Protein AF-A0A945IWA3-F1 (afdb_monomer_lite)

pLDDT: mean 86.2, std 15.38, range [31.92, 98.5]

Secondary structure (DSSP, 8-state):
--------------PPPHHHHHHHHHHHHHHHHHHHH---HHHHHHHHHHHHHHHHHHHH-GGGG-SSHHHHHHHHHHHHHHHHSHHHHHHHHHHHHHTT-TTTTTHHHHHHHHHT-SS--HHHHHHHHHHHHHTT-HHHHHHHHHHTGGG--HHHHHHHHHHHHHTT-HHHHHHHHHHTT------TTS---TTTSPPSTTHHHHHHHHHHHHSPPPPSS-TTSBPTTS--SBGGGTTTT-PPPPHHHHHHHHHHHHHHHHHHH-TTHHHHHHHHHHTT---HHHHHHHHTSHHHHHHHHHTTSHHHHHHHHHTTTS-HHHHHHHHHHHSPPPEEEEEEEE-SSEEEEEETTT--EEEEESS--SSPPPTT-EEEE--EEETTEEE-SS-EEE--TTTHHHHHHHHHHT-HHHHHHHHHHHHHHHHHHHHHHHH------

Foldseek 3Di:
DDDDDDDDPPPPPPPQDPVSVVVVVVVVVLVVVCVVLVDDPLLSVLLCLLLVLLVVCLPPNPCSQDDDPVSNLVSLVSNLVQLLQQSSLFVSLVVCVVVVCAAPSSVSVLVSSVVNDDDQRLSSLLSVLLNCVLVLNNVSSVVSLVVCVVVLRLSSLLVVLLLCLQLQNLQSSLVSLVSSVHDLPDDPVDDQDPLPDDDDSNNSVSNLSNVVNVDDADDPDDQQDQPPVPPRHGCVVPCVVPDGHDLVVCVVSLLVSLLVSCCSHPVCQLVVLLCLLCVPPPDVVVSVVSSVALQSVLLCCALVCSLVSSLSSRVVSHDPVSNVQSVQQNVFFWAKWFWAWWDCAWTWTQGDPPRDIAIEGPAGDNDTDDGGWMWTFTFRDDDPHTYGRRDIDTDDPVLRVQQHVLRVVSHSSSNSHSRSVSVVVVVVVVVVVVVDPDDDD

Sequence (441 aa):
MTDDASPEIDTESDAPSTDDLDDVIESDAAERLAMRFGFDDEQTQLFMLLTGAASLFAQDGDPALGDDATERSQALALFTQALNDPPIALAAWDAWSEEGLTGDVLQPFVDEIMGSLEGGQPGVSWLLSRQAALRLDNDESTRLLESVRDSGHAAVLIDLAALQADGSNPIEARDLLEAAGVNTEIDLDAAYDPITSEQGLGVELAEEIAPFAALRPQRIAGRNDTCPCGSGKKYKHCHLGKELHSLNDRAAWLYLKMMRFMQLTNPYLPDAVVAEMTSSLETPDLANMLESSYIPTDIALHEGDVASRFLMAKSAVLPADEVELTERWIEAPRSVFRVKKSTHAELELIELRSRDRVTIVGTVPEQPLEVGTLICGRPLPVGQTHRSYGGFLPVDETMIDGVLEACASRNLATVAISLSQIFDAAEMADALLAEDPLQVP

Radius of gyration: 27.66 Å; chains: 1; bounding box: 88×100×84 Å

Structure (mmCIF, N/CA/C/O backbone):
data_AF-A0A945IWA3-F1
#
_entry.id   AF-A0A945IWA3-F1
#
loop_
_atom_site.group_PDB
_atom_site.id
_atom_site.type_symbol
_atom_site.label_atom_id
_atom_site.label_alt_id
_atom_site.label_comp_id
_atom_site.label_asym_id
_atom_site.label_entity_id
_atom_site.label_seq_id
_atom_site.pdbx_PDB_ins_code
_atom_site.Cartn_x
_atom_site.Cartn_y
_atom_site.Cartn_z
_atom_site.occupancy
_atom_site.B_iso_or_equiv
_atom_site.auth_seq_id
_atom_site.auth_comp_id
_atom_site.auth_asym_id
_atom_site.auth_atom_id
_atom_site.pdbx_PDB_model_num
ATOM 1 N N . MET A 1 1 ? 60.715 63.131 -14.335 1.00 41.12 1 MET A N 1
ATOM 2 C CA . MET A 1 1 ? 61.912 62.289 -14.523 1.00 41.12 1 MET A CA 1
ATOM 3 C C . MET A 1 1 ? 62.284 61.663 -13.181 1.00 41.12 1 MET A C 1
ATOM 5 O O . MET A 1 1 ? 62.743 62.404 -12.323 1.00 41.12 1 MET A O 1
ATOM 9 N N . THR A 1 2 ? 62.145 60.360 -12.924 1.00 36.66 2 THR A N 1
ATOM 10 C CA . THR A 1 2 ? 61.490 59.302 -13.721 1.00 36.66 2 THR A CA 1
ATOM 11 C C . THR A 1 2 ? 60.857 58.243 -12.811 1.00 36.66 2 THR A C 1
ATOM 13 O O . THR A 1 2 ? 61.614 57.585 -12.103 1.00 36.66 2 THR A O 1
ATOM 16 N N . ASP A 1 3 ? 59.555 57.944 -12.832 1.00 34.66 3 ASP A N 1
ATOM 17 C CA . ASP A 1 3 ? 58.315 58.749 -12.989 1.00 34.66 3 ASP A CA 1
ATOM 18 C C . ASP A 1 3 ? 57.173 57.920 -12.296 1.00 34.66 3 ASP A C 1
ATOM 20 O O . ASP A 1 3 ? 57.500 56.990 -11.557 1.00 34.66 3 ASP A O 1
ATOM 24 N N . ASP A 1 4 ? 55.877 58.247 -12.430 1.00 38.28 4 ASP A N 1
ATOM 25 C CA . ASP A 1 4 ? 54.787 57.779 -11.532 1.00 38.28 4 ASP A CA 1
ATOM 26 C C . ASP A 1 4 ? 53.951 56.618 -12.125 1.00 38.28 4 ASP A C 1
ATOM 28 O O . ASP A 1 4 ? 53.287 56.789 -13.148 1.00 38.28 4 ASP A O 1
ATOM 32 N N . ALA A 1 5 ? 53.994 55.431 -11.507 1.00 39.88 5 ALA A N 1
ATOM 33 C CA . ALA A 1 5 ? 53.305 54.227 -11.983 1.00 39.88 5 ALA A CA 1
ATOM 34 C C . ALA A 1 5 ? 52.040 53.956 -11.154 1.00 39.88 5 ALA A C 1
ATOM 36 O O . ALA A 1 5 ? 52.104 53.391 -10.061 1.00 39.88 5 ALA A O 1
ATOM 37 N N . SER A 1 6 ? 50.884 54.339 -11.698 1.00 37.88 6 SER A N 1
ATOM 38 C CA . SER A 1 6 ? 49.586 53.902 -11.176 1.00 37.88 6 SER A CA 1
ATOM 39 C C . SER A 1 6 ? 49.377 52.416 -11.496 1.00 37.88 6 SER A C 1
ATOM 41 O O . SER A 1 6 ? 49.617 52.030 -12.641 1.00 37.88 6 SER A O 1
ATOM 43 N N . PRO A 1 7 ? 48.921 51.578 -10.548 1.00 40.69 7 PRO A N 1
ATOM 44 C CA . PRO A 1 7 ? 48.418 50.258 -10.887 1.00 40.69 7 PRO A CA 1
ATOM 45 C C . PRO A 1 7 ? 47.037 50.423 -11.530 1.00 40.69 7 PRO A C 1
ATOM 47 O O . PRO A 1 7 ? 46.092 50.869 -10.876 1.00 40.69 7 PRO A O 1
ATOM 50 N N . GLU A 1 8 ? 46.921 50.071 -12.808 1.00 38.19 8 GLU A N 1
ATOM 51 C CA . GLU A 1 8 ? 45.617 49.769 -13.395 1.00 38.19 8 GLU A CA 1
ATOM 52 C C . GLU A 1 8 ? 45.075 48.538 -12.661 1.00 38.19 8 GLU A C 1
ATOM 54 O O . GLU A 1 8 ? 45.695 47.476 -12.650 1.00 38.19 8 GLU A O 1
ATOM 59 N N . ILE A 1 9 ? 43.956 48.718 -11.957 1.00 38.75 9 ILE A N 1
ATOM 60 C CA . ILE A 1 9 ? 43.186 47.598 -11.428 1.00 38.75 9 ILE A CA 1
ATOM 61 C C . ILE A 1 9 ? 42.318 47.141 -12.593 1.00 38.75 9 ILE A C 1
ATOM 63 O O . ILE A 1 9 ? 41.275 47.751 -12.849 1.00 38.75 9 ILE A O 1
ATOM 67 N N . ASP A 1 10 ? 42.762 46.098 -13.293 1.00 35.25 10 ASP A N 1
ATOM 68 C CA . ASP A 1 10 ? 41.888 45.347 -14.187 1.00 35.25 10 ASP A CA 1
ATOM 69 C C . ASP A 1 10 ? 40.727 44.812 -13.350 1.00 35.25 10 ASP A C 1
ATOM 71 O O . ASP A 1 10 ? 40.858 43.888 -12.550 1.00 35.25 10 ASP A O 1
ATOM 75 N N . THR A 1 11 ? 39.582 45.466 -13.511 1.00 38.56 11 THR A N 1
ATOM 76 C CA . THR A 1 11 ? 38.287 44.965 -13.062 1.00 38.56 11 THR A CA 1
ATOM 77 C C . THR A 1 11 ? 37.654 44.211 -14.222 1.00 38.56 11 THR A C 1
ATOM 79 O O . THR A 1 11 ? 36.549 44.530 -14.659 1.00 38.56 11 THR A O 1
ATOM 82 N N . GLU A 1 12 ? 38.368 43.200 -14.732 1.00 37.59 12 GLU A N 1
ATOM 83 C CA . GLU A 1 12 ? 37.670 42.099 -15.386 1.00 37.59 12 GLU A CA 1
ATOM 84 C C . GLU A 1 12 ? 36.802 41.449 -14.310 1.00 37.59 12 GLU A C 1
ATOM 86 O O . GLU A 1 12 ? 37.262 40.974 -13.273 1.00 37.59 12 GLU A O 1
ATOM 91 N N . SER A 1 13 ? 35.498 41.595 -14.509 1.00 44.91 13 SER A N 1
ATOM 92 C CA . SER A 1 13 ? 34.487 41.039 -13.636 1.00 44.91 13 SER A CA 1
ATOM 93 C C . SER A 1 13 ? 34.440 39.538 -13.886 1.00 44.91 13 SER A C 1
ATOM 95 O O . SER A 1 13 ? 33.725 39.121 -14.794 1.00 44.91 13 SER A O 1
ATOM 97 N N . ASP A 1 14 ? 35.126 38.755 -13.046 1.00 45.56 14 ASP A N 1
ATOM 98 C CA . ASP A 1 14 ? 34.902 37.309 -12.853 1.00 45.56 14 ASP A CA 1
ATOM 99 C C . ASP A 1 14 ? 33.499 37.058 -12.248 1.00 45.56 14 ASP A C 1
ATOM 101 O O . ASP A 1 14 ? 33.326 36.464 -11.184 1.00 45.56 14 ASP A O 1
ATOM 105 N N . ALA A 1 15 ? 32.470 37.583 -12.911 1.00 47.81 15 ALA A N 1
ATOM 106 C CA . ALA A 1 15 ? 31.114 37.103 -12.772 1.00 47.81 15 ALA A CA 1
ATOM 107 C C . ALA A 1 15 ? 31.022 35.903 -13.724 1.00 47.81 15 ALA A C 1
ATOM 109 O O . ALA A 1 15 ? 31.220 36.114 -14.925 1.00 47.81 15 ALA A O 1
ATOM 110 N N . PRO A 1 16 ? 30.780 34.677 -13.224 1.00 45.09 16 PRO A N 1
ATOM 111 C CA . PRO A 1 16 ? 30.596 33.525 -14.098 1.00 45.09 16 PRO A CA 1
ATOM 112 C C . PRO A 1 16 ? 29.481 33.833 -15.103 1.00 45.09 16 PRO A C 1
ATOM 114 O O . PRO A 1 16 ? 28.511 34.527 -14.767 1.00 45.09 16 PRO A O 1
ATOM 117 N N . SER A 1 17 ? 29.654 33.392 -16.350 1.00 45.44 17 SER A N 1
ATOM 118 C CA . SER A 1 17 ? 28.622 33.583 -17.366 1.00 45.44 17 SER A CA 1
ATOM 119 C C . SER A 1 17 ? 27.364 32.791 -16.997 1.00 45.44 17 SER A C 1
ATOM 121 O O . SER A 1 17 ? 27.382 31.965 -16.087 1.00 45.44 17 SER A O 1
ATOM 123 N N . THR A 1 18 ? 26.246 33.059 -17.673 1.00 47.62 18 THR A N 1
ATOM 124 C CA . THR A 1 18 ? 25.026 32.259 -17.474 1.00 47.62 18 THR A CA 1
ATOM 125 C C . THR A 1 18 ? 25.286 30.784 -17.748 1.00 47.62 18 THR A C 1
ATOM 127 O O . THR A 1 18 ? 24.885 29.956 -16.947 1.00 47.62 18 THR A O 1
ATOM 130 N N . ASP A 1 19 ? 26.061 30.486 -18.790 1.00 44.59 19 ASP A N 1
ATOM 131 C CA . ASP A 1 19 ? 26.427 29.125 -19.172 1.00 44.59 19 ASP A CA 1
ATOM 132 C C . ASP A 1 19 ? 27.320 28.479 -18.086 1.00 44.59 19 ASP A C 1
ATOM 134 O O . ASP A 1 19 ? 27.045 27.364 -17.660 1.00 44.59 19 ASP A O 1
ATOM 138 N N . ASP A 1 20 ? 28.308 29.207 -17.534 1.00 42.47 20 ASP A N 1
ATOM 139 C CA . ASP A 1 20 ? 29.134 28.711 -16.410 1.00 42.47 20 ASP A CA 1
ATOM 140 C C . ASP A 1 20 ? 28.320 28.501 -15.112 1.00 42.47 20 ASP A C 1
ATOM 142 O O . ASP A 1 20 ? 28.721 27.726 -14.243 1.00 42.47 20 ASP A O 1
ATOM 146 N N . LEU A 1 21 ? 27.219 29.238 -14.924 1.00 35.75 21 LEU A N 1
ATOM 147 C CA . LEU A 1 21 ? 26.329 29.097 -13.768 1.00 35.75 21 LEU A CA 1
ATOM 148 C C . LEU A 1 21 ? 25.376 27.914 -13.932 1.00 35.75 21 LEU A C 1
ATOM 150 O O . LEU A 1 21 ? 25.183 27.175 -12.969 1.00 35.75 21 LEU A O 1
ATOM 154 N N . ASP A 1 22 ? 24.816 27.730 -15.125 1.00 42.66 22 ASP A N 1
ATOM 155 C CA . ASP A 1 22 ? 23.930 26.611 -15.438 1.00 42.66 22 ASP A CA 1
ATOM 156 C C . ASP A 1 22 ? 24.721 25.284 -15.405 1.00 42.66 22 ASP A C 1
ATOM 158 O O . ASP A 1 22 ? 24.303 24.364 -14.702 1.00 42.66 22 ASP A O 1
ATOM 162 N N . ASP A 1 23 ? 25.931 25.226 -15.986 1.00 48.12 23 ASP A N 1
ATOM 163 C CA . ASP A 1 23 ? 26.850 24.071 -15.894 1.00 48.12 23 ASP A CA 1
ATOM 164 C C . ASP A 1 23 ? 27.179 23.697 -14.429 1.00 48.12 23 ASP A C 1
ATOM 166 O O . ASP A 1 23 ? 27.232 22.519 -14.063 1.00 48.12 23 ASP A O 1
ATOM 170 N N . VAL A 1 24 ? 27.394 24.691 -13.555 1.00 48.84 24 VAL A N 1
ATOM 171 C CA . VAL A 1 24 ? 27.669 24.460 -12.123 1.00 48.84 24 VAL A CA 1
ATOM 172 C C . VAL A 1 24 ? 26.418 23.996 -11.374 1.00 48.84 24 VAL A C 1
ATOM 174 O O . VAL A 1 24 ? 26.523 23.135 -10.502 1.00 48.84 24 VAL A O 1
ATOM 177 N N . ILE A 1 25 ? 25.234 24.514 -11.708 1.00 56.03 25 ILE A N 1
ATOM 178 C CA . ILE A 1 25 ? 23.967 24.089 -11.095 1.00 56.03 25 ILE A CA 1
ATOM 179 C C . ILE A 1 25 ? 23.613 22.655 -11.511 1.00 56.03 25 ILE A C 1
ATOM 181 O O . ILE A 1 25 ? 23.197 21.872 -10.653 1.00 56.03 25 ILE A O 1
ATOM 185 N N . GLU A 1 26 ? 23.816 22.289 -12.780 1.00 60.41 26 GLU A N 1
ATOM 186 C CA . GLU A 1 26 ? 23.645 20.913 -13.261 1.00 60.41 26 GLU A CA 1
ATOM 187 C C . GLU A 1 26 ? 24.658 19.959 -12.611 1.00 60.41 26 GLU A C 1
ATOM 189 O O . GLU A 1 26 ? 24.266 18.890 -12.140 1.00 60.41 26 GLU A O 1
ATOM 194 N N . SER A 1 27 ? 25.928 20.362 -12.474 1.00 63.75 27 SER A N 1
ATOM 195 C CA . SER A 1 27 ? 26.951 19.581 -11.760 1.00 63.75 27 SER A CA 1
ATOM 196 C C . SER A 1 27 ? 26.594 19.366 -10.280 1.00 63.75 27 SER A C 1
ATOM 198 O O . SER A 1 27 ? 26.617 18.234 -9.795 1.00 63.75 27 SER A O 1
ATOM 200 N N . ASP A 1 28 ? 26.198 20.422 -9.560 1.00 65.75 28 ASP A N 1
ATOM 201 C CA . ASP A 1 28 ? 25.781 20.340 -8.153 1.00 65.75 28 ASP A CA 1
ATOM 202 C C . ASP A 1 28 ? 24.498 19.503 -7.972 1.00 65.75 28 ASP A C 1
ATOM 204 O O . ASP A 1 28 ? 24.260 18.952 -6.892 1.00 65.75 28 ASP A O 1
ATOM 208 N N . ALA A 1 29 ? 23.618 19.450 -8.978 1.00 64.25 29 ALA A N 1
ATOM 209 C CA . ALA A 1 29 ? 22.427 18.603 -8.974 1.00 64.25 29 ALA A CA 1
ATOM 210 C C . ALA A 1 29 ? 22.788 17.130 -9.231 1.00 64.25 29 ALA A C 1
ATOM 212 O O . ALA A 1 29 ? 22.336 16.257 -8.487 1.00 64.25 29 ALA A O 1
ATOM 213 N N . ALA A 1 30 ? 23.654 16.863 -10.213 1.00 66.50 30 ALA A N 1
ATOM 214 C CA . ALA A 1 30 ? 24.164 15.532 -10.523 1.00 66.50 30 ALA A CA 1
ATOM 215 C C . ALA A 1 30 ? 24.898 14.907 -9.323 1.00 66.50 30 ALA A C 1
ATOM 217 O O . ALA A 1 30 ? 24.580 13.783 -8.940 1.00 66.50 30 ALA A O 1
ATOM 218 N N . GLU A 1 31 ? 25.793 15.646 -8.650 1.00 69.56 31 GLU A N 1
ATOM 219 C CA . GLU A 1 31 ? 26.482 15.158 -7.442 1.00 69.56 31 GLU A CA 1
ATOM 220 C C . GLU A 1 31 ? 25.499 14.805 -6.309 1.00 69.56 31 GLU A C 1
ATOM 222 O O . GLU A 1 31 ? 25.667 13.794 -5.619 1.00 69.56 31 GLU A O 1
ATOM 227 N N . ARG A 1 32 ? 24.430 15.595 -6.131 1.00 71.12 32 ARG A N 1
ATOM 228 C CA . ARG A 1 32 ? 23.377 15.315 -5.138 1.00 71.12 32 ARG A CA 1
ATOM 229 C C . ARG A 1 32 ? 22.553 14.075 -5.487 1.00 71.12 32 ARG A C 1
ATOM 231 O O . ARG A 1 32 ? 22.212 13.318 -4.580 1.00 71.12 32 ARG A O 1
ATOM 238 N N . LEU A 1 33 ? 22.252 13.845 -6.765 1.00 71.25 33 LEU A N 1
ATOM 239 C CA . LEU A 1 33 ? 21.535 12.654 -7.234 1.00 71.25 33 LEU A CA 1
ATOM 240 C C . LEU A 1 33 ? 22.395 11.389 -7.109 1.00 71.25 33 LEU A C 1
ATOM 242 O O . LEU A 1 33 ? 21.933 10.397 -6.543 1.00 71.25 33 LEU A O 1
ATOM 246 N N . ALA A 1 34 ? 23.660 11.455 -7.532 1.00 71.69 34 ALA A N 1
ATOM 247 C CA . ALA A 1 34 ? 24.638 10.385 -7.351 1.00 71.69 34 ALA A CA 1
ATOM 248 C C . ALA A 1 34 ? 24.787 10.005 -5.867 1.00 71.69 34 ALA A C 1
ATOM 250 O O . ALA A 1 34 ? 24.782 8.825 -5.519 1.00 71.69 34 ALA A O 1
ATOM 251 N N . MET A 1 35 ? 24.816 10.995 -4.965 1.00 70.44 35 MET A N 1
ATOM 252 C CA . MET A 1 35 ? 24.849 10.751 -3.521 1.00 70.44 35 MET A CA 1
ATOM 253 C C . MET A 1 35 ? 23.520 10.211 -2.952 1.00 70.44 35 MET A C 1
ATOM 255 O O . MET A 1 35 ? 23.570 9.375 -2.050 1.00 70.44 35 MET A O 1
ATOM 259 N N . ARG A 1 36 ? 22.350 10.652 -3.451 1.00 76.50 36 ARG A N 1
ATOM 260 C CA . ARG A 1 36 ? 21.017 10.174 -3.005 1.00 76.50 36 ARG A CA 1
ATOM 261 C C . ARG A 1 36 ? 20.796 8.700 -3.355 1.00 76.50 36 ARG A C 1
ATOM 263 O O . ARG A 1 36 ? 20.286 7.963 -2.520 1.00 76.50 36 ARG A O 1
ATOM 270 N N . PHE A 1 37 ? 21.173 8.285 -4.565 1.00 77.62 37 PHE A N 1
ATOM 271 C CA . PHE A 1 37 ? 20.850 6.957 -5.104 1.00 77.62 37 PHE A CA 1
ATOM 272 C C . PHE A 1 37 ? 22.045 5.994 -5.203 1.00 77.62 37 PHE A C 1
ATOM 274 O O . PHE A 1 37 ? 21.860 4.816 -5.504 1.00 77.62 37 PHE A O 1
ATOM 281 N N . GLY A 1 38 ? 23.270 6.462 -4.943 1.00 84.00 38 GLY A N 1
ATOM 282 C CA . GLY A 1 38 ? 24.490 5.659 -5.086 1.00 84.00 38 GLY A CA 1
ATOM 283 C C . GLY A 1 38 ? 24.886 5.380 -6.540 1.00 84.00 38 GLY A C 1
ATOM 284 O O . GLY A 1 38 ? 25.605 4.414 -6.791 1.00 84.00 38 GLY A O 1
ATOM 285 N N . PHE A 1 39 ? 24.397 6.194 -7.481 1.00 90.88 39 PHE A N 1
ATOM 286 C CA . PHE A 1 39 ? 24.665 6.065 -8.914 1.00 90.88 39 PHE A CA 1
ATOM 287 C C . PHE A 1 39 ? 26.108 6.432 -9.274 1.00 90.88 39 PHE A C 1
ATOM 289 O O . PHE A 1 39 ? 26.726 7.291 -8.641 1.00 90.88 39 PHE A O 1
ATOM 296 N N . ASP A 1 40 ? 26.625 5.804 -10.331 1.00 92.44 40 ASP A N 1
ATOM 297 C CA . ASP A 1 40 ? 27.820 6.284 -11.028 1.00 92.44 40 ASP A CA 1
ATOM 298 C C . ASP A 1 40 ? 27.494 7.398 -12.046 1.00 92.44 40 ASP A C 1
ATOM 300 O O . ASP A 1 40 ? 26.339 7.805 -12.214 1.00 92.44 40 ASP A O 1
ATOM 304 N N . ASP A 1 41 ? 28.526 7.924 -12.711 1.00 90.12 41 ASP A N 1
ATOM 305 C CA . ASP A 1 41 ? 28.400 9.023 -13.674 1.00 90.12 41 ASP A CA 1
ATOM 306 C C . ASP A 1 41 ? 27.483 8.667 -14.867 1.00 90.12 41 ASP A C 1
ATOM 308 O O . ASP A 1 41 ? 26.733 9.522 -15.340 1.00 90.12 41 ASP A O 1
ATOM 312 N N . GLU A 1 42 ? 27.514 7.416 -15.354 1.00 92.81 42 GLU A N 1
ATOM 313 C CA . GLU A 1 42 ? 26.688 6.964 -16.487 1.00 92.81 42 GLU A CA 1
ATOM 314 C C . GLU A 1 42 ? 25.229 6.805 -16.046 1.00 92.81 42 GLU A C 1
ATOM 316 O O . GLU A 1 42 ? 24.319 7.295 -16.719 1.00 92.81 42 GLU A O 1
ATOM 321 N N . GLN A 1 43 ? 25.002 6.195 -14.880 1.00 94.31 43 GLN A N 1
ATOM 322 C CA . GLN A 1 43 ? 23.667 6.051 -14.305 1.00 94.31 43 GLN A CA 1
ATOM 323 C C . GLN A 1 43 ? 23.026 7.407 -13.983 1.00 94.31 43 GLN A C 1
ATOM 325 O O . GLN A 1 43 ? 21.844 7.607 -14.259 1.00 94.31 43 GLN A O 1
ATOM 330 N N . THR A 1 44 ? 23.803 8.365 -13.469 1.00 93.81 44 THR A N 1
ATOM 331 C CA . THR A 1 44 ? 23.327 9.725 -13.166 1.00 93.81 44 THR A CA 1
ATOM 332 C C . THR A 1 44 ? 22.905 10.466 -14.437 1.00 93.81 44 THR A C 1
ATOM 334 O O . THR A 1 44 ? 21.819 11.047 -14.476 1.00 93.81 44 THR A O 1
ATOM 337 N N . GLN A 1 45 ? 23.704 10.385 -15.508 1.00 92.94 45 GLN A N 1
ATOM 338 C CA . GLN A 1 45 ? 23.366 10.976 -16.810 1.00 92.94 45 GLN A CA 1
ATOM 339 C C . GLN A 1 45 ? 22.119 10.333 -17.432 1.00 92.94 45 GLN A C 1
ATOM 341 O O . GLN A 1 45 ? 21.229 11.044 -17.897 1.00 92.94 45 GLN A O 1
ATOM 346 N N . LEU A 1 46 ? 22.023 9.000 -17.416 1.00 95.44 46 LEU A N 1
ATOM 347 C CA . LEU A 1 46 ? 20.862 8.266 -17.931 1.00 95.44 46 LEU A CA 1
ATOM 348 C C . LEU A 1 46 ? 19.584 8.562 -17.134 1.00 95.44 46 LEU A C 1
ATOM 350 O O . LEU A 1 46 ? 18.522 8.717 -17.738 1.00 95.44 46 LEU A O 1
ATOM 354 N N . PHE A 1 47 ? 19.683 8.676 -15.807 1.00 95.06 47 PHE A N 1
ATOM 355 C CA . PHE A 1 47 ? 18.580 9.085 -14.939 1.00 95.06 47 PHE A CA 1
ATOM 356 C C . PHE A 1 47 ? 18.092 10.496 -15.284 1.00 95.06 47 PHE A C 1
ATOM 358 O O . PHE A 1 47 ? 16.916 10.655 -15.599 1.00 95.06 47 PHE A O 1
ATOM 365 N N . MET A 1 48 ? 18.987 11.494 -15.289 1.00 93.38 48 MET A N 1
ATOM 366 C CA . MET A 1 48 ? 18.648 12.890 -15.605 1.00 93.38 48 MET A CA 1
ATOM 367 C C . MET A 1 48 ? 18.038 13.037 -17.002 1.00 93.38 48 MET A C 1
ATOM 369 O O . MET A 1 48 ? 17.061 13.761 -17.182 1.00 93.38 48 MET A O 1
ATOM 373 N N . LEU A 1 49 ? 18.590 12.326 -17.989 1.00 93.69 49 LEU A N 1
ATOM 374 C CA . LEU A 1 49 ? 18.081 12.322 -19.357 1.00 93.69 49 LEU A CA 1
ATOM 375 C C . LEU A 1 49 ? 16.660 11.740 -19.425 1.00 93.69 49 LEU A C 1
ATOM 377 O O . LEU A 1 49 ? 15.794 12.317 -20.078 1.00 93.69 49 LEU A O 1
ATOM 381 N N . LEU A 1 50 ? 16.412 10.611 -18.751 1.00 95.31 50 LEU A N 1
ATOM 382 C CA . LEU A 1 50 ? 15.108 9.948 -18.725 1.00 95.31 50 LEU A CA 1
ATOM 383 C C . LEU A 1 50 ? 14.045 10.783 -17.995 1.00 95.31 50 LEU A C 1
ATOM 385 O O . LEU A 1 50 ? 12.932 10.926 -18.505 1.00 95.31 50 LEU A O 1
ATOM 389 N N . THR A 1 51 ? 14.366 11.329 -16.819 1.00 94.00 51 THR A N 1
ATOM 390 C CA . THR A 1 51 ? 13.410 12.116 -16.030 1.00 94.00 51 THR A CA 1
ATOM 391 C C . THR A 1 51 ? 13.138 13.467 -16.677 1.00 94.00 51 THR A C 1
ATOM 393 O O . THR A 1 51 ? 11.977 13.777 -16.942 1.00 94.00 51 THR A O 1
ATOM 396 N N . GLY A 1 52 ? 14.184 14.207 -17.058 1.00 91.94 52 GLY A N 1
ATOM 397 C CA . GLY A 1 52 ? 14.066 15.503 -17.726 1.00 91.94 52 GLY A CA 1
ATOM 398 C C . GLY A 1 52 ? 13.296 15.435 -19.047 1.00 91.94 52 GLY A C 1
ATOM 399 O O . GLY A 1 52 ? 12.443 16.286 -19.299 1.00 91.94 52 GLY A O 1
ATOM 400 N N . ALA A 1 53 ? 13.511 14.398 -19.866 1.00 92.00 53 ALA A N 1
ATOM 401 C CA . ALA A 1 53 ? 12.752 14.217 -21.104 1.00 92.00 53 ALA A CA 1
ATOM 402 C C . ALA A 1 53 ? 11.254 13.991 -20.854 1.00 92.00 53 ALA A C 1
ATOM 404 O O . ALA A 1 53 ? 10.429 14.540 -21.582 1.00 92.00 53 ALA A O 1
ATOM 405 N N . ALA A 1 54 ? 10.886 13.235 -19.815 1.00 92.38 54 ALA A N 1
ATOM 406 C CA . ALA A 1 54 ? 9.488 13.038 -19.444 1.00 92.38 54 ALA A CA 1
ATOM 407 C C . ALA A 1 54 ? 8.840 14.332 -18.915 1.00 92.38 54 ALA A C 1
ATOM 409 O O . ALA A 1 54 ? 7.732 14.672 -19.336 1.00 92.38 54 ALA A O 1
ATOM 410 N N . SER A 1 55 ? 9.534 15.085 -18.053 1.00 91.38 55 SER A N 1
ATOM 411 C CA . SER A 1 55 ? 9.036 16.357 -17.507 1.00 91.38 55 SER A CA 1
ATOM 412 C C . SER A 1 55 ? 8.907 17.439 -18.592 1.00 91.38 55 SER A C 1
ATOM 414 O O . SER A 1 55 ? 7.952 18.218 -18.561 1.00 91.38 55 SER A O 1
ATOM 416 N N . LEU A 1 56 ? 9.802 17.464 -19.590 1.00 90.44 56 LEU A N 1
ATOM 417 C CA . LEU A 1 56 ? 9.679 18.312 -20.787 1.00 90.44 56 LEU A CA 1
ATOM 418 C C . LEU A 1 56 ? 8.536 17.853 -21.702 1.00 90.44 56 LEU A C 1
ATOM 420 O O . LEU A 1 56 ? 7.744 18.681 -22.149 1.00 90.44 56 LEU A O 1
ATOM 424 N N . PHE A 1 57 ? 8.387 16.546 -21.942 1.00 89.44 57 PHE A N 1
ATOM 425 C CA . PHE A 1 57 ? 7.287 16.007 -22.749 1.00 89.44 57 PHE A CA 1
ATOM 426 C C . PHE A 1 57 ? 5.920 16.337 -22.128 1.00 89.44 57 PHE A C 1
ATOM 428 O O . PHE A 1 57 ? 4.978 16.676 -22.840 1.00 89.44 57 PHE A O 1
ATOM 435 N N . ALA A 1 58 ? 5.803 16.299 -20.799 1.00 88.56 58 ALA A N 1
ATOM 436 C CA . ALA A 1 58 ? 4.582 16.684 -20.093 1.00 88.56 58 ALA A CA 1
ATOM 437 C C . ALA A 1 58 ? 4.229 18.182 -20.243 1.00 88.56 58 ALA A C 1
ATOM 439 O O . ALA A 1 58 ? 3.053 18.540 -20.155 1.00 88.56 58 ALA A O 1
ATOM 440 N N . GLN A 1 59 ? 5.220 19.050 -20.480 1.00 87.19 59 GLN A N 1
ATOM 441 C CA . GLN A 1 59 ? 5.039 20.499 -20.644 1.00 87.19 59 GLN A CA 1
ATOM 442 C C . GLN A 1 59 ? 4.792 20.899 -22.107 1.00 87.19 59 GLN A C 1
ATOM 444 O O . GLN A 1 59 ? 3.806 21.579 -22.401 1.00 87.19 59 GLN A O 1
ATOM 449 N N . ASP A 1 60 ? 5.659 20.451 -23.019 1.00 84.69 60 ASP A N 1
ATOM 450 C CA . ASP A 1 60 ? 5.714 20.902 -24.418 1.00 84.69 60 ASP A CA 1
ATOM 451 C C . ASP A 1 60 ? 5.244 19.841 -25.435 1.00 84.69 60 ASP A C 1
ATOM 453 O O . ASP A 1 60 ? 4.988 20.155 -26.603 1.00 84.69 60 ASP A O 1
ATOM 457 N N . GLY A 1 61 ? 5.082 18.586 -25.004 1.00 80.88 61 GLY A N 1
ATOM 458 C CA . GLY A 1 61 ? 4.693 17.452 -25.843 1.00 80.88 61 GLY A CA 1
ATOM 459 C C . GLY A 1 61 ? 5.850 16.844 -26.642 1.00 80.88 61 GLY A C 1
ATOM 460 O O . GLY A 1 61 ? 6.992 16.767 -26.195 1.00 80.88 61 GLY A O 1
ATOM 461 N N . ASP A 1 62 ? 5.538 16.426 -27.869 1.00 70.69 62 ASP A N 1
ATOM 462 C CA . ASP A 1 62 ? 6.433 15.695 -28.780 1.00 70.69 62 ASP A CA 1
ATOM 463 C C . ASP A 1 62 ? 7.828 16.314 -29.081 1.00 70.69 62 ASP A C 1
ATOM 465 O O . ASP A 1 62 ? 8.756 15.537 -29.326 1.00 70.69 62 ASP A O 1
ATOM 469 N N . PRO A 1 63 ? 8.057 17.651 -29.049 1.00 61.41 63 PRO A N 1
ATOM 470 C CA . PRO A 1 63 ? 9.383 18.228 -29.320 1.00 61.41 63 PRO A CA 1
ATOM 471 C C . PRO A 1 63 ? 10.498 17.755 -28.375 1.00 61.41 63 PRO A C 1
ATOM 473 O O . PRO A 1 63 ? 11.669 17.809 -28.742 1.00 61.41 63 PRO A O 1
ATOM 476 N N . ALA A 1 64 ? 10.156 17.256 -27.181 1.00 66.88 64 ALA A N 1
ATOM 477 C CA . ALA A 1 64 ? 11.115 16.803 -26.169 1.00 66.88 64 ALA A CA 1
ATOM 478 C C . ALA A 1 64 ? 11.945 15.560 -26.572 1.00 66.88 64 ALA A C 1
ATOM 480 O O . ALA A 1 64 ? 12.831 15.144 -25.828 1.00 66.88 64 ALA A O 1
ATOM 481 N N . LEU A 1 65 ? 11.666 14.951 -27.731 1.00 76.69 65 LEU A N 1
ATOM 482 C CA . LEU A 1 65 ? 12.322 13.728 -28.208 1.00 76.69 65 LEU A CA 1
ATOM 483 C C . LEU A 1 65 ? 13.357 13.958 -29.331 1.00 76.69 65 LEU A C 1
ATOM 485 O O . LEU A 1 65 ? 13.928 12.983 -29.814 1.00 76.69 65 LEU A O 1
ATOM 489 N N . GLY A 1 66 ? 13.610 15.205 -29.746 1.00 79.38 66 GLY A N 1
ATOM 490 C CA . GLY A 1 66 ? 14.571 15.564 -30.804 1.00 79.38 66 GLY A CA 1
ATOM 491 C C . GLY A 1 66 ? 13.919 16.042 -32.109 1.00 79.38 66 GLY A C 1
ATOM 492 O O . GLY A 1 66 ? 12.780 15.686 -32.417 1.00 79.38 66 GLY A O 1
ATOM 493 N N . ASP A 1 67 ? 14.653 16.846 -32.886 1.00 80.94 67 ASP A N 1
ATOM 494 C CA . ASP A 1 67 ? 14.137 17.560 -34.065 1.00 80.94 67 ASP A CA 1
ATOM 495 C C . ASP A 1 67 ? 14.038 16.661 -35.313 1.00 80.94 67 ASP A C 1
ATOM 497 O O . ASP A 1 67 ? 13.259 16.942 -36.234 1.00 80.94 67 ASP A O 1
ATOM 501 N N . ASP A 1 68 ? 14.819 15.572 -35.372 1.00 86.62 68 ASP A N 1
ATOM 502 C CA . ASP A 1 68 ? 14.773 14.601 -36.469 1.00 86.62 68 ASP A CA 1
ATOM 503 C C . ASP A 1 68 ? 14.673 13.125 -36.034 1.00 86.62 68 ASP A C 1
ATOM 505 O O . ASP A 1 68 ? 14.855 12.744 -34.878 1.00 86.62 68 ASP A O 1
ATOM 509 N N . ALA A 1 69 ? 14.338 12.255 -36.994 1.00 85.38 69 ALA A N 1
ATOM 510 C CA . ALA A 1 69 ? 14.102 10.830 -36.747 1.00 85.38 69 ALA A CA 1
ATOM 511 C C . ALA A 1 69 ? 15.346 10.054 -36.258 1.00 85.38 69 ALA A C 1
ATOM 513 O O . ALA A 1 69 ? 15.210 8.970 -35.691 1.00 85.38 69 ALA A O 1
ATOM 514 N N . THR A 1 70 ? 16.548 10.581 -36.490 1.00 86.94 70 THR A N 1
ATOM 515 C CA . THR A 1 70 ? 17.821 10.030 -36.011 1.00 86.94 70 THR A CA 1
ATOM 516 C C . THR A 1 70 ? 18.019 10.368 -34.542 1.00 86.94 70 THR A C 1
ATOM 518 O O . THR A 1 70 ? 18.310 9.468 -33.759 1.00 86.94 70 THR A O 1
ATOM 521 N N . GLU A 1 71 ? 17.824 11.636 -34.173 1.00 87.69 71 GLU A N 1
ATOM 522 C CA . GLU A 1 71 ? 17.891 12.110 -32.785 1.00 87.69 71 GLU A CA 1
ATOM 523 C C . GLU A 1 71 ? 16.848 11.387 -31.928 1.00 87.69 71 GLU A C 1
ATOM 525 O O . GLU A 1 71 ? 17.199 10.766 -30.924 1.00 87.69 71 GLU A O 1
ATOM 530 N N . ARG A 1 72 ? 15.602 11.306 -32.415 1.00 87.88 72 ARG A N 1
ATOM 531 C CA . ARG A 1 72 ? 14.527 10.535 -31.775 1.00 87.88 72 ARG A CA 1
ATOM 532 C C . ARG A 1 72 ? 14.897 9.072 -31.562 1.00 87.88 72 ARG A C 1
ATOM 534 O O . ARG A 1 72 ? 14.716 8.535 -30.474 1.00 87.88 72 ARG A O 1
ATOM 541 N N . SER A 1 73 ? 15.460 8.414 -32.577 1.00 87.12 73 SER A N 1
ATOM 542 C CA . SER A 1 73 ? 15.891 7.017 -32.445 1.00 87.12 73 SER A CA 1
ATOM 543 C C . SER A 1 73 ? 17.043 6.830 -31.449 1.00 87.12 73 SER A C 1
ATOM 545 O O . SER A 1 73 ? 17.192 5.725 -30.927 1.00 87.12 73 SER A O 1
ATOM 547 N N . GLN A 1 74 ? 17.864 7.855 -31.201 1.00 88.94 74 GLN A N 1
ATOM 548 C CA . GLN A 1 74 ? 18.940 7.814 -30.206 1.00 88.94 74 GLN A CA 1
ATOM 549 C C . GLN A 1 74 ? 18.396 8.057 -28.794 1.00 88.94 74 GLN A C 1
ATOM 551 O O . GLN A 1 74 ? 18.701 7.276 -27.895 1.00 88.94 74 GLN A O 1
ATOM 556 N N . ALA A 1 75 ? 17.531 9.059 -28.612 1.00 90.25 75 ALA A N 1
ATOM 557 C CA . ALA A 1 75 ? 16.880 9.351 -27.334 1.00 90.25 75 ALA A CA 1
ATOM 558 C C . ALA A 1 75 ? 16.077 8.144 -26.815 1.00 90.25 75 ALA A C 1
ATOM 560 O O . ALA A 1 75 ? 16.307 7.675 -25.702 1.00 90.25 75 ALA A O 1
ATOM 561 N N . LEU A 1 76 ? 15.221 7.550 -27.657 1.00 89.50 76 LEU A N 1
ATOM 562 C CA . LEU A 1 76 ? 14.415 6.380 -27.281 1.00 89.50 76 LEU A CA 1
ATOM 563 C C . LEU A 1 76 ? 15.273 5.142 -26.946 1.00 89.50 76 LEU A C 1
ATOM 565 O O . LEU A 1 76 ? 14.904 4.347 -26.076 1.00 89.50 76 LEU A O 1
ATOM 569 N N . ALA A 1 77 ? 16.447 4.991 -27.573 1.00 90.19 77 ALA A N 1
ATOM 570 C CA . ALA A 1 77 ? 17.403 3.941 -27.219 1.00 90.19 77 ALA A CA 1
ATOM 571 C C . ALA A 1 77 ? 18.041 4.178 -25.838 1.00 90.19 77 ALA A C 1
ATOM 573 O O . ALA A 1 77 ? 18.165 3.229 -25.063 1.00 90.19 77 ALA A O 1
ATOM 574 N N . LEU A 1 78 ? 18.381 5.428 -25.501 1.00 93.06 78 LEU A N 1
ATOM 575 C CA . LEU A 1 78 ? 18.920 5.801 -24.188 1.00 93.06 78 LEU A CA 1
ATOM 576 C C . LEU A 1 78 ? 17.872 5.656 -23.074 1.00 93.06 78 LEU A C 1
ATOM 578 O O . LEU A 1 78 ? 18.185 5.086 -22.033 1.00 93.06 78 LEU A O 1
ATOM 582 N N . PHE A 1 79 ? 16.611 6.041 -23.302 1.00 93.81 79 PHE A N 1
ATOM 583 C CA . PHE A 1 79 ? 15.527 5.777 -22.340 1.00 93.81 79 PHE A CA 1
ATOM 584 C C . PHE A 1 79 ? 15.304 4.277 -22.123 1.00 93.81 79 PHE A C 1
ATOM 586 O O . PHE A 1 79 ? 15.064 3.832 -21.005 1.00 93.81 79 PHE A O 1
ATOM 593 N N . THR A 1 80 ? 15.428 3.473 -23.182 1.00 92.94 80 THR A N 1
ATOM 594 C CA . THR A 1 80 ? 15.336 2.010 -23.083 1.00 92.94 80 THR A CA 1
ATOM 595 C C . THR A 1 80 ? 16.515 1.416 -22.308 1.00 92.94 80 THR A C 1
ATOM 597 O O . THR A 1 80 ? 16.322 0.475 -21.539 1.00 92.94 80 THR A O 1
ATOM 600 N N . GLN A 1 81 ? 17.727 1.961 -22.471 1.00 94.12 81 GLN A N 1
ATOM 601 C CA . GLN A 1 81 ? 18.893 1.599 -21.661 1.00 94.12 81 GLN A CA 1
ATOM 602 C C . GLN A 1 81 ? 18.659 1.951 -20.185 1.00 94.12 81 GLN A C 1
ATOM 604 O O . GLN A 1 81 ? 18.788 1.071 -19.338 1.00 94.12 81 GLN A O 1
ATOM 609 N N . ALA A 1 82 ? 18.232 3.184 -19.898 1.00 95.88 82 ALA A N 1
ATOM 610 C CA . ALA A 1 82 ? 17.923 3.670 -18.555 1.00 95.88 82 ALA A CA 1
ATOM 611 C C . ALA A 1 82 ? 16.838 2.828 -17.858 1.00 95.88 82 ALA A C 1
ATOM 613 O O . ALA A 1 82 ? 17.023 2.397 -16.729 1.00 95.88 82 ALA A O 1
ATOM 614 N N . LEU A 1 83 ? 15.735 2.500 -18.542 1.00 96.06 83 LEU A N 1
ATOM 615 C CA . LEU A 1 83 ? 14.673 1.653 -17.979 1.00 96.06 83 LEU A CA 1
ATOM 616 C C . LEU A 1 83 ? 15.111 0.193 -17.766 1.00 96.06 83 LEU A C 1
ATOM 618 O O . LEU A 1 83 ? 14.576 -0.504 -16.902 1.00 96.06 83 LEU A O 1
ATOM 622 N N . ASN A 1 84 ? 16.070 -0.306 -18.549 1.00 95.44 84 ASN A N 1
ATOM 623 C CA . ASN A 1 84 ? 16.626 -1.649 -18.373 1.00 95.44 84 ASN A CA 1
ATOM 624 C C . ASN A 1 84 ? 17.683 -1.735 -17.252 1.00 95.44 84 ASN A C 1
ATOM 626 O O . ASN A 1 84 ? 18.037 -2.852 -16.875 1.00 95.44 84 ASN A O 1
ATOM 630 N N . ASP A 1 85 ? 18.128 -0.609 -16.689 1.00 96.00 85 ASP A N 1
ATOM 631 C CA . ASP A 1 85 ? 18.858 -0.528 -15.419 1.00 96.00 85 ASP A CA 1
ATOM 632 C C . ASP A 1 85 ? 17.833 -0.409 -14.265 1.00 96.00 85 ASP A C 1
ATOM 634 O O . ASP A 1 85 ? 17.117 0.591 -14.183 1.00 96.00 85 ASP A O 1
ATOM 638 N N . PRO A 1 86 ? 17.663 -1.430 -13.398 1.00 94.25 86 PRO A N 1
ATOM 639 C CA . PRO A 1 86 ? 16.589 -1.405 -12.404 1.00 94.25 86 PRO A CA 1
ATOM 640 C C . PRO A 1 86 ? 16.705 -0.290 -11.345 1.00 94.25 86 PRO A C 1
ATOM 642 O O . PRO A 1 86 ? 15.665 0.294 -11.036 1.00 94.25 86 PRO A O 1
ATOM 645 N N . PRO A 1 87 ? 17.898 0.034 -10.794 1.00 92.88 87 PRO A N 1
ATOM 646 C CA . PRO A 1 87 ? 18.089 1.222 -9.959 1.00 92.88 87 PRO A CA 1
ATOM 647 C C . PRO A 1 87 ? 17.616 2.527 -10.612 1.00 92.88 87 PRO A C 1
ATOM 649 O O . PRO A 1 87 ? 16.845 3.255 -9.986 1.00 92.88 87 PRO A O 1
ATOM 652 N N . ILE A 1 88 ? 18.000 2.802 -11.867 1.00 95.38 88 ILE A N 1
ATOM 653 C CA . ILE A 1 88 ? 17.535 4.005 -12.583 1.00 95.38 88 ILE A CA 1
ATOM 654 C C . ILE A 1 88 ? 16.022 3.959 -12.796 1.00 95.38 88 ILE A C 1
ATOM 656 O O . ILE A 1 88 ? 15.340 4.951 -12.550 1.00 95.38 88 ILE A O 1
ATOM 660 N N . ALA A 1 89 ? 15.485 2.818 -13.233 1.00 95.38 89 ALA A N 1
ATOM 661 C CA . ALA A 1 89 ? 14.064 2.665 -13.530 1.00 95.38 89 ALA A CA 1
ATOM 662 C C . ALA A 1 89 ? 13.176 2.943 -12.304 1.00 95.38 89 ALA A C 1
ATOM 664 O O . ALA A 1 89 ? 12.184 3.665 -12.416 1.00 95.38 89 ALA A O 1
ATOM 665 N N . LEU A 1 90 ? 13.552 2.408 -11.136 1.00 92.50 90 LEU A N 1
ATOM 666 C CA . LEU A 1 90 ? 12.848 2.635 -9.872 1.00 92.50 90 LEU A CA 1
ATOM 667 C C . LEU A 1 90 ? 12.961 4.095 -9.420 1.00 92.50 90 LEU A C 1
ATOM 669 O O . LEU A 1 90 ? 11.933 4.730 -9.205 1.00 92.50 90 LEU A O 1
ATOM 673 N N . ALA A 1 91 ? 14.173 4.659 -9.387 1.00 92.19 91 ALA A N 1
ATOM 674 C CA . ALA A 1 91 ? 14.369 6.058 -9.008 1.00 92.19 91 ALA A CA 1
ATOM 675 C C . ALA A 1 91 ? 13.623 7.031 -9.939 1.00 92.19 91 ALA A C 1
ATOM 677 O O . ALA A 1 91 ? 13.095 8.042 -9.481 1.00 92.19 91 ALA A O 1
ATOM 678 N N . ALA A 1 92 ? 13.558 6.738 -11.244 1.00 94.44 92 ALA A N 1
ATOM 679 C CA . ALA A 1 92 ? 12.818 7.546 -12.211 1.00 94.44 92 ALA A CA 1
ATOM 680 C C . ALA A 1 92 ? 11.306 7.497 -11.953 1.00 94.44 92 ALA A C 1
ATOM 682 O O . ALA A 1 92 ? 10.649 8.532 -12.019 1.00 94.44 92 ALA A O 1
ATOM 683 N N . TRP A 1 93 ? 10.755 6.329 -11.599 1.00 93.38 93 TRP A N 1
ATOM 684 C CA . TRP A 1 93 ? 9.355 6.224 -11.179 1.00 93.38 93 TRP A CA 1
ATOM 685 C C . TRP A 1 93 ? 9.066 7.043 -9.921 1.00 93.38 93 TRP A C 1
ATOM 687 O O . TRP A 1 93 ? 8.064 7.757 -9.883 1.00 93.38 93 TRP A O 1
ATOM 697 N N . ASP A 1 94 ? 9.940 6.961 -8.921 1.00 88.88 94 ASP A N 1
ATOM 698 C CA . ASP A 1 94 ? 9.764 7.681 -7.661 1.00 88.88 94 ASP A CA 1
ATOM 699 C C . ASP A 1 94 ? 9.848 9.202 -7.895 1.00 88.88 94 ASP A C 1
ATOM 701 O O . ASP A 1 94 ? 8.966 9.933 -7.451 1.00 88.88 94 ASP A O 1
ATOM 705 N N . ALA A 1 95 ? 10.799 9.674 -8.712 1.00 90.31 95 ALA A N 1
ATOM 706 C CA . ALA A 1 95 ? 10.898 11.077 -9.131 1.00 90.31 95 ALA A CA 1
ATOM 707 C C . ALA A 1 95 ? 9.667 11.558 -9.929 1.00 90.31 95 ALA A C 1
ATOM 709 O O . ALA A 1 95 ? 9.117 12.622 -9.651 1.00 90.31 95 ALA A O 1
ATOM 710 N N . TRP A 1 96 ? 9.167 10.763 -10.883 1.00 92.25 96 TRP A N 1
ATOM 711 C CA . TRP A 1 96 ? 7.927 11.085 -11.602 1.00 92.25 96 TRP A CA 1
ATOM 712 C C . TRP A 1 96 ? 6.698 11.086 -10.696 1.00 92.25 96 TRP A C 1
ATOM 714 O O . TRP A 1 96 ? 5.731 11.794 -10.982 1.00 92.25 96 TRP A O 1
ATOM 724 N N . SER A 1 97 ? 6.703 10.288 -9.626 1.00 88.19 97 SER A N 1
ATOM 725 C CA . SER A 1 97 ? 5.667 10.353 -8.602 1.00 88.19 97 SER A CA 1
ATOM 726 C C . SER A 1 97 ? 5.791 11.650 -7.803 1.00 88.19 97 SER A C 1
ATOM 728 O O . SER A 1 97 ? 4.794 12.361 -7.705 1.00 88.19 97 SER A O 1
ATOM 730 N N . GLU A 1 98 ? 6.995 11.989 -7.314 1.00 85.00 98 GLU A N 1
ATOM 731 C CA . GLU A 1 98 ? 7.311 13.238 -6.591 1.00 85.00 98 GLU A CA 1
ATOM 732 C C . GLU A 1 98 ? 6.874 14.490 -7.382 1.00 85.00 98 GLU A C 1
ATOM 734 O O . GLU A 1 98 ? 6.321 15.422 -6.799 1.00 85.00 98 GLU A O 1
ATOM 739 N N . GLU A 1 99 ? 7.030 14.491 -8.710 1.00 87.56 99 GLU A N 1
ATOM 740 C CA . GLU A 1 99 ? 6.587 15.579 -9.602 1.00 87.56 99 GLU A CA 1
ATOM 741 C C . GLU A 1 99 ? 5.102 15.502 -10.028 1.00 87.56 99 GLU A C 1
ATOM 743 O O . GLU A 1 99 ? 4.604 16.394 -10.717 1.00 87.56 99 GLU A O 1
ATOM 748 N N . GLY A 1 100 ? 4.364 14.456 -9.638 1.00 88.06 100 GLY A N 1
ATOM 749 C CA . GLY A 1 100 ? 2.957 14.262 -10.013 1.00 88.06 100 GLY A CA 1
ATOM 750 C C . GLY A 1 100 ? 2.730 13.936 -11.497 1.00 88.06 100 GLY A C 1
ATOM 751 O O . GLY A 1 100 ? 1.638 14.163 -12.020 1.00 88.06 100 GLY A O 1
ATOM 752 N N . LEU A 1 101 ? 3.752 13.416 -12.182 1.00 90.94 101 LEU A N 1
ATOM 753 C CA . LEU A 1 101 ? 3.744 13.134 -13.620 1.00 90.94 101 LEU A CA 1
ATOM 754 C C . LEU A 1 101 ? 3.185 11.752 -13.978 1.00 90.94 101 LEU A C 1
ATOM 756 O O . LEU A 1 101 ? 2.838 11.523 -15.133 1.00 90.94 101 LEU A O 1
ATOM 760 N N . THR A 1 102 ? 3.104 10.807 -13.040 1.00 91.62 102 THR A N 1
ATOM 761 C CA . THR A 1 102 ? 2.659 9.435 -13.343 1.00 91.62 102 THR A CA 1
ATOM 762 C C . THR A 1 102 ? 1.194 9.357 -13.820 1.00 91.62 102 THR A C 1
ATOM 764 O O . THR A 1 102 ? 0.420 10.314 -13.757 1.00 91.62 102 THR A O 1
ATOM 767 N N . GLY A 1 103 ? 0.789 8.201 -14.355 1.00 90.62 103 GLY A N 1
ATOM 768 C CA . GLY A 1 103 ? -0.565 8.009 -14.879 1.00 90.62 103 GLY A CA 1
ATOM 769 C C . GLY A 1 103 ? -0.754 8.672 -16.244 1.00 90.62 103 GLY A C 1
ATOM 770 O O . GLY A 1 103 ? 0.132 8.608 -17.100 1.00 90.62 103 GLY A O 1
ATOM 771 N N . ASP A 1 104 ? -1.910 9.315 -16.435 1.00 91.00 104 ASP A N 1
ATOM 772 C CA . ASP A 1 104 ? -2.343 9.911 -17.708 1.00 91.00 104 ASP A CA 1
ATOM 773 C C . ASP A 1 104 ? -1.385 10.990 -18.255 1.00 91.00 104 ASP A C 1
ATOM 775 O O . ASP A 1 104 ? -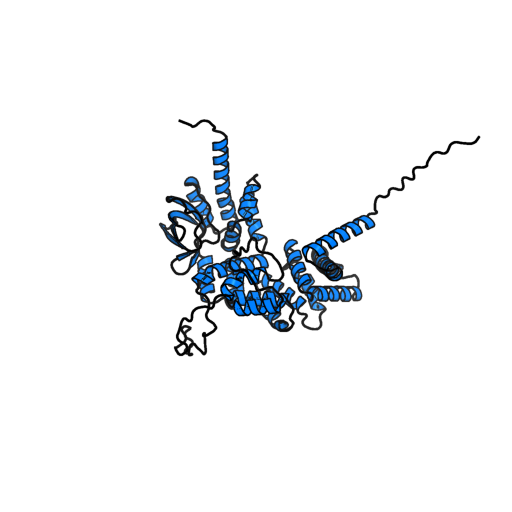1.360 11.208 -19.466 1.00 91.00 104 ASP A O 1
ATOM 779 N N . VAL A 1 105 ? -0.595 11.650 -17.397 1.00 92.12 105 VAL A N 1
ATOM 780 C CA . VAL A 1 105 ? 0.374 12.687 -17.802 1.00 92.12 105 VAL A CA 1
ATOM 781 C C . VAL A 1 105 ? 1.613 12.066 -18.463 1.00 92.12 105 VAL A C 1
ATOM 783 O O . VAL A 1 105 ? 2.020 12.505 -19.536 1.00 92.12 105 VAL A O 1
ATOM 786 N N . LEU A 1 106 ? 2.170 11.000 -17.880 1.00 92.31 106 LEU A N 1
ATOM 787 C CA . LEU A 1 106 ? 3.331 10.269 -18.404 1.00 92.31 106 LEU A CA 1
ATOM 788 C C . LEU A 1 106 ? 2.963 9.260 -19.512 1.00 92.31 106 LEU A C 1
ATOM 790 O O . LEU A 1 106 ? 3.817 8.924 -20.331 1.00 92.31 106 LEU A O 1
ATOM 794 N N . GLN A 1 107 ? 1.717 8.772 -19.582 1.00 91.69 107 GLN A N 1
ATOM 795 C CA . GLN A 1 107 ? 1.302 7.732 -20.544 1.00 91.69 107 GLN A CA 1
ATOM 796 C C . GLN A 1 107 ? 1.667 8.046 -22.018 1.00 91.69 107 GLN A C 1
ATOM 798 O O . GLN A 1 107 ? 2.194 7.143 -22.670 1.00 91.69 107 GLN A O 1
ATOM 803 N N . PRO A 1 108 ? 1.495 9.275 -22.553 1.00 91.44 108 PRO A N 1
ATOM 804 C CA . PRO A 1 108 ? 1.914 9.610 -23.918 1.00 91.44 108 PRO A CA 1
ATOM 805 C C . PRO A 1 108 ? 3.419 9.431 -24.186 1.00 91.44 108 PRO A C 1
ATOM 807 O O . PRO A 1 108 ? 3.797 8.944 -25.247 1.00 91.44 108 PRO A O 1
ATOM 810 N N . PHE A 1 109 ? 4.281 9.762 -23.219 1.00 91.69 109 PHE A N 1
ATOM 811 C CA . PHE A 1 109 ? 5.732 9.550 -23.320 1.00 91.69 109 PHE A CA 1
ATOM 812 C C . PHE A 1 109 ? 6.079 8.049 -23.328 1.00 91.69 109 PHE A C 1
ATOM 814 O O . PHE A 1 109 ? 6.926 7.599 -24.101 1.00 91.69 109 PHE A O 1
ATOM 821 N N . VAL A 1 110 ? 5.367 7.242 -22.531 1.00 91.38 110 VAL A N 1
ATOM 822 C CA . VAL A 1 110 ? 5.521 5.774 -22.527 1.00 91.38 110 VAL A CA 1
ATOM 823 C C . VAL A 1 110 ? 5.064 5.150 -23.852 1.00 91.38 110 VAL A C 1
ATOM 825 O O . VAL A 1 110 ? 5.694 4.203 -24.330 1.00 91.38 110 VAL A O 1
ATOM 828 N N . ASP A 1 111 ? 4.009 5.684 -24.471 1.00 89.56 111 ASP A N 1
ATOM 829 C CA . ASP A 1 111 ? 3.512 5.217 -25.770 1.00 89.56 111 ASP A CA 1
ATOM 830 C C . ASP A 1 111 ? 4.535 5.458 -26.899 1.00 89.56 111 ASP A C 1
ATOM 832 O O . ASP A 1 111 ? 4.705 4.596 -27.766 1.00 89.56 111 ASP A O 1
ATOM 836 N N . GLU A 1 112 ? 5.282 6.567 -26.856 1.00 88.50 112 GLU A N 1
ATOM 837 C CA . GLU A 1 112 ? 6.380 6.846 -27.796 1.00 88.50 112 GLU A CA 1
ATOM 838 C C . GLU A 1 112 ? 7.580 5.907 -27.602 1.00 88.50 112 GLU A C 1
ATOM 840 O O . GLU A 1 112 ? 8.119 5.379 -28.581 1.00 88.50 112 GLU A O 1
ATOM 845 N N . ILE A 1 113 ? 7.954 5.610 -26.350 1.00 88.31 113 ILE A N 1
ATOM 846 C CA . ILE A 1 113 ? 8.966 4.584 -26.052 1.00 88.31 113 ILE A CA 1
ATOM 847 C C . ILE A 1 113 ? 8.516 3.231 -26.623 1.00 88.31 113 ILE A C 1
ATOM 849 O O . ILE A 1 113 ? 9.265 2.614 -27.383 1.00 88.31 113 ILE A O 1
ATOM 853 N N . MET A 1 114 ? 7.279 2.798 -26.349 1.00 83.50 114 MET A N 1
ATOM 854 C CA . MET A 1 114 ? 6.720 1.554 -26.899 1.00 83.50 114 MET A CA 1
ATOM 855 C C . MET A 1 114 ? 6.751 1.492 -28.428 1.00 83.50 114 MET A C 1
ATOM 857 O O . MET A 1 114 ? 7.125 0.461 -28.989 1.00 83.50 114 MET A O 1
ATOM 861 N N . GLY A 1 115 ? 6.344 2.571 -29.104 1.00 75.00 115 GLY A N 1
ATOM 862 C CA . GLY A 1 115 ? 6.204 2.615 -30.562 1.00 75.00 115 GLY A CA 1
ATOM 863 C C . GLY A 1 115 ? 7.508 2.366 -31.329 1.00 75.00 115 GLY A C 1
ATOM 864 O O . GLY A 1 115 ? 7.464 2.016 -32.510 1.00 75.00 115 GLY A O 1
ATOM 865 N N . SER A 1 116 ? 8.656 2.507 -30.661 1.00 67.62 116 SER A N 1
ATOM 866 C CA . SER A 1 116 ? 9.993 2.359 -31.246 1.00 67.62 116 SER A CA 1
ATOM 867 C C . SER A 1 116 ? 10.634 0.970 -31.104 1.00 67.62 116 SER A C 1
ATOM 869 O O . SER A 1 116 ? 11.681 0.722 -31.704 1.00 67.62 116 SER A O 1
ATOM 871 N N . LEU A 1 117 ? 10.039 0.054 -30.329 1.00 66.12 117 LEU A N 1
ATOM 872 C CA . LEU A 1 117 ? 10.730 -1.151 -29.853 1.00 66.12 117 LEU A CA 1
ATOM 873 C C . LEU A 1 117 ? 10.448 -2.424 -30.662 1.00 66.12 117 LEU A C 1
ATOM 875 O O . LEU A 1 117 ? 9.309 -2.870 -30.805 1.00 66.12 117 LEU A O 1
ATOM 879 N N . GLU A 1 118 ? 11.521 -3.104 -31.080 1.00 57.69 118 GLU A N 1
ATOM 880 C CA . GLU A 1 118 ? 11.470 -4.505 -31.508 1.00 57.69 118 GLU A CA 1
ATOM 881 C C . GLU A 1 118 ? 11.784 -5.446 -30.328 1.00 57.69 118 GLU A C 1
ATOM 883 O O . GLU A 1 118 ? 12.929 -5.582 -29.896 1.00 57.69 118 GLU A O 1
ATOM 888 N N . GLY A 1 119 ? 10.757 -6.146 -29.834 1.00 61.44 119 GLY A N 1
ATOM 889 C CA . GLY A 1 119 ? 10.875 -7.141 -28.760 1.00 61.44 119 GLY A CA 1
ATOM 890 C C . GLY A 1 119 ? 10.604 -6.589 -27.354 1.00 61.44 119 GLY A C 1
ATOM 891 O O . GLY A 1 119 ? 10.764 -5.403 -27.085 1.00 61.44 119 GLY A O 1
ATOM 892 N N . GLY A 1 120 ? 10.159 -7.468 -26.450 1.00 72.50 120 GLY A N 1
ATOM 893 C CA . GLY A 1 120 ? 9.780 -7.098 -25.083 1.00 72.50 120 GLY A CA 1
ATOM 894 C C . GLY A 1 120 ? 10.989 -6.747 -24.219 1.00 72.50 120 GLY A C 1
ATOM 895 O O . GLY A 1 120 ? 11.664 -7.641 -23.713 1.00 72.50 120 GLY A O 1
ATOM 896 N N . GLN A 1 121 ? 11.245 -5.451 -24.043 1.00 90.06 121 GLN A N 1
ATOM 897 C CA . GLN A 1 121 ? 12.239 -4.937 -23.099 1.00 90.06 121 GLN A CA 1
ATOM 898 C C . GLN A 1 121 ? 11.679 -5.035 -21.670 1.00 90.06 121 GLN A C 1
ATOM 900 O O . GLN A 1 121 ? 10.555 -4.568 -21.445 1.00 90.06 121 GLN A O 1
ATOM 905 N N . PRO A 1 122 ? 12.398 -5.632 -20.701 1.00 95.06 122 PRO A N 1
ATOM 906 C CA . PRO A 1 122 ? 11.851 -5.873 -19.368 1.00 95.06 122 PRO A CA 1
ATOM 907 C C . PRO A 1 122 ? 11.569 -4.579 -18.600 1.00 95.06 122 PRO A C 1
ATOM 909 O O . PRO A 1 122 ? 10.490 -4.460 -18.028 1.00 95.06 122 PRO A O 1
ATOM 912 N N . GLY A 1 123 ? 12.456 -3.581 -18.675 1.00 95.44 123 GLY A N 1
ATOM 913 C CA . GLY A 1 123 ? 12.257 -2.281 -18.029 1.00 95.44 123 GLY A CA 1
ATOM 914 C C . GLY A 1 123 ? 11.034 -1.518 -18.539 1.00 95.44 123 GLY A C 1
ATOM 915 O O . GLY A 1 123 ? 10.244 -0.980 -17.768 1.00 95.44 123 GLY A O 1
ATOM 916 N N . VAL A 1 124 ? 10.814 -1.537 -19.855 1.00 94.44 124 VAL A N 1
ATOM 917 C CA . VAL A 1 124 ? 9.643 -0.897 -20.477 1.00 94.44 124 VAL A CA 1
ATOM 918 C C . VAL A 1 124 ? 8.362 -1.673 -20.155 1.00 94.44 124 VAL A C 1
ATOM 920 O O . VAL A 1 124 ? 7.334 -1.074 -19.853 1.00 94.44 124 VAL A O 1
ATOM 923 N N . SER A 1 125 ? 8.424 -3.009 -20.142 1.00 95.44 125 SER A N 1
ATOM 924 C CA . SER A 1 125 ? 7.296 -3.868 -19.742 1.00 95.44 125 SER A CA 1
ATOM 925 C C . SER A 1 125 ? 6.900 -3.649 -18.278 1.00 95.44 125 SER A C 1
ATOM 927 O O . SER A 1 125 ? 5.713 -3.637 -17.955 1.00 95.44 125 SER A O 1
ATOM 929 N N . TRP A 1 126 ? 7.884 -3.419 -17.406 1.00 96.81 126 TRP A N 1
ATOM 930 C CA . TRP A 1 126 ? 7.683 -3.022 -16.016 1.00 96.81 126 TRP A CA 1
ATOM 931 C C . TRP A 1 126 ? 7.014 -1.643 -15.901 1.00 96.81 126 TRP A C 1
ATOM 933 O O . TRP A 1 126 ? 5.970 -1.537 -15.256 1.00 96.81 126 TRP A O 1
ATOM 943 N N . LEU A 1 127 ? 7.518 -0.614 -16.592 1.00 96.19 127 LEU A N 1
ATOM 944 C CA . LEU A 1 127 ? 6.918 0.729 -16.575 1.00 96.19 127 LEU A CA 1
ATOM 945 C C . LEU A 1 127 ? 5.450 0.712 -17.039 1.00 96.19 127 LEU A C 1
ATOM 947 O O . LEU A 1 127 ? 4.571 1.296 -16.401 1.00 96.19 127 LEU A O 1
ATOM 951 N N . LEU A 1 128 ? 5.164 -0.034 -18.109 1.00 94.62 128 LEU A N 1
ATOM 952 C CA . LEU A 1 128 ? 3.804 -0.283 -18.589 1.00 94.62 128 LEU A CA 1
ATOM 953 C C . LEU A 1 128 ? 2.935 -0.997 -17.550 1.00 94.62 128 LEU A C 1
ATOM 955 O O . LEU A 1 128 ? 1.751 -0.685 -17.431 1.00 94.62 128 LEU A O 1
ATOM 959 N N . SER A 1 129 ? 3.498 -1.933 -16.782 1.00 95.44 129 SER A N 1
ATOM 960 C CA . SER A 1 129 ? 2.753 -2.638 -15.738 1.00 95.44 129 SER A CA 1
ATOM 961 C C . SER A 1 129 ? 2.342 -1.718 -14.586 1.00 95.44 129 SER A C 1
ATOM 963 O O . SER A 1 129 ? 1.220 -1.847 -14.090 1.00 95.44 129 SER A O 1
ATOM 965 N N . ARG A 1 130 ? 3.182 -0.741 -14.211 1.00 94.88 130 ARG A N 1
ATOM 966 C CA . ARG A 1 130 ? 2.825 0.279 -13.213 1.00 94.88 130 ARG A CA 1
ATOM 967 C C . ARG A 1 130 ? 1.797 1.274 -13.759 1.00 94.88 130 ARG A C 1
ATOM 969 O O . ARG A 1 130 ? 0.814 1.557 -13.080 1.00 94.88 130 ARG A O 1
ATOM 976 N N . GLN A 1 131 ? 1.927 1.704 -15.016 1.00 93.88 131 GLN A N 1
ATOM 977 C CA . GLN A 1 131 ? 0.903 2.512 -15.699 1.00 93.88 131 GLN A CA 1
ATOM 978 C C . GLN A 1 131 ? -0.462 1.798 -15.792 1.00 93.88 131 GLN A C 1
ATOM 980 O O . GLN A 1 131 ? -1.510 2.398 -15.540 1.00 93.88 131 GLN A O 1
ATOM 985 N N . ALA A 1 132 ? -0.474 0.494 -16.083 1.00 93.44 132 ALA A N 1
ATOM 986 C CA . ALA A 1 132 ? -1.688 -0.320 -16.043 1.00 93.44 132 ALA A CA 1
ATOM 987 C C . ALA A 1 132 ? -2.275 -0.408 -14.620 1.00 93.44 132 ALA A C 1
ATOM 989 O O . ALA A 1 132 ? -3.485 -0.251 -14.449 1.00 93.44 132 ALA A O 1
ATOM 990 N N . ALA A 1 133 ? -1.430 -0.568 -13.592 1.00 92.38 133 ALA A N 1
ATOM 991 C CA . ALA A 1 133 ? -1.858 -0.591 -12.192 1.00 92.38 133 ALA A CA 1
ATOM 992 C C . ALA A 1 133 ? -2.479 0.742 -11.728 1.00 92.38 133 ALA A C 1
ATOM 994 O O . ALA A 1 133 ? -3.500 0.714 -11.039 1.00 92.38 133 ALA A O 1
ATOM 995 N N . LEU A 1 134 ? -1.944 1.896 -12.154 1.00 91.69 134 LEU A N 1
ATOM 996 C CA . LEU A 1 134 ? -2.546 3.217 -11.903 1.00 91.69 134 LEU A CA 1
ATOM 997 C C . LEU A 1 134 ? -3.947 3.341 -12.516 1.00 91.69 134 LEU A C 1
ATOM 999 O O . LEU A 1 134 ? -4.873 3.827 -11.866 1.00 91.69 134 LEU A O 1
ATOM 1003 N N . ARG A 1 135 ? -4.126 2.818 -13.735 1.00 91.12 135 ARG A N 1
ATOM 1004 C CA . ARG A 1 135 ? -5.428 2.711 -14.420 1.00 91.12 135 ARG A CA 1
ATOM 1005 C C . ARG A 1 135 ? -6.310 1.564 -13.893 1.00 91.12 135 ARG A C 1
ATOM 1007 O O . ARG A 1 135 ? -7.376 1.309 -14.449 1.00 91.12 135 ARG A O 1
ATOM 1014 N N . LEU A 1 136 ? -5.893 0.909 -12.804 1.00 90.06 136 LEU A N 1
ATOM 1015 C CA . LEU A 1 136 ? -6.545 -0.214 -12.119 1.00 90.06 136 LEU A CA 1
ATOM 1016 C C . LEU A 1 136 ? -6.689 -1.498 -12.965 1.00 90.06 136 LEU A C 1
ATOM 1018 O O . LEU A 1 136 ? -7.345 -2.450 -12.536 1.00 90.06 136 LEU A O 1
ATOM 1022 N N . ASP A 1 137 ? -6.003 -1.580 -14.107 1.00 91.81 137 ASP A N 1
ATOM 1023 C CA . ASP A 1 137 ? -5.944 -2.752 -14.987 1.00 91.81 137 ASP A CA 1
ATOM 1024 C C . ASP A 1 137 ? -4.878 -3.747 -14.493 1.00 91.81 137 ASP A C 1
ATOM 1026 O O . ASP A 1 137 ? -3.749 -3.837 -14.985 1.00 91.81 137 ASP A O 1
ATOM 1030 N N . ASN A 1 138 ? -5.232 -4.466 -13.427 1.00 89.12 138 ASN A N 1
ATOM 1031 C CA . ASN A 1 138 ? -4.325 -5.389 -12.741 1.00 89.12 138 ASN A CA 1
ATOM 1032 C C . ASN A 1 138 ? -4.114 -6.695 -13.527 1.00 89.12 138 ASN A C 1
ATOM 1034 O O . ASN A 1 138 ? -3.066 -7.326 -13.372 1.00 89.12 138 ASN A O 1
ATOM 1038 N N . ASP A 1 139 ? -5.059 -7.073 -14.395 1.00 91.38 139 ASP A N 1
ATOM 1039 C CA . ASP A 1 139 ? -4.910 -8.205 -15.316 1.00 91.38 139 ASP A CA 1
ATOM 1040 C C . ASP A 1 139 ? -3.812 -7.902 -16.349 1.00 91.38 139 ASP A C 1
ATOM 1042 O O . ASP A 1 139 ? -2.909 -8.720 -16.543 1.00 91.38 139 ASP A O 1
ATOM 1046 N N . GLU A 1 140 ? -3.834 -6.712 -16.963 1.00 93.62 140 GLU A N 1
ATOM 1047 C CA . GLU A 1 140 ? -2.789 -6.272 -17.893 1.00 93.62 140 GLU A CA 1
ATOM 1048 C C . GLU A 1 140 ? -1.441 -6.076 -17.186 1.00 93.62 140 GLU A C 1
ATOM 1050 O O . GLU A 1 140 ? -0.423 -6.571 -17.670 1.00 93.62 140 GLU A O 1
ATOM 1055 N N . SER A 1 141 ? -1.430 -5.440 -16.008 1.00 94.19 141 SER A N 1
ATOM 1056 C CA . SER A 1 141 ? -0.225 -5.273 -15.181 1.00 94.19 141 SER A CA 1
ATOM 1057 C C . SER A 1 141 ? 0.454 -6.619 -14.877 1.00 94.19 141 SER A C 1
ATOM 1059 O O . SER A 1 141 ? 1.633 -6.817 -15.181 1.00 94.19 141 SER A O 1
ATOM 1061 N N . THR A 1 142 ? -0.320 -7.599 -14.393 1.00 95.06 142 THR A N 1
ATOM 1062 C CA . THR A 1 142 ? 0.164 -8.961 -14.116 1.00 95.06 142 THR A CA 1
ATOM 1063 C C . THR A 1 142 ? 0.664 -9.647 -15.388 1.00 95.06 142 THR A C 1
ATOM 1065 O O . THR A 1 142 ? 1.724 -10.272 -15.383 1.00 95.06 142 THR A O 1
ATOM 1068 N N . ARG A 1 143 ? -0.072 -9.524 -16.503 1.00 95.19 143 ARG A N 1
ATOM 1069 C CA . ARG A 1 143 ? 0.295 -10.128 -17.794 1.00 95.19 143 ARG A CA 1
ATOM 1070 C C . ARG A 1 143 ? 1.612 -9.569 -18.336 1.00 95.19 143 ARG A C 1
ATOM 1072 O O . ARG A 1 143 ? 2.389 -10.330 -18.915 1.00 95.19 143 ARG A O 1
ATOM 1079 N N . LEU A 1 144 ? 1.851 -8.267 -18.183 1.00 95.38 144 LEU A N 1
ATOM 1080 C CA . LEU A 1 144 ? 3.090 -7.608 -18.593 1.00 95.38 144 LEU A CA 1
ATOM 1081 C C . LEU A 1 144 ? 4.274 -8.128 -17.772 1.00 95.38 144 LEU A C 1
ATOM 1083 O O . LEU A 1 144 ? 5.218 -8.649 -18.366 1.00 95.38 144 LEU A O 1
ATOM 1087 N N . LEU A 1 145 ? 4.184 -8.097 -16.439 1.00 96.19 145 LEU A N 1
ATOM 1088 C CA . LEU A 1 145 ? 5.232 -8.595 -15.539 1.00 96.19 145 LEU A CA 1
ATOM 1089 C C . LEU A 1 145 ? 5.557 -10.077 -15.782 1.00 96.19 145 LEU A C 1
ATOM 1091 O O . LEU A 1 145 ? 6.715 -10.434 -15.993 1.00 96.19 145 LEU A O 1
ATOM 1095 N N . GLU A 1 146 ? 4.542 -10.945 -15.839 1.00 95.62 146 GLU A N 1
ATOM 1096 C CA . GLU A 1 146 ? 4.735 -12.381 -16.086 1.00 95.62 146 GLU A CA 1
ATOM 1097 C C . GLU A 1 146 ? 5.327 -12.669 -17.478 1.00 95.62 146 GLU A C 1
ATOM 1099 O O . GLU A 1 146 ? 6.057 -13.646 -17.646 1.00 95.62 146 GLU A O 1
ATOM 1104 N N . SER A 1 147 ? 5.089 -11.810 -18.480 1.00 95.12 147 SER A N 1
ATOM 1105 C CA . SER A 1 147 ? 5.686 -11.978 -19.816 1.00 95.12 147 SER A CA 1
ATOM 1106 C C . SER A 1 147 ? 7.205 -11.769 -19.852 1.00 95.12 147 SER A C 1
ATOM 1108 O O . SER A 1 147 ? 7.860 -12.265 -20.770 1.00 95.12 147 SER A O 1
ATOM 1110 N N . VAL A 1 148 ? 7.763 -11.090 -18.842 1.00 95.50 148 VAL A N 1
ATOM 1111 C CA . VAL A 1 148 ? 9.201 -10.825 -18.687 1.00 95.50 148 VAL A CA 1
ATOM 1112 C C . VAL A 1 148 ? 9.781 -11.352 -17.363 1.00 95.50 148 VAL A C 1
ATOM 1114 O O . VAL A 1 148 ? 10.921 -11.019 -17.037 1.00 95.50 148 VAL A O 1
ATOM 1117 N N . ARG A 1 149 ? 9.067 -12.224 -16.629 1.00 95.25 149 ARG A N 1
ATOM 1118 C CA . ARG A 1 149 ? 9.524 -12.842 -15.360 1.00 95.25 149 ARG A CA 1
ATOM 1119 C C . ARG A 1 149 ? 10.946 -13.409 -15.458 1.00 95.25 149 ARG A C 1
ATOM 1121 O O . ARG A 1 149 ? 11.785 -13.133 -14.608 1.00 95.25 149 ARG A O 1
ATOM 1128 N N . ASP A 1 150 ? 11.226 -14.166 -16.517 1.00 95.31 150 ASP A N 1
ATOM 1129 C CA . ASP A 1 150 ? 12.509 -14.859 -16.714 1.00 95.31 150 ASP A CA 1
ATOM 1130 C C . ASP A 1 150 ? 13.662 -13.928 -17.162 1.00 95.31 150 ASP A C 1
ATOM 1132 O O . ASP A 1 150 ? 14.767 -14.401 -17.430 1.00 95.31 150 ASP A O 1
ATOM 1136 N N . SER A 1 151 ? 13.437 -12.610 -17.262 1.00 94.94 151 SER A N 1
ATOM 1137 C CA . SER A 1 151 ? 14.469 -11.634 -17.652 1.00 94.94 151 SER A CA 1
ATOM 1138 C C . SER A 1 151 ? 15.534 -11.384 -16.580 1.00 94.94 151 SER A C 1
ATOM 1140 O O . SER A 1 151 ? 16.635 -10.951 -16.914 1.00 94.94 151 SER A O 1
ATOM 1142 N N . GLY A 1 152 ? 15.212 -11.626 -15.303 1.00 94.00 152 GLY A N 1
ATOM 1143 C CA . GLY A 1 152 ? 16.073 -11.272 -14.170 1.00 94.00 152 GLY A CA 1
ATOM 1144 C C . GLY A 1 152 ? 16.117 -9.773 -13.837 1.00 94.00 152 GLY A C 1
ATOM 1145 O O . GLY A 1 152 ? 16.925 -9.371 -13.006 1.00 94.00 152 GLY 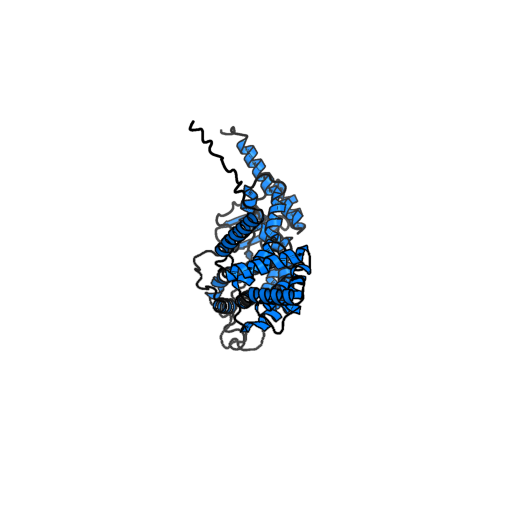A O 1
ATOM 1146 N N . HIS A 1 153 ? 15.285 -8.936 -14.468 1.00 96.62 153 HIS A N 1
ATOM 1147 C CA . HIS A 1 153 ? 15.228 -7.498 -14.175 1.00 96.62 153 HIS A CA 1
ATOM 1148 C C . HIS A 1 153 ? 14.635 -7.261 -12.779 1.00 96.62 153 HIS A C 1
ATOM 1150 O O . HIS A 1 153 ? 13.514 -7.686 -12.497 1.00 96.62 153 HIS A O 1
ATOM 1156 N N . ALA A 1 154 ? 15.390 -6.608 -11.890 1.00 96.81 154 ALA A N 1
ATOM 1157 C CA . ALA A 1 154 ? 15.033 -6.541 -10.473 1.00 96.81 154 ALA A CA 1
ATOM 1158 C C . ALA A 1 154 ? 13.680 -5.853 -10.222 1.00 96.81 154 ALA A C 1
ATOM 1160 O O . ALA A 1 154 ? 12.901 -6.355 -9.419 1.00 96.81 154 ALA A O 1
ATOM 1161 N N . ALA A 1 155 ? 13.339 -4.782 -10.950 1.00 96.81 155 ALA A N 1
ATOM 1162 C CA . ALA A 1 155 ? 12.063 -4.083 -10.764 1.00 96.81 155 ALA A CA 1
ATOM 1163 C C . ALA A 1 155 ? 10.853 -4.950 -11.178 1.00 96.81 155 ALA A C 1
ATOM 1165 O O . ALA A 1 155 ? 9.828 -4.949 -10.496 1.00 96.81 155 ALA A O 1
ATOM 1166 N N . VAL A 1 156 ? 10.997 -5.777 -12.226 1.00 97.81 156 VAL A N 1
ATOM 1167 C CA . VAL A 1 156 ? 9.999 -6.804 -12.590 1.00 97.81 156 VAL A CA 1
ATOM 1168 C C . VAL A 1 156 ? 9.820 -7.809 -11.450 1.00 97.81 156 VAL A C 1
ATOM 1170 O O . VAL A 1 156 ? 8.694 -8.145 -11.089 1.00 97.81 156 VAL A O 1
ATOM 1173 N N . LEU A 1 157 ? 10.923 -8.305 -10.884 1.00 98.31 157 LEU A N 1
ATOM 1174 C CA . LEU A 1 157 ? 10.899 -9.311 -9.821 1.00 98.31 157 LEU A CA 1
ATOM 1175 C C . LEU A 1 157 ? 10.339 -8.761 -8.497 1.00 98.31 157 LEU A C 1
ATOM 1177 O O . LEU A 1 157 ? 9.609 -9.481 -7.818 1.00 98.31 157 LEU A O 1
ATOM 1181 N N . ILE A 1 158 ? 10.609 -7.494 -8.165 1.00 97.75 1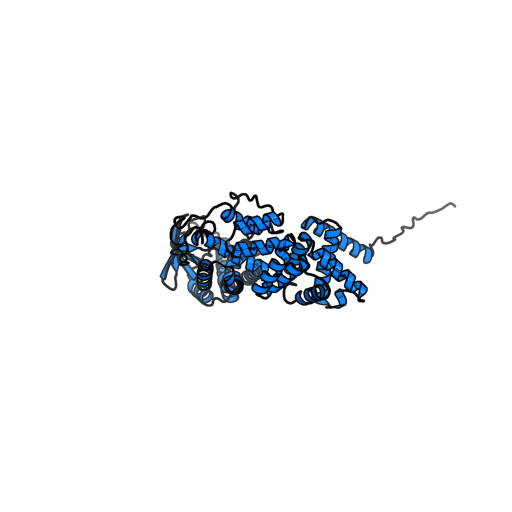58 ILE A N 1
ATOM 1182 C CA . ILE A 1 158 ? 10.049 -6.788 -7.000 1.00 97.75 158 ILE A CA 1
ATOM 1183 C C . ILE A 1 158 ? 8.528 -6.627 -7.142 1.00 97.75 158 ILE A C 1
ATOM 1185 O O . ILE A 1 158 ? 7.787 -7.012 -6.237 1.00 97.75 158 ILE A O 1
ATOM 1189 N N . ASP A 1 159 ? 8.028 -6.153 -8.286 1.00 97.12 159 ASP A N 1
ATOM 1190 C CA . ASP A 1 159 ? 6.580 -5.989 -8.479 1.00 97.12 159 ASP A CA 1
ATOM 1191 C C . ASP A 1 159 ? 5.860 -7.357 -8.593 1.00 97.12 159 ASP A C 1
ATOM 1193 O O . ASP A 1 159 ? 4.740 -7.521 -8.098 1.00 97.12 159 ASP A O 1
ATOM 1197 N N . LEU A 1 160 ? 6.519 -8.398 -9.128 1.00 98.12 160 LEU A N 1
ATOM 1198 C CA . LEU A 1 160 ? 6.043 -9.788 -9.021 1.00 98.12 160 LEU A CA 1
ATOM 1199 C C . LEU A 1 160 ? 6.015 -10.282 -7.564 1.00 98.12 160 LEU A C 1
ATOM 1201 O O . LEU A 1 160 ? 5.073 -10.981 -7.181 1.00 98.12 160 LEU A O 1
ATOM 1205 N N . ALA A 1 161 ? 7.002 -9.924 -6.738 1.00 98.38 161 ALA A N 1
ATOM 1206 C CA . ALA A 1 161 ? 7.003 -10.247 -5.313 1.00 98.38 161 ALA A CA 1
ATOM 1207 C C . ALA A 1 161 ? 5.848 -9.547 -4.582 1.00 98.38 161 ALA A C 1
ATOM 1209 O O . ALA A 1 161 ? 5.195 -10.175 -3.747 1.00 98.38 161 ALA A O 1
ATOM 1210 N N . ALA A 1 162 ? 5.521 -8.303 -4.949 1.00 97.06 162 ALA A N 1
ATOM 1211 C CA . ALA A 1 162 ? 4.367 -7.581 -4.417 1.00 97.06 162 ALA A CA 1
ATOM 1212 C C . ALA A 1 162 ? 3.044 -8.295 -4.758 1.00 97.06 162 ALA A C 1
ATOM 1214 O O . ALA A 1 162 ? 2.190 -8.450 -3.885 1.00 97.06 162 ALA A O 1
ATOM 1215 N N . LEU A 1 163 ? 2.898 -8.837 -5.975 1.00 96.38 163 LEU A N 1
ATOM 1216 C CA . LEU A 1 163 ? 1.749 -9.681 -6.343 1.00 96.38 163 LEU A CA 1
ATOM 1217 C C . LEU A 1 163 ? 1.695 -10.996 -5.539 1.00 96.38 163 LEU A C 1
ATOM 1219 O O . LEU A 1 163 ? 0.611 -11.474 -5.197 1.00 96.38 163 LEU A O 1
ATOM 1223 N N . GLN A 1 164 ? 2.841 -11.586 -5.186 1.00 97.44 164 GLN A N 1
ATOM 1224 C CA . GLN A 1 164 ? 2.878 -12.760 -4.302 1.00 97.44 164 GLN A CA 1
ATOM 1225 C C . GLN A 1 164 ? 2.556 -12.409 -2.844 1.00 97.44 164 GLN A C 1
ATOM 1227 O O . GLN A 1 164 ? 1.875 -13.187 -2.172 1.00 97.44 164 GLN A O 1
ATOM 1232 N N . ALA A 1 165 ? 2.974 -11.237 -2.362 1.00 97.38 165 ALA A N 1
ATOM 1233 C CA . ALA A 1 165 ? 2.576 -10.706 -1.063 1.00 97.38 165 ALA A CA 1
ATOM 1234 C C . ALA A 1 165 ? 1.061 -10.440 -1.017 1.00 97.38 165 ALA A C 1
ATOM 1236 O O . ALA A 1 165 ? 0.392 -10.897 -0.088 1.00 97.38 165 ALA A O 1
ATOM 1237 N N . ASP A 1 166 ? 0.490 -9.822 -2.059 1.00 97.06 166 ASP A N 1
ATOM 1238 C CA . ASP A 1 166 ? -0.960 -9.660 -2.235 1.00 97.06 166 ASP A CA 1
ATOM 1239 C C . ASP A 1 166 ? -1.684 -11.018 -2.165 1.00 97.06 166 ASP A C 1
ATOM 1241 O O . ASP A 1 166 ? -2.669 -11.153 -1.440 1.00 97.06 166 ASP A O 1
ATOM 1245 N N . GLY A 1 167 ? -1.144 -12.061 -2.803 1.00 95.88 167 GLY A N 1
ATOM 1246 C CA . GLY A 1 167 ? -1.654 -13.438 -2.726 1.00 95.88 167 GLY A CA 1
ATOM 1247 C C . GLY A 1 167 ? -1.407 -14.179 -1.400 1.00 95.88 167 GLY A C 1
ATOM 1248 O O . GLY A 1 167 ? -1.759 -15.354 -1.285 1.00 95.88 167 GLY A O 1
ATOM 1249 N N . SER A 1 168 ? -0.797 -13.531 -0.401 1.00 95.75 168 SER A N 1
ATOM 1250 C CA . SER A 1 168 ? -0.353 -14.123 0.874 1.00 95.75 168 SER A CA 1
ATOM 1251 C C . SER A 1 168 ? 0.611 -15.311 0.722 1.00 95.75 168 SER A C 1
ATOM 1253 O O . SER A 1 168 ? 0.580 -16.251 1.521 1.00 95.75 168 SER A O 1
ATOM 1255 N N . ASN A 1 169 ? 1.506 -15.244 -0.268 1.00 95.12 169 ASN A N 1
ATOM 1256 C CA . ASN A 1 169 ? 2.574 -16.209 -0.540 1.00 95.12 169 ASN A CA 1
ATOM 1257 C C . ASN A 1 169 ? 3.954 -15.637 -0.127 1.00 95.12 169 ASN A C 1
ATOM 1259 O O . ASN A 1 169 ? 4.798 -15.395 -0.992 1.00 95.12 169 ASN A O 1
ATOM 1263 N N . PRO A 1 170 ? 4.240 -15.436 1.178 1.00 95.50 170 PRO A N 1
ATOM 1264 C CA . PRO A 1 170 ? 5.437 -14.711 1.629 1.00 95.50 170 PRO A CA 1
ATOM 1265 C C . PRO A 1 170 ? 6.752 -15.422 1.276 1.00 95.50 170 PRO A C 1
ATOM 1267 O O . PRO A 1 170 ? 7.789 -14.783 1.180 1.00 95.50 170 PRO A O 1
ATOM 1270 N N . ILE A 1 171 ? 6.725 -16.744 1.069 1.00 94.94 171 ILE A N 1
ATOM 1271 C CA . ILE A 1 171 ? 7.910 -17.510 0.657 1.00 94.94 171 ILE A CA 1
ATOM 1272 C C . ILE A 1 171 ? 8.270 -17.221 -0.804 1.00 94.94 171 ILE A C 1
ATOM 1274 O O . ILE A 1 171 ? 9.420 -16.919 -1.076 1.00 94.94 171 ILE A O 1
ATOM 1278 N N . GLU A 1 172 ? 7.300 -17.254 -1.724 1.00 95.88 172 GLU A N 1
ATOM 1279 C CA . GLU A 1 172 ? 7.548 -16.936 -3.141 1.00 95.88 172 GLU A CA 1
ATOM 1280 C C . GLU A 1 172 ? 7.914 -15.452 -3.305 1.00 95.88 172 GLU A C 1
ATOM 1282 O O . GLU A 1 172 ? 8.810 -15.129 -4.075 1.00 95.88 172 GLU A O 1
ATOM 1287 N N . ALA A 1 173 ? 7.280 -14.555 -2.538 1.00 97.50 173 ALA A N 1
ATOM 1288 C CA . ALA A 1 173 ? 7.657 -13.142 -2.500 1.00 97.50 173 ALA A CA 1
ATOM 1289 C C . ALA A 1 173 ? 9.123 -12.955 -2.058 1.00 97.50 173 ALA A C 1
ATOM 1291 O O . ALA A 1 173 ? 9.876 -12.257 -2.730 1.00 97.50 173 ALA A O 1
ATOM 1292 N N . ARG A 1 174 ? 9.560 -13.636 -0.988 1.00 97.50 174 ARG A N 1
ATOM 1293 C CA . ARG A 1 174 ? 10.959 -13.600 -0.531 1.00 97.50 174 ARG A CA 1
ATOM 1294 C C . ARG A 1 174 ? 11.919 -14.185 -1.571 1.00 97.50 174 ARG A C 1
ATOM 1296 O O . ARG A 1 174 ? 12.943 -13.576 -1.849 1.00 97.50 174 ARG A O 1
ATOM 1303 N N . ASP A 1 175 ? 11.580 -15.329 -2.163 1.00 97.38 175 ASP A N 1
ATOM 1304 C CA . ASP A 1 175 ? 12.417 -15.996 -3.169 1.00 97.38 175 ASP A CA 1
ATOM 1305 C C . ASP A 1 175 ? 12.578 -15.123 -4.442 1.00 97.38 175 ASP A C 1
ATOM 1307 O O . ASP A 1 175 ? 13.639 -15.125 -5.066 1.00 97.38 175 ASP A O 1
ATOM 1311 N N . LEU A 1 176 ? 11.558 -14.328 -4.804 1.00 98.31 176 LEU A N 1
ATOM 1312 C CA . LEU A 1 176 ? 11.623 -13.325 -5.879 1.00 98.31 176 LEU A CA 1
ATOM 1313 C C . LEU A 1 176 ? 12.476 -12.101 -5.506 1.00 98.31 176 LEU A C 1
ATOM 1315 O O . LEU A 1 176 ? 13.246 -11.634 -6.342 1.00 98.31 176 LEU A O 1
ATOM 1319 N N . LEU A 1 177 ? 12.387 -11.611 -4.266 1.00 97.88 177 LEU A N 1
ATOM 1320 C CA . LEU A 1 177 ? 13.228 -10.516 -3.762 1.00 97.88 177 LEU A CA 1
ATOM 1321 C C . LEU A 1 177 ? 14.711 -10.919 -3.689 1.00 97.88 177 LEU A C 1
ATOM 1323 O O . LEU A 1 177 ? 15.574 -10.170 -4.140 1.00 97.88 177 LEU A O 1
ATOM 1327 N N . GLU A 1 178 ? 15.014 -12.138 -3.236 1.00 97.06 178 GLU A N 1
ATOM 1328 C CA . GLU A 1 178 ? 16.370 -12.709 -3.288 1.00 97.06 178 GLU A CA 1
ATOM 1329 C C . GLU A 1 178 ? 16.892 -12.790 -4.732 1.00 97.06 178 GLU A C 1
ATOM 1331 O O . GLU A 1 178 ? 18.045 -12.447 -5.001 1.00 97.06 178 GLU A O 1
ATOM 1336 N N . ALA A 1 179 ? 16.043 -13.194 -5.686 1.00 97.19 179 ALA A N 1
ATOM 1337 C CA . ALA A 1 179 ? 16.393 -13.228 -7.107 1.00 97.19 179 ALA A CA 1
ATOM 1338 C C . ALA A 1 179 ? 16.587 -11.826 -7.720 1.00 97.19 179 ALA A C 1
ATOM 1340 O O . ALA A 1 179 ? 17.364 -11.683 -8.664 1.00 97.19 179 ALA A O 1
ATOM 1341 N N . ALA A 1 180 ? 15.924 -10.804 -7.172 1.00 96.25 180 ALA A N 1
ATOM 1342 C CA . ALA A 1 180 ? 16.108 -9.395 -7.520 1.00 96.25 180 ALA A CA 1
ATOM 1343 C C . ALA A 1 180 ? 17.369 -8.764 -6.889 1.00 96.25 180 ALA A C 1
ATOM 1345 O O . ALA A 1 180 ? 17.712 -7.632 -7.221 1.00 96.25 180 ALA A O 1
ATOM 1346 N N . GLY A 1 181 ? 18.071 -9.483 -6.003 1.00 94.56 181 GLY A N 1
ATOM 1347 C CA . GLY A 1 181 ? 19.261 -8.995 -5.297 1.00 94.56 181 GLY A CA 1
ATOM 1348 C C . GLY A 1 181 ? 18.969 -8.214 -4.011 1.00 94.56 181 GLY A C 1
ATOM 1349 O O . GLY A 1 181 ? 19.881 -7.603 -3.456 1.00 94.56 181 GLY A O 1
ATOM 1350 N N . VAL A 1 182 ? 17.726 -8.238 -3.527 1.00 94.31 182 VAL A N 1
ATOM 1351 C CA . VAL A 1 182 ? 17.299 -7.563 -2.293 1.00 94.31 182 VAL A CA 1
ATOM 1352 C C . VAL A 1 182 ? 17.768 -8.358 -1.077 1.00 94.31 182 VAL A C 1
ATOM 1354 O O . VAL A 1 182 ? 17.692 -9.589 -1.060 1.00 94.31 182 VAL A O 1
ATOM 1357 N N . ASN A 1 183 ? 18.232 -7.666 -0.036 1.00 91.56 183 ASN A N 1
ATOM 1358 C CA . ASN A 1 183 ? 18.559 -8.319 1.226 1.00 91.56 183 ASN A CA 1
ATOM 1359 C C . ASN A 1 183 ? 17.275 -8.760 1.949 1.00 91.56 183 ASN A C 1
ATOM 1361 O O . ASN A 1 183 ? 16.455 -7.927 2.322 1.00 91.56 183 ASN A O 1
ATOM 1365 N N . THR A 1 184 ? 17.131 -10.063 2.190 1.00 92.88 184 THR A N 1
ATOM 1366 C CA . THR A 1 184 ? 16.005 -10.651 2.934 1.00 92.88 184 THR A CA 1
ATOM 1367 C C . THR A 1 184 ? 16.399 -11.144 4.336 1.00 92.88 184 THR A C 1
ATOM 1369 O O . THR A 1 184 ? 15.564 -11.710 5.047 1.00 92.88 184 THR A O 1
ATOM 1372 N N . GLU A 1 185 ? 17.644 -10.907 4.775 1.00 91.44 185 GLU A N 1
ATOM 1373 C CA . GLU A 1 185 ? 18.097 -11.130 6.158 1.00 91.44 185 GLU A CA 1
ATOM 1374 C C . GLU A 1 185 ? 17.626 -9.982 7.075 1.00 91.44 185 GLU A C 1
ATOM 1376 O O . GLU A 1 185 ? 18.413 -9.141 7.506 1.00 91.44 185 GLU A O 1
ATOM 1381 N N . ILE A 1 186 ? 16.318 -9.944 7.349 1.00 91.62 186 ILE A N 1
ATOM 1382 C CA . ILE A 1 186 ? 15.662 -8.931 8.193 1.00 91.62 186 ILE A CA 1
ATOM 1383 C C . ILE A 1 186 ? 15.753 -9.300 9.683 1.00 91.62 186 ILE A C 1
ATOM 1385 O O . ILE A 1 186 ? 15.504 -10.449 10.065 1.00 91.62 186 ILE A O 1
ATOM 1389 N N . ASP A 1 187 ? 16.058 -8.316 10.536 1.00 89.25 187 ASP A N 1
ATOM 1390 C CA . ASP A 1 187 ? 15.989 -8.462 11.993 1.00 89.25 187 ASP A CA 1
ATOM 1391 C C . ASP A 1 187 ? 14.530 -8.401 12.475 1.00 89.25 187 ASP A C 1
ATOM 1393 O O . ASP A 1 187 ? 13.897 -7.350 12.473 1.00 89.25 187 ASP A O 1
ATOM 1397 N N . LEU A 1 188 ? 13.993 -9.545 12.901 1.00 88.00 188 LEU A N 1
ATOM 1398 C CA . LEU A 1 188 ? 12.613 -9.667 13.382 1.00 88.00 188 LEU A CA 1
ATOM 1399 C C . LEU A 1 188 ? 12.397 -9.106 14.799 1.00 88.00 188 LEU A C 1
ATOM 1401 O O . LEU A 1 188 ? 11.247 -9.038 15.235 1.00 88.00 188 LEU A O 1
ATOM 1405 N N . ASP A 1 189 ? 13.464 -8.752 15.525 1.00 87.25 189 ASP A N 1
ATOM 1406 C CA . ASP A 1 189 ? 13.358 -8.054 16.812 1.00 87.25 189 ASP A CA 1
ATOM 1407 C C . ASP A 1 189 ? 13.208 -6.526 16.618 1.00 87.25 189 ASP A C 1
ATOM 1409 O O . ASP A 1 189 ? 12.802 -5.826 17.552 1.00 87.25 189 ASP A O 1
ATOM 1413 N N . ALA A 1 190 ? 13.477 -6.003 15.413 1.00 83.25 190 ALA A N 1
ATOM 1414 C CA . ALA A 1 190 ? 13.159 -4.631 15.029 1.00 83.25 190 ALA A CA 1
ATOM 1415 C C . ALA A 1 190 ? 11.670 -4.497 14.655 1.00 83.25 190 ALA A C 1
ATOM 1417 O O . ALA A 1 190 ? 11.087 -5.356 13.992 1.00 83.25 190 ALA A O 1
ATOM 1418 N N . ALA A 1 191 ? 11.035 -3.404 15.083 1.00 76.62 191 ALA A N 1
ATOM 1419 C CA . ALA A 1 191 ? 9.657 -3.112 14.706 1.00 76.62 191 ALA A CA 1
ATOM 1420 C C . ALA A 1 191 ? 9.620 -2.494 13.301 1.00 76.62 191 ALA A C 1
ATOM 1422 O O . ALA A 1 191 ? 10.117 -1.388 13.108 1.00 76.62 191 ALA A O 1
ATOM 1423 N N . TYR A 1 192 ? 9.008 -3.196 12.345 1.00 83.56 192 TYR A N 1
ATOM 1424 C CA . TYR A 1 192 ? 8.686 -2.630 11.035 1.00 83.56 192 TYR A CA 1
ATOM 1425 C C . TYR A 1 192 ? 7.587 -1.570 11.169 1.00 83.56 192 TYR A C 1
ATOM 1427 O O . TYR A 1 192 ? 6.500 -1.868 11.676 1.00 83.56 192 TYR A O 1
ATOM 1435 N N . ASP A 1 193 ? 7.863 -0.361 10.681 1.00 84.62 193 ASP A N 1
ATOM 1436 C CA . ASP A 1 193 ? 6.898 0.730 10.563 1.00 84.62 193 ASP A CA 1
ATOM 1437 C C . ASP A 1 193 ? 6.899 1.251 9.109 1.00 84.62 193 ASP A C 1
ATOM 1439 O O . ASP A 1 193 ? 7.882 1.866 8.692 1.00 84.62 193 ASP A O 1
ATOM 1443 N N . PRO A 1 194 ? 5.836 1.030 8.310 1.00 82.50 194 PRO A N 1
ATOM 1444 C CA . PRO A 1 194 ? 5.749 1.510 6.926 1.00 82.50 194 PRO A CA 1
ATOM 1445 C C . PRO A 1 194 ? 5.774 3.041 6.765 1.00 82.50 194 PRO A C 1
ATOM 1447 O O . PRO A 1 194 ? 5.897 3.506 5.635 1.00 82.50 194 PRO A O 1
ATOM 1450 N N . ILE A 1 195 ? 5.627 3.829 7.839 1.00 76.19 195 ILE A N 1
ATOM 1451 C CA . ILE A 1 195 ? 5.767 5.295 7.785 1.00 76.19 195 ILE A CA 1
ATOM 1452 C C . ILE A 1 195 ? 7.251 5.703 7.844 1.00 76.19 195 ILE A C 1
ATOM 1454 O O . ILE A 1 195 ? 7.624 6.724 7.271 1.00 76.19 195 ILE A O 1
ATOM 1458 N N . THR A 1 196 ? 8.110 4.911 8.501 1.00 73.75 196 THR A N 1
ATOM 1459 C CA . THR A 1 196 ? 9.525 5.263 8.748 1.00 73.75 196 THR A CA 1
ATOM 1460 C C . THR A 1 196 ? 10.544 4.247 8.211 1.00 73.75 196 THR A C 1
ATOM 1462 O O . THR A 1 196 ? 11.725 4.356 8.539 1.00 73.75 196 THR A O 1
ATOM 1465 N N . SER A 1 197 ? 10.105 3.240 7.452 1.00 74.69 197 SER A N 1
ATOM 1466 C CA . SER A 1 197 ? 10.956 2.217 6.819 1.00 74.69 197 SER A CA 1
ATOM 1467 C C . SER A 1 197 ? 11.873 2.820 5.739 1.00 74.69 197 SER A C 1
ATOM 1469 O O . SER A 1 197 ? 11.578 3.870 5.160 1.00 74.69 197 SER A O 1
ATOM 1471 N N . GLU A 1 198 ? 13.007 2.165 5.474 1.00 64.75 198 GLU A N 1
ATOM 1472 C CA . GLU A 1 198 ? 13.946 2.578 4.428 1.00 64.75 198 GLU A CA 1
ATOM 1473 C C . GLU A 1 198 ? 13.365 2.289 3.032 1.00 64.75 198 GLU A C 1
ATOM 1475 O O . GLU A 1 198 ? 13.143 1.140 2.644 1.00 64.75 198 GLU A O 1
ATOM 1480 N N . GLN A 1 199 ? 13.136 3.351 2.255 1.00 67.69 199 GLN A N 1
ATOM 1481 C CA . GLN A 1 199 ? 12.608 3.254 0.894 1.00 67.69 199 GLN A CA 1
ATOM 1482 C C . GLN A 1 199 ? 13.665 2.761 -0.106 1.00 67.69 199 GLN A C 1
ATOM 1484 O O . GLN A 1 199 ? 14.835 3.142 -0.042 1.00 67.69 199 GLN A O 1
ATOM 1489 N N . GLY A 1 200 ? 13.218 1.988 -1.099 1.00 70.81 200 GLY A N 1
ATOM 1490 C CA . GLY A 1 200 ? 14.004 1.634 -2.285 1.00 70.81 200 GLY A CA 1
ATOM 1491 C C . GLY A 1 200 ? 14.178 0.131 -2.516 1.00 70.81 200 GLY A C 1
ATOM 1492 O O . GLY A 1 200 ? 14.133 -0.681 -1.594 1.00 70.81 200 GLY A O 1
ATOM 1493 N N . LEU A 1 201 ? 14.357 -0.243 -3.792 1.00 75.00 201 LEU A N 1
ATOM 1494 C CA . LEU A 1 201 ? 14.688 -1.598 -4.282 1.00 75.00 201 LEU A CA 1
ATOM 1495 C C . LEU A 1 201 ? 13.892 -2.767 -3.650 1.00 75.00 201 LEU A C 1
ATOM 1497 O O . LEU A 1 201 ? 14.368 -3.894 -3.638 1.00 75.00 201 LEU A O 1
ATOM 1501 N N . GLY A 1 202 ? 12.672 -2.542 -3.151 1.00 87.44 202 GLY A N 1
ATOM 1502 C CA . GLY A 1 202 ? 11.855 -3.581 -2.511 1.00 87.44 202 GLY A CA 1
ATOM 1503 C C . GLY A 1 202 ? 12.301 -3.998 -1.100 1.00 87.44 202 GLY A C 1
ATOM 1504 O O . GLY A 1 202 ? 11.835 -5.031 -0.616 1.00 87.44 202 GLY A O 1
ATOM 1505 N N . VAL A 1 203 ? 13.163 -3.222 -0.429 1.00 89.31 203 VAL A N 1
ATOM 1506 C CA . VAL A 1 203 ? 13.578 -3.463 0.969 1.00 89.31 203 VAL A CA 1
ATOM 1507 C C . VAL A 1 203 ? 12.373 -3.401 1.913 1.00 89.31 203 VAL A C 1
ATOM 1509 O O . VAL A 1 203 ? 12.132 -4.359 2.644 1.00 89.31 203 VAL A O 1
ATOM 1512 N N . GLU A 1 204 ? 11.543 -2.361 1.799 1.00 90.38 204 GLU A N 1
ATOM 1513 C CA . GLU A 1 204 ? 10.266 -2.218 2.522 1.00 90.38 204 GLU A CA 1
ATOM 1514 C C . GLU A 1 204 ? 9.374 -3.474 2.421 1.00 90.38 204 GLU A C 1
ATOM 1516 O O . GLU A 1 204 ? 8.745 -3.893 3.394 1.00 90.38 204 GLU A O 1
ATOM 1521 N N . LEU A 1 205 ? 9.355 -4.127 1.250 1.00 94.62 205 LEU A N 1
ATOM 1522 C CA . LEU A 1 205 ? 8.558 -5.323 0.999 1.00 94.62 205 LEU A CA 1
ATOM 1523 C C . LEU A 1 205 ? 9.204 -6.561 1.630 1.00 94.62 205 LEU A C 1
ATOM 1525 O O . LEU A 1 205 ? 8.486 -7.444 2.098 1.00 94.62 205 LEU A O 1
ATOM 1529 N N . ALA A 1 206 ? 10.539 -6.631 1.665 1.00 95.38 206 ALA A N 1
ATOM 1530 C CA . ALA A 1 206 ? 11.258 -7.672 2.392 1.00 95.38 206 ALA A CA 1
ATOM 1531 C C . ALA A 1 206 ? 10.952 -7.598 3.897 1.00 95.38 206 ALA A C 1
ATOM 1533 O O . ALA A 1 206 ? 10.647 -8.632 4.496 1.00 95.38 206 ALA A O 1
ATOM 1534 N N . GLU A 1 207 ? 10.957 -6.396 4.483 1.00 93.75 207 GLU A N 1
ATOM 1535 C CA . GLU A 1 207 ? 10.577 -6.168 5.883 1.00 93.75 207 GLU A CA 1
ATOM 1536 C C . GLU A 1 207 ? 9.112 -6.552 6.150 1.00 93.75 207 GLU A C 1
ATOM 1538 O O . GLU A 1 207 ? 8.838 -7.334 7.064 1.00 93.75 207 GLU A O 1
ATOM 1543 N N . GLU A 1 208 ? 8.178 -6.097 5.305 1.00 94.06 208 GLU A N 1
ATOM 1544 C CA . GLU A 1 208 ? 6.744 -6.389 5.428 1.00 94.06 208 GLU A CA 1
ATOM 1545 C C . GLU A 1 208 ? 6.448 -7.902 5.463 1.00 94.06 208 GLU A C 1
ATOM 1547 O O . GLU A 1 208 ? 5.648 -8.381 6.276 1.00 94.06 208 GLU A O 1
ATOM 1552 N N . ILE A 1 209 ? 7.088 -8.683 4.582 1.00 95.69 209 ILE A N 1
ATOM 1553 C CA . ILE A 1 209 ? 6.838 -10.128 4.489 1.00 95.69 209 ILE A CA 1
ATOM 1554 C C . ILE A 1 209 ? 7.656 -10.956 5.483 1.00 95.69 209 ILE A C 1
ATOM 1556 O O . ILE A 1 209 ? 7.293 -12.113 5.724 1.00 95.69 209 ILE A O 1
ATOM 1560 N N . ALA A 1 210 ? 8.746 -10.429 6.053 1.00 94.56 210 ALA A N 1
ATOM 1561 C CA . ALA A 1 210 ? 9.698 -11.208 6.849 1.00 94.56 210 ALA A CA 1
ATOM 1562 C C . ALA A 1 210 ? 9.057 -11.981 8.025 1.00 94.56 210 ALA A C 1
ATOM 1564 O O . ALA A 1 210 ? 9.321 -13.189 8.133 1.00 94.56 210 ALA A O 1
ATOM 1565 N N . PRO A 1 211 ? 8.143 -11.404 8.839 1.00 92.88 211 PRO A N 1
ATOM 1566 C CA . PRO A 1 211 ? 7.451 -12.146 9.900 1.00 92.88 211 PRO A CA 1
ATOM 1567 C C . PRO A 1 211 ? 6.664 -13.356 9.370 1.00 92.88 211 PRO A C 1
ATOM 1569 O O . PRO A 1 211 ? 6.616 -14.420 9.997 1.00 92.88 211 PRO A O 1
ATOM 1572 N N . PHE A 1 212 ? 6.077 -13.221 8.178 1.00 92.94 212 PHE A N 1
ATOM 1573 C CA . PHE A 1 212 ? 5.272 -14.254 7.529 1.00 92.94 212 PHE A CA 1
ATOM 1574 C C . PHE A 1 212 ? 6.120 -15.270 6.748 1.00 92.94 212 PHE A C 1
ATOM 1576 O O . PHE A 1 212 ? 5.697 -16.418 6.597 1.00 92.94 212 PHE A O 1
ATOM 1583 N N . ALA A 1 213 ? 7.308 -14.887 6.278 1.00 93.25 213 ALA A N 1
ATOM 1584 C CA . ALA A 1 213 ? 8.255 -15.771 5.601 1.00 93.25 213 ALA A CA 1
ATOM 1585 C C . ALA A 1 213 ? 9.064 -16.633 6.591 1.00 93.25 213 ALA A C 1
ATOM 1587 O O . ALA A 1 213 ? 9.375 -17.791 6.298 1.00 93.25 213 ALA A O 1
ATOM 1588 N N . ALA A 1 214 ? 9.371 -16.102 7.779 1.00 90.88 214 ALA A N 1
ATOM 1589 C CA . ALA A 1 214 ? 10.089 -16.817 8.835 1.00 90.88 214 ALA A CA 1
ATOM 1590 C C . ALA A 1 214 ? 9.236 -17.910 9.509 1.00 90.88 214 ALA A C 1
ATOM 1592 O O . ALA A 1 214 ? 9.740 -18.972 9.895 1.00 90.88 214 ALA A O 1
ATOM 1593 N N . LEU A 1 215 ? 7.927 -17.678 9.641 1.00 86.69 215 LEU A N 1
ATOM 1594 C CA . LEU A 1 215 ? 7.001 -18.585 10.313 1.00 86.69 215 LEU A CA 1
ATOM 1595 C C . LEU A 1 215 ? 6.276 -19.498 9.317 1.00 86.69 215 LEU A C 1
ATOM 1597 O O . LEU A 1 215 ? 5.628 -19.047 8.380 1.00 86.69 215 LEU A O 1
ATOM 1601 N N . ARG A 1 216 ? 6.308 -20.816 9.555 1.00 82.75 216 ARG A N 1
ATOM 1602 C CA . ARG A 1 216 ? 5.502 -21.772 8.774 1.00 82.75 216 ARG A CA 1
ATOM 1603 C C . ARG A 1 216 ? 4.081 -21.881 9.338 1.00 82.75 216 ARG A C 1
ATOM 1605 O O . ARG A 1 216 ? 3.950 -22.272 10.503 1.00 82.75 216 ARG A O 1
ATOM 1612 N N . PRO A 1 217 ? 3.030 -21.646 8.531 1.00 86.44 217 PRO A N 1
ATOM 1613 C CA . PRO A 1 217 ? 1.654 -21.805 8.982 1.00 86.44 217 PRO A CA 1
ATOM 1614 C C . PRO A 1 217 ? 1.332 -23.230 9.449 1.00 86.44 217 PRO A C 1
ATOM 1616 O O . PRO A 1 217 ? 1.902 -24.224 8.983 1.00 86.44 217 PRO A O 1
ATOM 1619 N N . GLN A 1 218 ? 0.394 -23.343 10.389 1.00 84.62 218 GLN A N 1
ATOM 1620 C CA . GLN A 1 218 ? -0.000 -24.634 10.949 1.00 84.62 218 GLN A CA 1
ATOM 1621 C C . GLN A 1 218 ? -0.917 -25.412 10.003 1.00 84.62 218 GLN A C 1
ATOM 1623 O O . GLN A 1 218 ? -1.844 -24.877 9.400 1.00 84.62 218 GLN A O 1
ATOM 1628 N N . ARG A 1 219 ? -0.698 -26.729 9.925 1.00 87.00 219 ARG A N 1
ATOM 1629 C CA . ARG A 1 219 ? -1.526 -27.626 9.107 1.00 87.00 219 ARG A CA 1
ATOM 1630 C C . ARG A 1 219 ? -2.909 -27.787 9.726 1.00 87.00 219 ARG A C 1
ATOM 1632 O O . ARG A 1 219 ? -3.033 -28.364 10.804 1.00 87.00 219 ARG A O 1
ATOM 1639 N N . ILE A 1 220 ? -3.940 -27.374 8.997 1.00 87.75 220 ILE A N 1
ATOM 1640 C CA . ILE A 1 220 ? -5.340 -27.433 9.447 1.00 87.75 220 ILE A CA 1
ATOM 1641 C C . ILE A 1 220 ? -5.986 -28.825 9.311 1.00 87.75 220 ILE A C 1
ATOM 1643 O O . ILE A 1 220 ? -7.081 -29.048 9.821 1.00 87.75 220 ILE A O 1
ATOM 1647 N N . ALA A 1 221 ? -5.331 -29.773 8.630 1.00 88.19 221 ALA A N 1
ATOM 1648 C CA . ALA A 1 221 ? -5.812 -31.145 8.459 1.00 88.19 221 ALA A CA 1
ATOM 1649 C C . ALA A 1 221 ? -4.663 -32.169 8.396 1.00 88.19 221 ALA A C 1
ATOM 1651 O O . ALA A 1 221 ? -3.507 -31.844 8.102 1.00 88.19 221 ALA A O 1
ATOM 1652 N N . GLY A 1 222 ? -4.974 -33.444 8.645 1.00 91.81 222 GLY A N 1
ATOM 1653 C CA . GLY A 1 222 ? -4.016 -34.534 8.511 1.00 91.81 222 GLY A CA 1
ATOM 1654 C C . GLY A 1 222 ? -3.650 -34.807 7.051 1.00 91.81 222 GLY A C 1
ATOM 1655 O O . GLY A 1 222 ? -4.458 -34.705 6.131 1.00 91.81 222 GLY A O 1
ATOM 1656 N N . ARG A 1 223 ? -2.398 -35.229 6.818 1.00 92.06 223 ARG A N 1
ATOM 1657 C CA . ARG A 1 223 ? -1.798 -35.414 5.477 1.00 92.06 223 ARG A CA 1
ATOM 1658 C C . ARG A 1 223 ? -2.664 -36.214 4.486 1.00 92.06 223 ARG A C 1
ATOM 1660 O O . ARG A 1 223 ? -2.588 -35.976 3.281 1.00 92.06 223 ARG A O 1
ATOM 1667 N N . 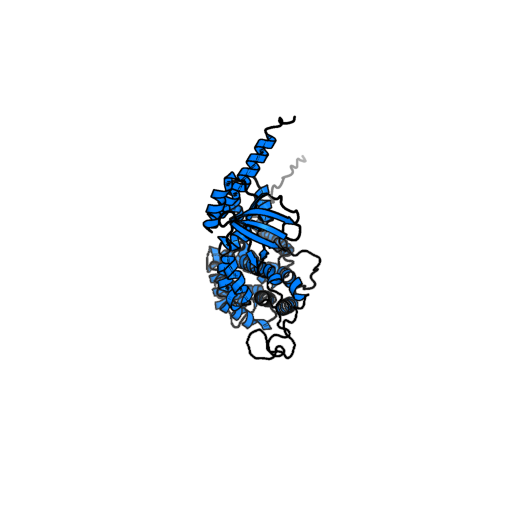ASN A 1 224 ? -3.414 -37.209 4.956 1.00 95.31 224 ASN A N 1
ATOM 1668 C CA . ASN A 1 224 ? -4.225 -38.090 4.107 1.00 95.31 224 ASN A CA 1
ATOM 1669 C C . ASN A 1 224 ? -5.734 -37.807 4.173 1.00 95.31 224 ASN A C 1
ATOM 1671 O O . ASN A 1 224 ? -6.472 -38.484 3.453 1.00 95.31 224 ASN A O 1
ATOM 1675 N N . ASP A 1 225 ? -6.162 -36.845 4.988 1.00 95.25 225 ASP A N 1
ATOM 1676 C CA . ASP A 1 225 ? -7.569 -36.505 5.200 1.00 95.25 225 ASP A CA 1
ATOM 1677 C C . ASP A 1 225 ? -8.123 -35.752 3.985 1.00 95.25 225 ASP A C 1
ATOM 1679 O O . ASP A 1 225 ? -7.361 -35.254 3.147 1.00 95.25 225 ASP A O 1
ATOM 1683 N N . THR A 1 226 ? -9.447 -35.672 3.861 1.00 93.00 226 THR A N 1
ATOM 1684 C CA . THR A 1 226 ? -10.090 -34.832 2.841 1.00 93.00 226 THR A CA 1
ATOM 1685 C C . THR A 1 226 ? -9.753 -33.366 3.101 1.00 93.00 226 THR A C 1
ATOM 1687 O O . THR A 1 226 ? -9.797 -32.905 4.238 1.00 93.00 226 THR A O 1
ATOM 1690 N N . CYS A 1 227 ? -9.396 -32.629 2.052 1.00 90.62 227 CYS A N 1
ATOM 1691 C CA . CYS A 1 227 ? -8.983 -31.239 2.179 1.00 90.62 227 CYS A CA 1
ATOM 1692 C C . CYS A 1 227 ? -10.158 -30.330 2.611 1.00 90.62 227 CYS A C 1
ATOM 1694 O O . CYS A 1 227 ? -11.202 -30.384 1.956 1.00 90.62 227 CYS A O 1
ATOM 1696 N N . PRO A 1 228 ? -9.999 -29.461 3.636 1.00 88.31 228 PRO A N 1
ATOM 1697 C CA . PRO A 1 228 ? -11.076 -28.589 4.127 1.00 88.31 228 PRO A CA 1
ATOM 1698 C C . PRO A 1 228 ? -11.670 -27.629 3.088 1.00 88.31 228 PRO A C 1
ATOM 1700 O O . PRO A 1 228 ? -12.838 -27.278 3.191 1.00 88.31 228 PRO A O 1
ATOM 1703 N N . CYS A 1 229 ? -10.920 -27.272 2.040 1.00 84.88 229 CYS A N 1
ATOM 1704 C CA . CYS A 1 229 ? -11.372 -26.406 0.940 1.00 84.88 229 CYS A CA 1
ATOM 1705 C C . CYS A 1 229 ? -12.488 -26.992 0.039 1.00 84.88 229 CYS A C 1
ATOM 1707 O O . CYS A 1 229 ? -12.759 -26.454 -1.030 1.00 84.88 229 CYS A O 1
ATOM 1709 N N . GLY A 1 230 ? -13.069 -28.147 0.377 1.00 84.94 230 GLY A N 1
ATOM 1710 C CA . GLY A 1 230 ? -14.165 -28.759 -0.384 1.00 84.94 230 GLY A CA 1
ATOM 1711 C C . GLY A 1 230 ? -13.772 -29.448 -1.700 1.00 84.94 230 GLY A C 1
ATOM 1712 O O . GLY A 1 230 ? -14.619 -30.078 -2.325 1.00 84.94 230 GLY A O 1
ATOM 1713 N N . SER A 1 231 ? -12.496 -29.430 -2.109 1.00 88.12 231 SER A N 1
ATOM 1714 C CA . SER A 1 231 ? -12.039 -29.985 -3.402 1.00 88.12 231 SER A CA 1
ATOM 1715 C C . SER A 1 231 ? -12.175 -31.509 -3.564 1.00 88.12 231 SER A C 1
ATOM 1717 O O . SER A 1 231 ? -11.850 -32.049 -4.623 1.00 88.12 231 SER A O 1
ATOM 1719 N N . GLY A 1 232 ? -12.550 -32.236 -2.505 1.00 89.56 232 GLY A N 1
ATOM 1720 C CA . GLY A 1 232 ? -12.619 -33.703 -2.469 1.00 89.56 232 GLY A CA 1
ATOM 1721 C C . GLY A 1 232 ? -11.262 -34.423 -2.552 1.00 89.56 232 GLY A C 1
ATOM 1722 O O . GLY A 1 232 ? -11.196 -35.640 -2.370 1.00 89.56 232 GLY A O 1
ATOM 1723 N N . LYS A 1 233 ? -10.160 -33.702 -2.794 1.00 94.00 233 LYS A N 1
ATOM 1724 C CA . LYS A 1 233 ? -8.798 -34.254 -2.825 1.00 94.00 233 LYS A CA 1
ATOM 1725 C C . LYS A 1 233 ? -8.287 -34.501 -1.403 1.00 94.00 233 LYS A C 1
ATOM 1727 O O . LYS A 1 233 ? -8.701 -33.843 -0.450 1.00 94.00 233 LYS A O 1
ATOM 1732 N N . LYS A 1 234 ? -7.319 -35.412 -1.260 1.00 92.44 234 LYS A N 1
ATOM 1733 C CA . LYS A 1 234 ? -6.554 -35.541 -0.007 1.00 92.44 234 LYS A CA 1
ATOM 1734 C C . LYS A 1 234 ? -5.721 -34.284 0.223 1.00 92.44 234 LYS A C 1
ATOM 1736 O O . LYS A 1 234 ? -5.161 -33.755 -0.734 1.00 92.44 234 LYS A O 1
ATOM 1741 N N . TYR A 1 235 ? -5.561 -33.877 1.476 1.00 92.38 235 TYR A N 1
ATOM 1742 C CA . TYR A 1 235 ? -4.849 -32.662 1.871 1.00 92.38 235 TYR A CA 1
ATOM 1743 C C . TYR A 1 235 ? -3.447 -32.541 1.240 1.00 92.38 235 TYR A C 1
ATOM 1745 O O . TYR A 1 235 ? -3.122 -31.516 0.642 1.00 92.38 235 TYR A O 1
ATOM 1753 N N . LYS A 1 236 ? -2.666 -33.637 1.221 1.00 92.19 236 LYS A N 1
ATOM 1754 C CA . LYS A 1 236 ? -1.347 -33.725 0.547 1.00 92.19 236 LYS A CA 1
ATOM 1755 C C . LYS A 1 236 ? -1.320 -33.518 -0.973 1.00 92.19 236 LYS A C 1
ATOM 1757 O O . LYS A 1 236 ? -0.241 -33.487 -1.549 1.00 92.19 236 LYS A O 1
ATOM 1762 N N . HIS A 1 237 ? -2.478 -33.495 -1.622 1.00 92.81 237 HIS A N 1
ATOM 1763 C CA . HIS A 1 237 ? -2.641 -33.271 -3.060 1.00 92.81 237 HIS A CA 1
ATOM 1764 C C . HIS A 1 237 ? -3.434 -31.981 -3.332 1.00 92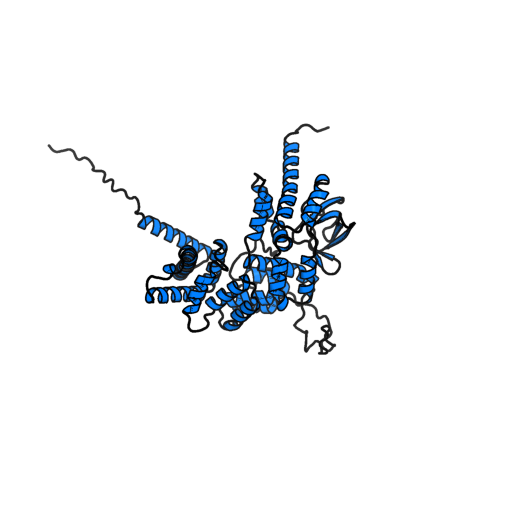.81 237 HIS A C 1
ATOM 1766 O O . HIS A 1 237 ? -3.997 -31.827 -4.417 1.00 92.81 237 HIS A O 1
ATOM 1772 N N . CYS A 1 238 ? -3.542 -31.099 -2.332 1.00 89.19 238 CYS A N 1
ATOM 1773 C CA . CYS A 1 238 ? -4.302 -29.861 -2.426 1.00 89.19 238 CYS A CA 1
ATOM 1774 C C . CYS A 1 238 ? -3.617 -28.697 -1.689 1.00 89.19 238 CYS A C 1
ATOM 1776 O O . CYS A 1 238 ? -3.077 -27.831 -2.364 1.00 89.19 238 CYS A O 1
ATOM 1778 N N . HIS A 1 239 ? -3.608 -28.693 -0.348 1.00 86.44 239 HIS A N 1
ATOM 1779 C CA . HIS A 1 239 ? -3.170 -27.543 0.466 1.00 86.44 239 HIS A CA 1
ATOM 1780 C C . HIS A 1 239 ? -1.978 -27.813 1.398 1.00 86.44 239 HIS A C 1
ATOM 1782 O O . HIS A 1 239 ? -1.493 -26.889 2.035 1.00 86.44 239 HIS A O 1
ATOM 1788 N N . LEU A 1 240 ? -1.468 -29.046 1.479 1.00 86.44 240 LEU A N 1
ATOM 1789 C CA . LEU A 1 240 ? -0.247 -29.313 2.248 1.00 86.44 240 LEU A CA 1
ATOM 1790 C C . LEU A 1 240 ? 0.967 -28.621 1.609 1.00 86.44 240 LEU A C 1
ATOM 1792 O O . LEU A 1 240 ? 1.323 -28.955 0.479 1.00 86.44 240 LEU A O 1
ATOM 1796 N N . GLY A 1 241 ? 1.631 -27.744 2.357 1.00 82.31 241 GLY A N 1
ATOM 1797 C CA . GLY A 1 241 ? 2.685 -26.861 1.851 1.00 82.31 241 GLY A CA 1
ATOM 1798 C C . GLY A 1 241 ? 2.148 -25.608 1.147 1.00 82.31 241 GLY A C 1
ATOM 1799 O O . GLY A 1 241 ? 2.921 -24.920 0.493 1.00 82.31 241 GLY A O 1
ATOM 1800 N N . LYS A 1 242 ? 0.839 -25.349 1.246 1.00 83.31 242 LYS A N 1
ATOM 1801 C CA . LYS A 1 242 ? 0.131 -24.153 0.755 1.00 83.31 242 LYS A CA 1
ATOM 1802 C C . LYS A 1 242 ? -0.857 -23.645 1.811 1.00 83.31 242 LYS A C 1
ATOM 1804 O O . LYS A 1 242 ? -1.955 -23.190 1.498 1.00 83.31 242 LYS A O 1
ATOM 1809 N N . GLU A 1 243 ? -0.514 -23.845 3.077 1.00 89.19 243 GLU A N 1
ATOM 1810 C CA . GLU A 1 243 ? -1.232 -23.259 4.195 1.00 89.19 243 GLU A CA 1
ATOM 1811 C C . GLU A 1 243 ? -0.999 -21.747 4.241 1.00 89.19 243 GLU A C 1
ATOM 1813 O O . GLU A 1 243 ? 0.123 -21.294 4.040 1.00 89.19 243 GLU A O 1
ATOM 1818 N N . LEU A 1 244 ? -2.049 -20.986 4.551 1.00 89.81 244 LEU A N 1
ATOM 1819 C CA . LEU A 1 244 ? -1.949 -19.560 4.854 1.00 89.81 244 LEU A CA 1
ATOM 1820 C C . LEU A 1 244 ? -1.831 -19.357 6.368 1.00 89.81 244 LEU A C 1
ATOM 1822 O O . LEU A 1 244 ? -2.347 -20.160 7.153 1.00 89.81 244 LEU A O 1
ATOM 1826 N N . HIS A 1 245 ? -1.195 -18.257 6.773 1.00 91.25 245 HIS A N 1
ATOM 1827 C CA . HIS A 1 245 ? -1.274 -17.743 8.145 1.00 91.25 245 HIS A CA 1
ATOM 1828 C C . HIS A 1 245 ? -2.731 -17.474 8.544 1.00 91.25 245 HIS A C 1
ATOM 1830 O O . HIS A 1 245 ? -3.596 -17.293 7.677 1.00 91.25 245 HIS A O 1
ATOM 1836 N N . SER A 1 246 ? -3.040 -17.475 9.846 1.00 90.69 246 SER A N 1
ATOM 1837 C CA . SER A 1 246 ? -4.433 -17.299 10.262 1.00 90.69 246 SER A CA 1
ATOM 1838 C C . SER A 1 246 ? -4.929 -15.905 9.874 1.00 90.69 246 SER A C 1
ATOM 1840 O O . SER A 1 246 ? -4.150 -14.956 9.812 1.00 90.69 246 SER A O 1
ATOM 1842 N N . LEU A 1 247 ? -6.234 -15.753 9.636 1.00 91.94 247 LEU A N 1
ATOM 1843 C CA . LEU A 1 247 ? -6.803 -14.449 9.277 1.00 91.94 247 LEU A CA 1
ATOM 1844 C C . LEU A 1 247 ? -6.584 -13.385 10.375 1.00 91.94 247 LEU A C 1
ATOM 1846 O O . LEU A 1 247 ? -6.575 -12.199 10.076 1.00 91.94 247 LEU A O 1
ATOM 1850 N N . ASN A 1 248 ? -6.357 -13.787 11.635 1.00 90.25 248 ASN A N 1
ATOM 1851 C CA . ASN A 1 248 ? -5.975 -12.849 12.699 1.00 90.25 248 ASN A CA 1
ATOM 1852 C C . ASN A 1 248 ? -4.552 -12.308 12.525 1.00 90.25 248 ASN A C 1
ATOM 1854 O O . ASN A 1 248 ? -4.332 -11.134 12.810 1.00 90.25 248 ASN A O 1
ATOM 1858 N N . ASP A 1 249 ? -3.618 -13.148 12.073 1.00 89.88 249 ASP A N 1
ATOM 1859 C CA . ASP A 1 249 ? -2.219 -12.768 11.848 1.00 89.88 249 ASP A CA 1
ATOM 1860 C C . ASP A 1 249 ? -2.112 -11.948 10.552 1.00 89.88 249 ASP A C 1
ATOM 1862 O O . ASP A 1 249 ? -1.473 -10.899 10.512 1.00 89.88 249 ASP A O 1
ATOM 1866 N N . ARG A 1 250 ? -2.825 -12.382 9.501 1.00 94.75 250 ARG A N 1
ATOM 1867 C CA . ARG A 1 250 ? -2.880 -11.696 8.202 1.00 94.75 250 ARG A CA 1
ATOM 1868 C C . ARG A 1 250 ? -3.687 -10.401 8.204 1.00 94.75 250 ARG A C 1
ATOM 1870 O O . ARG A 1 250 ? -3.530 -9.627 7.274 1.00 94.75 250 ARG A O 1
ATOM 1877 N N . ALA A 1 251 ? -4.514 -10.122 9.214 1.00 95.94 251 ALA A N 1
ATOM 1878 C CA . ALA A 1 251 ? -5.270 -8.869 9.263 1.00 95.94 251 ALA A CA 1
ATOM 1879 C C . ALA A 1 251 ? -4.344 -7.639 9.250 1.00 95.94 251 ALA A C 1
ATOM 1881 O O . ALA A 1 251 ? -4.559 -6.728 8.459 1.00 95.94 251 ALA A O 1
ATOM 1882 N N . ALA A 1 252 ? -3.276 -7.631 10.057 1.00 93.81 252 ALA A N 1
ATOM 1883 C CA . ALA A 1 252 ? -2.304 -6.532 10.022 1.00 93.81 252 ALA A CA 1
ATOM 1884 C C . ALA A 1 252 ? -1.634 -6.427 8.643 1.00 93.81 252 ALA A C 1
ATOM 1886 O O . ALA A 1 252 ? -1.540 -5.341 8.083 1.00 93.81 252 ALA A O 1
ATOM 1887 N N . TRP A 1 253 ? -1.282 -7.569 8.048 1.00 95.75 253 TRP A N 1
ATOM 1888 C CA . TRP A 1 253 ? -0.707 -7.618 6.706 1.00 95.75 253 TRP A CA 1
ATOM 1889 C C . TRP A 1 253 ? -1.656 -7.077 5.627 1.00 95.75 253 TRP A C 1
ATOM 1891 O O . TRP A 1 253 ? -1.230 -6.332 4.758 1.00 95.75 253 TRP A O 1
ATOM 1901 N N . LEU A 1 254 ? -2.956 -7.377 5.701 1.00 97.94 254 LEU A N 1
ATOM 1902 C CA . LEU A 1 254 ? -3.966 -6.847 4.780 1.00 97.94 254 LEU A CA 1
ATOM 1903 C C . LEU A 1 254 ? -4.067 -5.316 4.845 1.00 97.94 254 LEU A C 1
ATOM 1905 O O . LEU A 1 254 ? -4.291 -4.679 3.818 1.00 97.94 254 LEU A O 1
ATOM 1909 N N . TYR A 1 255 ? -3.866 -4.723 6.025 1.00 96.69 255 TYR A N 1
ATOM 1910 C CA . TYR A 1 255 ? -3.776 -3.270 6.165 1.00 96.69 255 TYR A CA 1
ATOM 1911 C C . TYR A 1 255 ? -2.526 -2.714 5.461 1.00 96.69 255 TYR A C 1
ATOM 1913 O O . TYR A 1 255 ? -2.637 -1.770 4.682 1.00 96.69 255 TYR A O 1
ATOM 1921 N N . LEU A 1 256 ? -1.368 -3.368 5.623 1.00 95.44 256 LEU A N 1
ATOM 1922 C CA . LEU A 1 256 ? -0.122 -3.013 4.925 1.00 95.44 256 LEU A CA 1
ATOM 1923 C C . LEU A 1 256 ? -0.251 -3.137 3.393 1.00 95.44 256 LEU A C 1
ATOM 1925 O O . LEU A 1 256 ? 0.141 -2.223 2.675 1.00 95.44 256 LEU A O 1
ATOM 1929 N N . LYS A 1 257 ? -0.919 -4.181 2.874 1.00 97.44 257 LYS A N 1
ATOM 1930 C CA . LYS A 1 257 ? -1.225 -4.315 1.432 1.00 97.44 257 LYS A CA 1
ATOM 1931 C C . LYS A 1 257 ? -2.014 -3.119 0.883 1.00 97.44 257 LYS A C 1
ATOM 1933 O O . LYS A 1 257 ? -1.756 -2.676 -0.236 1.00 97.44 257 LYS A O 1
ATOM 1938 N N . MET A 1 258 ? -2.970 -2.593 1.655 1.00 97.62 258 MET A N 1
ATOM 1939 C CA . MET A 1 258 ? -3.722 -1.391 1.276 1.00 97.62 258 MET A CA 1
ATOM 1940 C C . MET A 1 258 ? -2.853 -0.129 1.331 1.00 97.62 258 MET A C 1
ATOM 1942 O O . MET A 1 258 ? -2.983 0.713 0.445 1.00 97.62 258 MET A O 1
ATOM 1946 N N . MET A 1 259 ? -1.944 -0.014 2.306 1.00 95.25 259 MET A N 1
ATOM 1947 C CA . MET A 1 259 ? -0.968 1.083 2.366 1.00 95.25 259 MET A CA 1
ATOM 1948 C C . MET A 1 259 ? -0.009 1.061 1.168 1.00 95.25 259 MET A C 1
ATOM 1950 O O . MET A 1 259 ? 0.097 2.074 0.483 1.00 95.25 259 MET A O 1
ATOM 1954 N N . ARG A 1 260 ? 0.580 -0.093 0.821 1.00 94.12 260 ARG A N 1
ATOM 1955 C CA . ARG A 1 260 ? 1.417 -0.247 -0.385 1.00 94.12 260 ARG A CA 1
ATOM 1956 C C . ARG A 1 260 ? 0.662 0.109 -1.667 1.00 94.12 260 ARG A C 1
ATOM 1958 O O . ARG A 1 260 ? 1.191 0.774 -2.553 1.00 94.12 260 ARG A O 1
ATOM 1965 N N . PHE A 1 261 ? -0.600 -0.305 -1.779 1.00 94.75 261 PHE A N 1
ATOM 1966 C CA . PHE A 1 261 ? -1.443 0.082 -2.913 1.00 94.75 261 PHE A CA 1
ATOM 1967 C C . PHE A 1 261 ? -1.726 1.594 -2.950 1.00 94.75 261 PHE A C 1
ATOM 1969 O O . PHE A 1 261 ? -1.772 2.177 -4.033 1.00 94.75 261 PHE A O 1
ATOM 1976 N N . MET A 1 262 ? -1.891 2.241 -1.793 1.00 93.31 262 MET A N 1
ATOM 1977 C CA . MET A 1 262 ? -2.020 3.696 -1.695 1.00 93.31 262 MET A CA 1
ATOM 1978 C C . MET A 1 262 ? -0.732 4.398 -2.139 1.00 93.31 262 MET A C 1
ATOM 1980 O O . MET A 1 262 ? -0.805 5.261 -3.006 1.00 93.31 262 MET A O 1
ATOM 1984 N N . GLN A 1 263 ? 0.430 3.975 -1.632 1.00 88.12 263 GLN A N 1
ATOM 1985 C CA . GLN A 1 263 ? 1.745 4.502 -2.018 1.00 88.12 263 GLN A CA 1
ATOM 1986 C C . GLN A 1 263 ? 1.980 4.397 -3.533 1.00 88.12 263 GLN A C 1
ATOM 1988 O O . GLN A 1 263 ? 2.426 5.355 -4.151 1.00 88.12 263 GLN A O 1
ATOM 1993 N N . LEU A 1 264 ? 1.592 3.279 -4.160 1.00 87.62 264 LEU A N 1
ATOM 1994 C CA . LEU A 1 264 ? 1.709 3.114 -5.612 1.00 87.62 264 LEU A CA 1
ATOM 1995 C C . LEU A 1 264 ? 0.712 3.968 -6.417 1.00 87.62 264 LEU A C 1
ATOM 1997 O O . LEU A 1 264 ? 1.026 4.335 -7.544 1.00 87.62 264 LEU A O 1
ATOM 2001 N N . THR A 1 265 ? -0.501 4.228 -5.905 1.00 88.31 265 THR A N 1
ATOM 2002 C CA . THR A 1 265 ? -1.607 4.785 -6.721 1.00 88.31 265 THR A CA 1
ATOM 2003 C C . THR A 1 265 ? -2.053 6.207 -6.389 1.00 88.31 265 THR A C 1
ATOM 2005 O O . THR A 1 265 ? -2.747 6.810 -7.211 1.00 88.31 265 THR A O 1
ATOM 2008 N N . ASN A 1 266 ? -1.708 6.725 -5.209 1.00 87.56 266 ASN A N 1
ATOM 2009 C CA . ASN A 1 266 ? -1.859 8.122 -4.794 1.00 87.56 266 ASN A CA 1
ATOM 2010 C C . ASN A 1 266 ? -1.087 8.377 -3.471 1.00 87.56 266 ASN A C 1
ATOM 2012 O O . ASN A 1 266 ? -1.719 8.452 -2.410 1.00 87.56 266 ASN A O 1
ATOM 2016 N N . PRO A 1 267 ? 0.257 8.485 -3.501 1.00 86.75 267 PRO A N 1
ATOM 2017 C CA . PRO A 1 267 ? 1.062 8.604 -2.282 1.00 86.75 267 PRO A CA 1
ATOM 2018 C C . PRO A 1 267 ? 0.797 9.888 -1.482 1.00 86.75 267 PRO A C 1
ATOM 2020 O O . PRO A 1 267 ? 0.919 9.851 -0.266 1.00 86.75 267 PRO A O 1
ATOM 2023 N N . TYR A 1 268 ? 0.348 10.977 -2.120 1.00 88.31 268 TYR A N 1
ATOM 2024 C CA . TYR A 1 268 ? 0.081 12.278 -1.474 1.00 88.31 268 TYR A CA 1
ATOM 2025 C C . TYR A 1 268 ? -1.289 12.381 -0.790 1.00 88.31 268 TYR A C 1
ATOM 2027 O O . TYR A 1 268 ? -1.649 13.438 -0.271 1.00 88.31 268 TYR A O 1
ATOM 2035 N N . LEU A 1 269 ? -2.107 11.320 -0.807 1.00 91.12 269 LEU A N 1
ATOM 2036 C CA . LEU A 1 269 ? -3.440 11.375 -0.200 1.00 91.12 269 LEU A CA 1
ATOM 2037 C C . LEU A 1 269 ? -3.416 11.580 1.330 1.00 91.12 269 LEU A C 1
ATOM 2039 O O . LEU A 1 269 ? -4.250 12.351 1.805 1.00 91.12 269 LEU A O 1
ATOM 2043 N N . PRO A 1 270 ? -2.502 10.964 2.111 1.00 92.56 270 PRO A N 1
ATOM 2044 C CA . PRO A 1 270 ? -2.323 11.284 3.526 1.00 92.56 270 PRO A CA 1
ATOM 2045 C C . PRO A 1 270 ? -1.942 12.752 3.741 1.00 92.56 270 PRO A C 1
ATOM 2047 O O . PRO A 1 270 ? -2.586 13.415 4.547 1.00 92.56 270 PRO A O 1
ATOM 2050 N N . ASP A 1 271 ? -0.994 13.291 2.971 1.00 90.56 271 ASP A N 1
ATOM 2051 C CA . ASP A 1 271 ? -0.547 14.689 3.083 1.00 90.56 271 ASP A CA 1
ATOM 2052 C C . ASP A 1 271 ? -1.684 15.670 2.770 1.00 90.56 271 ASP A C 1
ATOM 2054 O O . ASP A 1 271 ? -1.883 16.660 3.471 1.00 90.56 271 ASP A O 1
ATOM 2058 N N . ALA A 1 272 ? -2.508 15.361 1.763 1.00 91.38 272 ALA A N 1
ATOM 2059 C CA . ALA A 1 272 ? -3.713 16.126 1.456 1.00 91.38 272 ALA A CA 1
ATOM 2060 C C . ALA A 1 272 ? -4.746 16.071 2.600 1.00 91.38 272 ALA A C 1
ATOM 2062 O O . ALA A 1 272 ? -5.420 17.067 2.865 1.00 91.38 272 ALA A O 1
ATOM 2063 N N . VAL A 1 273 ? -4.856 14.942 3.313 1.00 93.31 273 VAL A N 1
ATOM 2064 C CA . VAL A 1 273 ? -5.672 14.845 4.535 1.00 93.31 273 VAL A CA 1
ATOM 2065 C C . VAL A 1 273 ? -5.062 15.668 5.675 1.00 93.31 273 VAL A C 1
ATOM 2067 O O . VAL A 1 273 ? -5.813 16.368 6.351 1.00 93.31 273 VAL A O 1
ATOM 2070 N N . VAL A 1 274 ? -3.737 15.653 5.877 1.00 91.69 274 VAL A N 1
ATOM 2071 C CA . VAL A 1 274 ? -3.056 16.514 6.868 1.00 91.69 274 VAL A CA 1
ATOM 2072 C C . VAL A 1 274 ? -3.306 17.988 6.556 1.00 91.69 274 VAL A C 1
ATOM 2074 O O . VAL A 1 274 ? -3.696 18.741 7.448 1.00 91.69 274 VAL A O 1
ATOM 2077 N N . ALA A 1 275 ? -3.151 18.403 5.299 1.00 89.69 275 ALA A N 1
ATOM 2078 C CA . ALA A 1 275 ? -3.373 19.779 4.867 1.00 89.69 275 ALA A CA 1
ATOM 2079 C C . ALA A 1 275 ? -4.835 20.223 5.063 1.00 89.69 275 ALA A C 1
ATOM 2081 O O . ALA A 1 275 ? -5.080 21.340 5.511 1.00 89.69 275 ALA A O 1
ATOM 2082 N N . GLU A 1 276 ? -5.813 19.347 4.811 1.00 90.12 276 GLU A N 1
ATOM 2083 C CA . GLU A 1 276 ? -7.226 19.624 5.105 1.00 90.12 276 GLU A CA 1
ATOM 2084 C C . GLU A 1 276 ? -7.467 19.734 6.625 1.00 90.12 276 GLU A C 1
ATOM 2086 O O . GLU A 1 276 ? -8.099 20.689 7.084 1.00 90.12 276 GLU A O 1
ATOM 2091 N N . MET A 1 277 ? -6.905 18.811 7.420 1.00 87.88 277 MET A N 1
ATOM 2092 C CA . MET A 1 277 ? -6.996 18.798 8.890 1.00 87.88 277 MET A CA 1
ATOM 2093 C C . MET A 1 277 ? -6.274 19.972 9.566 1.00 87.88 277 MET A C 1
ATOM 2095 O O . MET A 1 277 ? -6.647 20.348 10.672 1.00 87.88 277 MET A O 1
ATOM 2099 N N . THR A 1 278 ? -5.257 20.558 8.938 1.00 85.56 278 THR A N 1
ATOM 2100 C CA . THR A 1 278 ? -4.482 21.686 9.492 1.00 85.56 278 THR A CA 1
ATOM 2101 C C . THR A 1 278 ? -4.786 23.024 8.815 1.00 85.56 278 THR A C 1
ATOM 2103 O O . THR A 1 278 ? -4.294 24.057 9.253 1.00 85.56 278 THR A O 1
ATOM 2106 N N . SER A 1 279 ? -5.679 23.042 7.818 1.00 82.44 279 SER A N 1
ATOM 2107 C CA . SER A 1 279 ? -6.066 24.218 7.015 1.00 82.44 279 SER A CA 1
ATOM 2108 C C . SER A 1 279 ? -6.506 25.461 7.804 1.00 82.44 279 SER A C 1
ATOM 2110 O O . SER A 1 279 ? -6.462 26.572 7.273 1.00 82.44 279 SER A O 1
ATOM 2112 N N . SER A 1 280 ? -6.963 25.280 9.047 1.00 71.94 280 SER A N 1
ATOM 2113 C CA . SER A 1 280 ? -7.452 26.344 9.940 1.00 71.94 280 SER A CA 1
ATOM 2114 C C . SER A 1 280 ? -6.513 26.649 11.116 1.00 71.94 280 SER A C 1
ATOM 2116 O O . SER A 1 280 ? -6.841 27.508 11.933 1.00 71.94 280 SER A O 1
ATOM 2118 N N . LEU A 1 281 ? -5.366 25.968 11.207 1.00 70.31 281 LEU A N 1
ATOM 2119 C CA . LEU A 1 281 ? -4.421 26.054 12.320 1.00 70.31 281 LEU A CA 1
ATOM 2120 C C . LEU A 1 281 ? -3.173 26.861 11.947 1.00 70.31 281 LEU A C 1
ATOM 2122 O O . LEU A 1 281 ? -2.683 26.806 10.822 1.00 70.31 281 LEU A O 1
ATOM 2126 N N . GLU A 1 282 ? -2.630 27.592 12.922 1.00 67.00 282 GLU A N 1
ATOM 2127 C CA . GLU A 1 282 ? -1.387 28.367 12.770 1.00 67.00 282 GLU A CA 1
ATOM 2128 C C . GLU A 1 282 ? -0.156 27.645 13.367 1.00 67.00 282 GLU A C 1
ATOM 2130 O O . GLU A 1 282 ? 0.949 28.191 13.348 1.00 67.00 282 GLU A O 1
ATOM 2135 N N . THR A 1 283 ? -0.322 26.424 13.895 1.00 65.31 283 THR A N 1
ATOM 2136 C CA . THR A 1 283 ? 0.685 25.658 14.651 1.00 65.31 283 THR A CA 1
ATOM 2137 C C . THR A 1 283 ? 1.298 24.502 13.832 1.00 65.31 283 THR A C 1
ATOM 2139 O O . THR A 1 283 ? 0.652 23.475 13.615 1.00 65.31 283 THR A O 1
ATOM 2142 N N . PRO A 1 284 ? 2.580 24.592 13.408 1.00 70.75 284 PRO A N 1
ATOM 2143 C CA . PRO A 1 284 ? 3.239 23.519 12.647 1.00 70.75 284 PRO A CA 1
ATOM 2144 C C . PRO A 1 284 ? 3.381 22.194 13.411 1.00 70.75 284 PRO A C 1
ATOM 2146 O O . PRO A 1 284 ? 3.485 21.134 12.800 1.00 70.75 284 PRO A O 1
ATOM 2149 N N . ASP A 1 285 ? 3.380 22.239 14.746 1.00 76.44 285 ASP A N 1
ATOM 2150 C CA . ASP A 1 285 ? 3.595 21.064 15.597 1.00 76.44 285 ASP A CA 1
ATOM 2151 C C . ASP A 1 285 ? 2.500 19.997 15.434 1.00 76.44 285 ASP A C 1
ATOM 2153 O O . ASP A 1 285 ? 2.798 18.805 15.547 1.00 76.44 285 ASP A O 1
ATOM 2157 N N . LEU A 1 286 ? 1.256 20.386 15.113 1.00 76.31 286 LEU A N 1
ATOM 2158 C CA . LEU A 1 286 ? 0.201 19.407 14.850 1.00 76.31 286 LEU A CA 1
ATOM 2159 C C . LEU A 1 286 ? 0.365 18.724 13.487 1.00 76.31 286 LEU A C 1
ATOM 2161 O O . LEU A 1 286 ? 0.125 17.522 13.399 1.00 76.31 286 LEU A O 1
ATOM 2165 N N . ALA A 1 287 ? 0.789 19.450 12.446 1.00 81.38 287 ALA A N 1
ATOM 2166 C CA . ALA A 1 287 ? 1.053 18.855 11.133 1.00 81.38 287 ALA A CA 1
ATOM 2167 C C . ALA A 1 287 ? 2.098 17.736 11.263 1.00 81.38 287 ALA A C 1
ATOM 2169 O O . ALA A 1 287 ? 1.792 16.581 10.969 1.00 81.38 287 ALA A O 1
ATOM 2170 N N . ASN A 1 288 ? 3.237 18.043 11.895 1.00 82.94 288 ASN A N 1
ATOM 2171 C CA . ASN A 1 288 ? 4.293 17.073 12.205 1.00 82.94 288 ASN A CA 1
ATOM 2172 C C . ASN A 1 288 ? 3.768 15.853 13.000 1.00 82.94 288 ASN A C 1
ATOM 2174 O O . ASN A 1 288 ? 4.182 14.715 12.763 1.00 82.94 288 ASN A O 1
ATOM 2178 N N . MET A 1 289 ? 2.856 16.069 13.961 1.00 83.81 289 MET A N 1
ATOM 2179 C CA . MET A 1 289 ? 2.240 14.990 14.748 1.00 83.81 289 MET A CA 1
ATOM 2180 C C . MET A 1 289 ? 1.321 14.102 13.898 1.00 83.81 289 MET A C 1
ATOM 2182 O O . MET A 1 289 ? 1.332 12.884 14.068 1.00 83.81 289 MET A O 1
ATOM 2186 N N . LEU A 1 290 ? 0.521 14.694 13.007 1.00 86.38 290 LEU A N 1
ATOM 2187 C CA . LEU A 1 290 ? -0.401 13.970 12.132 1.00 86.38 290 LEU A CA 1
ATOM 2188 C C . LEU A 1 290 ? 0.346 13.187 11.047 1.00 86.38 290 LEU A C 1
ATOM 2190 O O . LEU A 1 290 ? 0.007 12.024 10.833 1.00 86.38 290 LEU A O 1
ATOM 2194 N N . GLU A 1 291 ? 1.371 13.785 10.437 1.00 85.56 291 GLU A N 1
ATOM 2195 C CA . GLU A 1 291 ? 2.304 13.148 9.490 1.00 85.56 291 GLU A CA 1
ATOM 2196 C C . GLU A 1 291 ? 2.997 11.929 10.117 1.00 85.56 291 GLU A C 1
ATOM 2198 O O . GLU A 1 291 ? 3.092 10.871 9.501 1.00 85.56 291 GLU A O 1
ATOM 2203 N N . SER A 1 292 ? 3.380 12.032 11.394 1.00 81.94 292 SER A N 1
ATOM 2204 C CA . SER A 1 292 ? 3.963 10.928 12.175 1.00 81.94 292 SER A CA 1
ATOM 2205 C C . SER A 1 292 ? 2.924 9.914 12.693 1.00 81.94 292 SER A C 1
ATOM 2207 O O . SER A 1 292 ? 3.220 9.138 13.604 1.00 81.94 292 SER A O 1
ATOM 2209 N N . SER A 1 293 ? 1.684 9.929 12.187 1.00 87.38 293 SER A N 1
ATOM 2210 C CA . SER A 1 293 ? 0.580 9.108 12.697 1.00 87.38 293 SER A CA 1
ATOM 2211 C C . SER A 1 293 ? -0.167 8.345 11.603 1.00 87.38 293 SER A C 1
ATOM 2213 O O . SER A 1 293 ? -0.231 8.734 10.442 1.00 87.38 293 SER A O 1
ATOM 2215 N N . TYR A 1 294 ? -0.856 7.279 12.006 1.00 91.38 294 TYR A N 1
ATOM 2216 C CA . TYR A 1 294 ? -1.699 6.488 11.109 1.00 91.38 294 TYR A CA 1
ATOM 2217 C C . TYR A 1 294 ? -3.079 7.112 10.824 1.00 91.38 294 TYR A C 1
ATOM 2219 O O . TYR A 1 294 ? -3.863 6.518 10.083 1.00 91.38 294 TYR A O 1
ATOM 2227 N N . ILE A 1 295 ? -3.404 8.282 11.390 1.00 92.00 295 ILE A N 1
ATOM 2228 C CA . ILE A 1 295 ? -4.737 8.897 11.260 1.00 92.00 295 ILE A CA 1
ATOM 2229 C C . ILE A 1 295 ? -5.011 9.386 9.826 1.00 92.00 295 ILE A C 1
ATOM 2231 O O . ILE A 1 295 ? -6.048 8.992 9.283 1.00 92.00 295 ILE A O 1
ATOM 2235 N N . PRO A 1 296 ? -4.127 10.168 9.166 1.00 93.62 296 PRO A N 1
ATOM 2236 C CA . PRO A 1 296 ? -4.353 10.598 7.786 1.00 93.62 296 PRO A CA 1
ATOM 2237 C C . PRO A 1 296 ? -4.431 9.408 6.825 1.00 93.62 296 PRO A C 1
ATOM 2239 O O . PRO A 1 296 ? -5.320 9.356 5.980 1.00 93.62 296 PRO A O 1
ATOM 2242 N N . THR A 1 297 ? -3.578 8.399 7.032 1.00 93.81 297 THR A N 1
ATOM 2243 C CA . THR A 1 297 ? -3.600 7.119 6.307 1.00 93.81 297 THR A CA 1
ATOM 2244 C C . THR A 1 297 ? -4.935 6.384 6.461 1.00 93.81 297 THR A C 1
ATOM 2246 O O . THR A 1 297 ? -5.522 5.977 5.466 1.00 93.81 297 THR A O 1
ATOM 2249 N N . ASP A 1 298 ? -5.471 6.232 7.673 1.00 95.94 298 ASP A N 1
ATOM 2250 C CA . ASP A 1 298 ? -6.758 5.555 7.908 1.00 95.94 298 ASP A CA 1
ATOM 2251 C C . ASP A 1 298 ? -7.951 6.321 7.304 1.00 95.94 298 ASP A C 1
ATOM 2253 O O . ASP A 1 298 ? -8.901 5.709 6.809 1.00 95.94 298 ASP A O 1
ATOM 2257 N N . ILE A 1 299 ? -7.894 7.658 7.287 1.00 96.19 299 ILE A N 1
ATOM 2258 C CA . ILE A 1 299 ? -8.880 8.509 6.602 1.00 96.19 299 ILE A CA 1
ATOM 2259 C C . ILE A 1 299 ? -8.761 8.353 5.078 1.00 96.19 299 ILE A C 1
ATOM 2261 O O . ILE A 1 299 ? -9.771 8.152 4.403 1.00 96.19 299 ILE A O 1
ATOM 2265 N N . ALA A 1 300 ? -7.547 8.376 4.527 1.00 96.50 300 ALA A N 1
ATOM 2266 C CA . ALA A 1 300 ? -7.281 8.145 3.108 1.00 96.50 300 ALA A CA 1
ATOM 2267 C C . ALA A 1 300 ? -7.743 6.746 2.653 1.00 96.50 300 ALA A C 1
ATOM 2269 O O . ALA A 1 300 ? -8.383 6.608 1.607 1.00 96.50 300 ALA A O 1
ATOM 2270 N N . LEU A 1 301 ? -7.502 5.714 3.469 1.00 96.88 301 LEU A N 1
ATOM 2271 C CA . LEU A 1 301 ? -7.929 4.344 3.190 1.00 96.88 301 LEU A CA 1
ATOM 2272 C C . LEU A 1 301 ? -9.452 4.188 3.143 1.00 96.88 301 LEU A C 1
ATOM 2274 O O . LEU A 1 301 ? -9.960 3.493 2.261 1.00 96.88 301 LEU A O 1
ATOM 2278 N N . HIS A 1 302 ? -10.183 4.822 4.063 1.00 97.00 302 HIS A N 1
ATOM 2279 C CA . HIS A 1 302 ? -11.615 4.572 4.230 1.00 97.00 302 HIS A CA 1
ATOM 2280 C C . HIS A 1 302 ? -12.529 5.683 3.706 1.00 97.00 302 HIS A C 1
ATOM 2282 O O . HIS A 1 302 ? -13.453 5.398 2.949 1.00 97.00 302 HIS A O 1
ATOM 2288 N N . GLU A 1 303 ? -12.312 6.935 4.098 1.00 97.00 303 GLU A N 1
ATOM 2289 C CA . GLU A 1 303 ? -13.074 8.079 3.590 1.00 97.00 303 GLU A CA 1
ATOM 2290 C C . GLU A 1 303 ? -12.546 8.584 2.229 1.00 97.00 303 GLU A C 1
ATOM 2292 O O . GLU A 1 303 ? -13.297 9.208 1.479 1.00 97.00 303 GLU A O 1
ATOM 2297 N N . GLY A 1 304 ? -11.289 8.279 1.882 1.00 95.69 304 GLY A N 1
ATOM 2298 C CA . GLY A 1 304 ? -10.685 8.509 0.558 1.00 95.69 304 GLY A CA 1
ATOM 2299 C C . GLY A 1 304 ? -10.905 7.385 -0.468 1.00 95.69 304 GLY A C 1
ATOM 2300 O O . GLY A 1 304 ? -10.344 7.439 -1.561 1.00 95.69 304 GLY A O 1
ATOM 2301 N N . ASP A 1 305 ? -11.719 6.375 -0.134 1.00 95.94 305 ASP A N 1
ATOM 2302 C CA . ASP A 1 305 ? -12.135 5.253 -1.000 1.00 95.94 305 ASP A CA 1
ATOM 2303 C C . ASP A 1 305 ? -11.002 4.333 -1.521 1.00 95.94 305 ASP A C 1
ATOM 2305 O O . ASP A 1 305 ? -11.223 3.459 -2.367 1.00 95.94 305 ASP A O 1
ATOM 2309 N N . VAL A 1 306 ? -9.776 4.457 -0.995 1.00 96.88 306 VAL A N 1
ATOM 2310 C CA . VAL A 1 306 ? -8.638 3.625 -1.429 1.00 96.88 306 VAL A CA 1
ATOM 2311 C C . VAL A 1 306 ? -8.867 2.142 -1.121 1.00 96.88 306 VAL A C 1
ATOM 2313 O O . VAL A 1 306 ? -8.513 1.306 -1.948 1.00 96.88 306 VAL A O 1
ATOM 2316 N N . ALA A 1 307 ? -9.526 1.786 -0.012 1.00 97.88 307 ALA A N 1
ATOM 2317 C CA . ALA A 1 307 ? -9.878 0.397 0.300 1.00 97.88 307 ALA A CA 1
ATOM 2318 C C . ALA A 1 307 ? -10.821 -0.232 -0.750 1.00 97.88 307 ALA A C 1
ATOM 2320 O O . ALA A 1 307 ? -10.655 -1.400 -1.110 1.00 97.88 307 ALA A O 1
ATOM 2321 N N . SER A 1 308 ? -11.768 0.539 -1.297 1.00 97.56 308 SER A N 1
ATOM 2322 C CA . SER A 1 308 ? -12.658 0.094 -2.380 1.00 97.56 308 SER A CA 1
ATOM 2323 C C . SER A 1 308 ? -11.898 -0.070 -3.697 1.00 97.56 308 SER A C 1
ATOM 2325 O O . SER A 1 308 ? -12.056 -1.082 -4.385 1.00 97.56 308 SER A O 1
ATOM 2327 N N . ARG A 1 309 ? -11.020 0.889 -4.029 1.00 96.44 309 ARG A N 1
ATOM 2328 C CA . ARG A 1 309 ? -10.126 0.812 -5.199 1.00 96.44 309 ARG A CA 1
ATOM 2329 C C . ARG A 1 309 ? -9.181 -0.389 -5.110 1.00 96.44 309 ARG A C 1
ATOM 2331 O O . ARG A 1 309 ? -9.028 -1.100 -6.099 1.00 96.44 309 ARG A O 1
ATOM 2338 N N . PHE A 1 310 ? -8.613 -0.648 -3.934 1.00 97.19 310 PHE A N 1
ATOM 2339 C CA . PHE A 1 310 ? -7.780 -1.814 -3.640 1.00 97.19 310 PHE A CA 1
ATOM 2340 C C . PHE A 1 310 ? -8.556 -3.117 -3.833 1.00 97.19 310 PHE A C 1
ATOM 2342 O O . PHE A 1 310 ? -8.082 -4.011 -4.530 1.00 97.19 310 PHE A O 1
ATOM 2349 N N . LEU A 1 311 ? -9.771 -3.223 -3.283 1.00 97.31 311 LEU A N 1
ATOM 2350 C CA . LEU A 1 311 ? -10.612 -4.409 -3.451 1.00 97.31 311 LEU A CA 1
ATOM 2351 C C . LEU A 1 311 ? -10.930 -4.670 -4.931 1.00 97.31 311 LEU A C 1
ATOM 2353 O O . LEU A 1 311 ? -10.790 -5.799 -5.406 1.00 97.31 311 LEU A O 1
ATOM 2357 N N . MET A 1 312 ? -11.302 -3.625 -5.677 1.00 94.88 312 MET A N 1
ATOM 2358 C CA . MET A 1 312 ? -11.554 -3.721 -7.116 1.00 94.88 312 MET A CA 1
ATOM 2359 C C . MET A 1 312 ? -10.302 -4.174 -7.882 1.00 94.88 312 MET A C 1
ATOM 2361 O O . MET A 1 312 ? -10.397 -5.071 -8.715 1.00 94.88 312 MET A O 1
ATOM 2365 N N . ALA A 1 313 ? -9.138 -3.606 -7.561 1.00 93.38 313 ALA A N 1
ATOM 2366 C CA . ALA A 1 313 ? -7.854 -3.922 -8.182 1.00 93.38 313 ALA A CA 1
ATOM 2367 C C . ALA A 1 313 ? -7.340 -5.340 -7.865 1.00 93.38 313 ALA A C 1
ATOM 2369 O O . ALA A 1 313 ? -6.794 -6.013 -8.736 1.00 93.38 313 ALA A O 1
ATOM 2370 N N . LYS A 1 314 ? -7.480 -5.793 -6.613 1.00 94.50 314 LYS A N 1
ATOM 2371 C CA . LYS A 1 314 ? -6.734 -6.942 -6.072 1.00 94.50 314 LYS A CA 1
ATOM 2372 C C . LYS A 1 314 ? -7.586 -8.168 -5.746 1.00 94.50 314 LYS A C 1
ATOM 2374 O O . LYS A 1 314 ? -7.021 -9.223 -5.467 1.00 94.50 314 LYS A O 1
ATOM 2379 N N . SER A 1 315 ? -8.918 -8.097 -5.830 1.00 94.62 315 SER A N 1
ATOM 2380 C CA . SER A 1 315 ? -9.825 -9.227 -5.528 1.00 94.62 315 SER A CA 1
ATOM 2381 C C . SER A 1 315 ? -9.538 -10.529 -6.295 1.00 94.62 315 SER A C 1
ATOM 2383 O O . SER A 1 315 ? -9.843 -11.605 -5.785 1.00 94.62 315 SER A O 1
ATOM 2385 N N . ALA A 1 316 ? -8.932 -10.461 -7.486 1.00 91.69 316 ALA A N 1
ATOM 2386 C CA . ALA A 1 316 ? -8.518 -11.638 -8.259 1.00 91.69 316 ALA A CA 1
ATOM 2387 C C . ALA A 1 316 ? -7.249 -12.335 -7.717 1.00 91.69 316 ALA A C 1
ATOM 2389 O O . ALA A 1 316 ? -7.035 -13.517 -7.994 1.00 91.69 316 ALA A O 1
ATOM 2390 N N . VAL A 1 317 ? -6.419 -11.612 -6.956 1.00 93.31 317 VAL A N 1
ATOM 2391 C CA . VAL A 1 317 ? -5.137 -12.076 -6.393 1.00 93.31 317 VAL A CA 1
ATOM 2392 C C . VAL A 1 317 ? -5.274 -12.413 -4.903 1.00 93.31 317 VAL A C 1
ATOM 2394 O O . VAL A 1 317 ? -4.684 -13.388 -4.435 1.00 93.31 317 VAL A O 1
ATOM 2397 N N . LEU A 1 318 ? -6.073 -11.637 -4.165 1.00 96.50 318 LEU A N 1
ATOM 2398 C CA . LEU A 1 318 ? -6.292 -11.799 -2.728 1.00 96.50 318 LEU A CA 1
ATOM 2399 C C . LEU A 1 318 ? -6.912 -13.167 -2.373 1.00 96.50 318 LEU A C 1
ATOM 2401 O O . LEU A 1 318 ? -7.835 -13.639 -3.046 1.00 96.50 318 LEU A O 1
ATOM 2405 N N . PRO A 1 319 ? -6.501 -13.788 -1.252 1.00 95.94 319 PRO A N 1
ATOM 2406 C CA . PRO A 1 319 ? -7.228 -14.905 -0.660 1.00 95.94 319 PRO A CA 1
ATOM 2407 C C . PRO A 1 319 ? -8.693 -14.546 -0.368 1.00 95.94 319 PRO A C 1
ATOM 2409 O O . PRO A 1 319 ? -8.995 -13.473 0.148 1.00 95.94 319 PRO A O 1
ATOM 2412 N N . ALA A 1 320 ? -9.617 -15.472 -0.638 1.00 94.69 320 ALA A N 1
ATOM 2413 C CA . ALA A 1 320 ? -11.059 -15.209 -0.544 1.00 94.69 320 ALA A CA 1
ATOM 2414 C C . ALA A 1 320 ? -11.547 -14.759 0.852 1.00 94.69 320 ALA A C 1
ATOM 2416 O O . ALA A 1 320 ? -12.561 -14.075 0.952 1.00 94.69 320 ALA A O 1
ATOM 2417 N N . ASP A 1 321 ? -10.837 -15.124 1.925 1.00 95.25 321 ASP A N 1
ATOM 2418 C CA . ASP A 1 321 ? -11.149 -14.681 3.288 1.00 95.25 321 ASP A CA 1
ATOM 2419 C C . ASP A 1 321 ? -10.578 -13.293 3.633 1.00 95.25 321 ASP A C 1
ATOM 2421 O O . ASP A 1 321 ? -11.096 -12.640 4.539 1.00 95.25 321 ASP A O 1
ATOM 2425 N N . GLU A 1 322 ? -9.574 -12.813 2.891 1.00 98.19 322 GLU A N 1
ATOM 2426 C CA . GLU A 1 322 ? -9.152 -11.407 2.902 1.00 98.19 322 GLU A CA 1
ATOM 2427 C C . GLU A 1 322 ? -10.099 -10.536 2.073 1.00 98.19 322 GLU A C 1
ATOM 2429 O O . GLU A 1 322 ? -10.445 -9.457 2.533 1.00 98.19 322 GLU A O 1
ATOM 2434 N N . VAL A 1 323 ? -10.616 -11.020 0.935 1.00 98.44 323 VAL A N 1
ATOM 2435 C CA . VAL A 1 323 ? -11.676 -10.330 0.165 1.00 98.44 323 VAL A CA 1
ATOM 2436 C C . VAL A 1 323 ? -12.898 -10.050 1.057 1.00 98.44 323 VAL A C 1
ATOM 2438 O O . VAL A 1 323 ? -13.296 -8.896 1.208 1.00 98.44 323 VAL A O 1
ATOM 2441 N N . GLU A 1 324 ? -13.424 -11.070 1.750 1.00 98.00 324 GLU A N 1
ATOM 2442 C CA . GLU A 1 324 ? -14.531 -10.917 2.719 1.00 98.00 324 GLU A CA 1
ATOM 2443 C C . GLU A 1 324 ? -14.153 -10.011 3.914 1.00 98.00 324 GLU A C 1
ATOM 2445 O O . GLU A 1 324 ? -15.012 -9.408 4.567 1.00 98.00 324 GLU A O 1
ATOM 2450 N N . LEU A 1 325 ? -12.869 -9.934 4.278 1.00 98.31 325 LEU A N 1
ATOM 2451 C CA . LEU A 1 325 ? -12.397 -9.052 5.346 1.00 98.31 325 LEU A CA 1
ATOM 2452 C C . LEU A 1 325 ? -12.377 -7.587 4.883 1.00 98.31 325 LEU A C 1
ATOM 2454 O O . LEU A 1 325 ? -12.948 -6.745 5.572 1.00 98.31 325 LEU A O 1
ATOM 2458 N N . THR A 1 326 ? -11.826 -7.302 3.700 1.00 98.50 326 THR A N 1
ATOM 2459 C CA . THR A 1 326 ? -11.814 -5.967 3.084 1.00 98.50 326 THR A CA 1
ATOM 2460 C C . THR A 1 326 ? -13.230 -5.442 2.846 1.00 98.50 326 THR A C 1
ATOM 2462 O O . THR A 1 326 ? -13.512 -4.309 3.225 1.00 98.50 326 THR A O 1
ATOM 2465 N N . GLU A 1 327 ? -14.155 -6.259 2.326 1.00 98.44 327 GLU A N 1
ATOM 2466 C CA . GLU A 1 327 ? -15.576 -5.886 2.179 1.00 98.44 327 GLU A CA 1
ATOM 2467 C C . GLU A 1 327 ? -16.189 -5.407 3.509 1.00 98.44 327 GLU A C 1
ATOM 2469 O O . GLU A 1 327 ? -16.856 -4.373 3.571 1.00 98.44 327 GLU A O 1
ATOM 2474 N N . ARG A 1 328 ? -15.915 -6.117 4.612 1.00 97.94 328 ARG A N 1
ATOM 2475 C CA . ARG A 1 328 ? -16.388 -5.728 5.954 1.00 97.94 328 ARG A CA 1
ATOM 2476 C C . ARG A 1 328 ? -15.669 -4.510 6.527 1.00 97.94 328 ARG A C 1
ATOM 2478 O O . ARG A 1 328 ? -16.234 -3.837 7.385 1.00 97.94 328 ARG A O 1
ATOM 2485 N N . TRP A 1 329 ? -14.438 -4.241 6.105 1.00 98.12 329 TRP A N 1
ATOM 2486 C CA . TRP A 1 329 ? -13.656 -3.084 6.544 1.00 98.12 329 TRP A CA 1
ATOM 2487 C C . TRP A 1 329 ? -14.058 -1.800 5.817 1.00 98.12 329 TRP A C 1
ATOM 2489 O O . TRP A 1 329 ? -14.119 -0.749 6.453 1.00 98.12 329 TRP A O 1
ATOM 2499 N N . ILE A 1 330 ? -14.417 -1.887 4.533 1.00 98.06 330 ILE A N 1
ATOM 2500 C CA . ILE A 1 330 ? -15.063 -0.797 3.782 1.00 98.06 330 ILE A CA 1
ATOM 2501 C C . ILE A 1 330 ? -16.366 -0.383 4.485 1.00 98.06 330 ILE A C 1
ATOM 2503 O O . ILE A 1 330 ? -16.628 0.805 4.671 1.00 98.06 330 ILE A O 1
ATOM 2507 N N . GLU A 1 331 ? -17.149 -1.357 4.963 1.00 96.25 331 GLU A N 1
ATOM 2508 C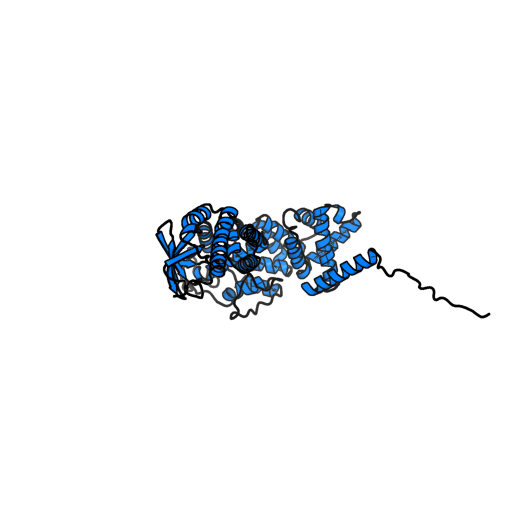 CA . GLU A 1 331 ? -18.405 -1.083 5.669 1.00 96.25 331 GLU A CA 1
ATOM 2509 C C . GLU A 1 331 ? -18.278 -0.774 7.168 1.00 96.25 331 GLU A C 1
ATOM 2511 O O . GLU A 1 331 ? -19.261 -0.369 7.800 1.00 96.25 331 GLU A O 1
ATOM 2516 N N . ALA A 1 332 ? -17.087 -0.889 7.758 1.00 95.44 332 ALA A N 1
ATOM 2517 C CA . ALA A 1 332 ? -16.871 -0.450 9.130 1.00 95.44 332 ALA A CA 1
ATOM 2518 C C . ALA A 1 332 ? -17.081 1.080 9.230 1.00 95.44 332 ALA A C 1
ATOM 2520 O O . ALA A 1 332 ? -16.621 1.828 8.363 1.00 95.44 332 ALA A O 1
ATOM 2521 N N . PRO A 1 333 ? -17.784 1.597 10.251 1.00 92.94 333 PRO A N 1
ATOM 2522 C CA . PRO A 1 333 ? -17.882 3.033 10.477 1.00 92.94 333 PRO A CA 1
ATOM 2523 C C . PRO A 1 333 ? -16.730 3.536 11.359 1.00 92.94 333 PRO A C 1
ATOM 2525 O O . PRO A 1 333 ? -16.404 2.927 12.380 1.00 92.94 333 PRO A O 1
ATOM 2528 N N . ARG A 1 334 ? -16.189 4.714 11.030 1.00 96.69 334 ARG A N 1
ATOM 2529 C CA . ARG A 1 334 ? -15.599 5.591 12.049 1.00 96.69 334 ARG A CA 1
ATOM 2530 C C . ARG A 1 334 ? -16.723 6.033 12.993 1.00 96.69 334 ARG A C 1
ATOM 2532 O O . ARG A 1 334 ? -17.848 6.248 12.539 1.00 96.69 334 ARG A O 1
ATOM 2539 N N . SER A 1 335 ? -16.470 6.124 14.294 1.00 96.69 335 SER A N 1
ATOM 2540 C CA . SER A 1 335 ? -17.460 6.647 15.248 1.00 96.69 335 SER A CA 1
ATOM 2541 C C . SER A 1 335 ? -16.812 7.134 16.543 1.00 96.69 335 SER A C 1
ATOM 2543 O O . SER A 1 335 ? -15.607 6.981 16.746 1.00 96.69 335 SER A O 1
ATOM 2545 N N . VAL A 1 336 ? -17.637 7.681 17.439 1.00 97.56 336 VAL A N 1
ATOM 2546 C CA . VAL A 1 336 ? -17.262 8.032 18.812 1.00 97.56 336 VAL A CA 1
ATOM 2547 C C . VAL A 1 336 ? -17.627 6.890 19.762 1.00 97.56 336 VAL A C 1
ATOM 2549 O O . VAL A 1 336 ? -18.746 6.365 19.765 1.00 97.56 336 VAL A O 1
ATOM 2552 N N . PHE A 1 337 ? -16.674 6.528 20.612 1.00 97.94 337 PHE A N 1
ATOM 2553 C CA . PHE A 1 337 ? -16.735 5.416 21.547 1.00 97.94 337 PHE A CA 1
ATOM 2554 C C . PHE A 1 337 ? -16.449 5.890 22.968 1.00 97.94 337 PHE A C 1
ATOM 2556 O O . PHE A 1 337 ? -15.607 6.754 23.186 1.00 97.94 337 PHE A O 1
ATOM 2563 N N . ARG A 1 338 ? -17.097 5.271 23.960 1.00 98.25 338 ARG A N 1
ATOM 2564 C CA . ARG A 1 338 ? -16.750 5.433 25.377 1.00 98.25 338 ARG A CA 1
ATOM 2565 C C . ARG A 1 338 ? -15.945 4.238 25.873 1.00 98.25 338 ARG A C 1
ATOM 2567 O O . ARG A 1 338 ? -16.442 3.108 25.823 1.00 98.25 338 ARG A O 1
ATOM 2574 N N . VAL A 1 339 ? -14.762 4.491 26.428 1.00 98.19 339 VAL A N 1
ATOM 2575 C CA . VAL A 1 339 ? -13.915 3.470 27.061 1.00 98.19 339 VAL A CA 1
ATOM 2576 C C . VAL A 1 339 ? -14.644 2.853 28.256 1.00 98.19 339 VAL A C 1
ATOM 2578 O O . VAL A 1 339 ? -15.120 3.556 29.152 1.00 98.19 339 VAL A O 1
ATOM 2581 N N . LYS A 1 340 ? -14.742 1.519 28.286 1.00 98.25 340 LYS A N 1
ATOM 2582 C CA . LYS A 1 340 ? -15.277 0.754 29.427 1.00 98.25 340 LYS A CA 1
ATOM 2583 C C . LYS A 1 340 ? -14.219 0.015 30.224 1.00 98.25 340 LYS A C 1
ATOM 2585 O O . LYS A 1 340 ? -14.422 -0.195 31.418 1.00 98.25 340 LYS A O 1
ATOM 2590 N N . LYS A 1 341 ? -13.122 -0.363 29.581 1.00 97.44 341 LYS A N 1
ATOM 2591 C CA . LYS A 1 341 ? -11.981 -1.052 30.184 1.00 97.44 341 LYS A CA 1
ATOM 2592 C C . LYS A 1 341 ? -10.820 -0.938 29.212 1.00 97.44 341 LYS A C 1
ATOM 2594 O O . LYS A 1 341 ? -10.996 -1.272 28.046 1.00 97.44 341 LYS A O 1
ATOM 2599 N N . SER A 1 342 ? -9.657 -0.529 29.698 1.00 97.19 342 SER A N 1
ATOM 2600 C CA . SER A 1 342 ? -8.411 -0.578 28.939 1.00 97.19 342 SER A CA 1
ATOM 2601 C C . SER A 1 342 ? -7.383 -1.394 29.711 1.00 97.19 342 SER A C 1
ATOM 2603 O O . SER A 1 342 ? -7.288 -1.299 30.934 1.00 97.19 342 SER A O 1
ATOM 2605 N N . THR A 1 343 ? -6.627 -2.216 28.995 1.00 95.56 343 THR A N 1
ATOM 2606 C CA . THR A 1 343 ? -5.515 -3.029 29.501 1.00 95.56 343 THR A CA 1
ATOM 2607 C C . THR A 1 343 ? -4.479 -3.180 28.386 1.00 95.56 343 THR A C 1
ATOM 2609 O O . THR A 1 343 ? -4.823 -2.999 27.222 1.00 95.56 343 THR A O 1
ATOM 2612 N N . HIS A 1 344 ? -3.256 -3.612 28.701 1.00 92.62 344 HIS A N 1
ATOM 2613 C CA . HIS A 1 344 ? -2.220 -3.893 27.690 1.00 92.62 344 HIS A CA 1
ATOM 2614 C C . HIS A 1 344 ? -2.535 -5.079 26.744 1.00 92.62 344 HIS A C 1
ATOM 2616 O O . HIS A 1 344 ? -1.704 -5.431 25.916 1.00 92.62 344 HIS A O 1
ATOM 2622 N N . ALA A 1 345 ? -3.693 -5.738 26.874 1.00 93.94 345 ALA A N 1
ATOM 2623 C CA . ALA A 1 345 ? -4.103 -6.858 26.015 1.00 93.94 345 ALA A CA 1
ATOM 2624 C C . ALA A 1 345 ? -5.459 -6.640 25.319 1.00 93.94 345 ALA A C 1
ATOM 2626 O O . ALA A 1 345 ? -5.719 -7.227 24.269 1.00 93.94 345 ALA A O 1
ATOM 2627 N N . GLU A 1 346 ? -6.334 -5.828 25.916 1.00 96.25 346 GLU A N 1
ATOM 2628 C CA . GLU A 1 346 ? -7.729 -5.664 25.509 1.00 96.25 346 GLU A CA 1
ATOM 2629 C C . GLU A 1 346 ? -8.251 -4.261 25.852 1.00 96.25 346 GLU A C 1
ATOM 2631 O O . GLU A 1 346 ? -8.068 -3.776 26.976 1.00 96.25 346 GLU A O 1
ATOM 2636 N N . LEU A 1 347 ? -8.970 -3.666 24.899 1.00 97.69 347 LEU A N 1
ATOM 2637 C CA . LEU A 1 347 ? -9.735 -2.430 25.037 1.00 97.69 347 LEU A CA 1
ATOM 2638 C C . LEU A 1 347 ? -11.218 -2.730 24.746 1.00 97.69 347 LEU A C 1
ATOM 2640 O O . LEU A 1 347 ? -11.578 -3.101 23.627 1.00 97.69 347 LEU A O 1
ATOM 2644 N N . GLU A 1 348 ? -12.081 -2.585 25.757 1.00 98.12 348 GLU A N 1
ATOM 2645 C CA . GLU A 1 348 ? -13.540 -2.674 25.607 1.00 98.12 348 GLU A CA 1
ATOM 2646 C C . GLU A 1 348 ? -14.145 -1.272 25.470 1.00 98.12 348 GLU A C 1
ATOM 2648 O O . GLU A 1 348 ? -13.980 -0.410 26.344 1.00 98.12 348 GLU A O 1
ATOM 2653 N N . LEU A 1 349 ? -14.920 -1.079 24.407 1.00 98.06 349 LEU A N 1
ATOM 2654 C CA . LEU A 1 349 ? -15.576 0.166 24.028 1.00 98.06 349 LEU A CA 1
ATOM 2655 C C . LEU A 1 349 ? -17.102 -0.007 23.965 1.00 98.06 349 LEU A C 1
ATOM 2657 O O . LEU A 1 349 ? -17.612 -1.104 23.725 1.00 98.06 349 LEU A O 1
ATOM 2661 N N . ILE A 1 350 ? -17.837 1.093 24.143 1.00 98.12 350 ILE A N 1
ATOM 2662 C CA . ILE A 1 350 ? -19.248 1.203 23.741 1.00 98.12 350 ILE A CA 1
ATOM 2663 C C . ILE A 1 350 ? -19.376 2.313 22.707 1.00 98.12 350 ILE A C 1
ATOM 2665 O O . ILE A 1 350 ? -19.066 3.465 23.008 1.00 98.12 350 ILE A O 1
ATOM 2669 N N . GLU A 1 351 ? -19.868 1.967 21.524 1.00 96.81 351 GLU A N 1
ATOM 2670 C CA . GLU A 1 351 ? -20.166 2.917 20.453 1.00 96.81 351 GLU A CA 1
ATOM 2671 C C . GLU A 1 351 ? -21.396 3.763 20.839 1.00 96.81 351 GLU A C 1
ATOM 2673 O O . GLU A 1 351 ? -22.377 3.246 21.384 1.00 96.81 351 GLU A O 1
ATOM 2678 N N . LEU A 1 352 ? -21.341 5.086 20.656 1.00 96.25 352 LEU A N 1
ATOM 2679 C CA . LEU A 1 352 ? -22.341 5.984 21.246 1.00 96.25 352 LEU A CA 1
ATOM 2680 C C . LEU A 1 352 ? -23.706 5.976 20.538 1.00 96.25 352 LEU A C 1
ATOM 2682 O O . LEU A 1 352 ? -24.721 6.212 21.209 1.00 96.25 352 LEU A O 1
ATOM 2686 N N . ARG A 1 353 ? -23.752 5.697 19.231 1.00 91.56 353 ARG A N 1
ATOM 2687 C CA . ARG A 1 353 ? -24.968 5.752 18.402 1.00 91.56 353 ARG A CA 1
ATOM 2688 C C . ARG A 1 353 ? -25.838 4.496 18.560 1.00 91.56 353 ARG A C 1
ATOM 2690 O O . ARG A 1 353 ? -27.022 4.603 18.869 1.00 91.56 353 ARG A O 1
ATOM 2697 N N . SER A 1 354 ? -25.244 3.322 18.377 1.00 92.88 354 SER A N 1
ATOM 2698 C CA . SER A 1 354 ? -25.849 1.982 18.462 1.00 92.88 354 SER A CA 1
ATOM 2699 C C . SER A 1 354 ? -25.954 1.451 19.895 1.00 92.88 354 SER A C 1
ATOM 2701 O O . SER A 1 354 ? -26.904 0.740 20.221 1.00 92.88 354 SER A O 1
ATOM 2703 N N . ARG A 1 355 ? -25.000 1.827 20.763 1.00 94.75 355 ARG A N 1
ATOM 2704 C CA . ARG A 1 355 ? -24.715 1.197 22.070 1.00 94.75 355 ARG A CA 1
ATOM 2705 C C . ARG A 1 355 ? -24.152 -0.222 21.990 1.00 94.75 355 ARG A C 1
ATOM 2707 O O . ARG A 1 355 ? -24.089 -0.898 23.021 1.00 94.75 355 ARG A O 1
ATOM 2714 N N . ASP A 1 356 ? -23.676 -0.632 20.818 1.00 95.44 356 ASP A N 1
ATOM 2715 C CA . ASP A 1 356 ? -22.968 -1.894 20.647 1.00 95.44 356 ASP A CA 1
ATOM 2716 C C . ASP A 1 356 ? -21.624 -1.894 21.386 1.00 95.44 356 ASP A C 1
ATOM 2718 O O . ASP A 1 356 ? -20.997 -0.855 21.630 1.00 95.44 356 ASP A O 1
ATOM 2722 N N . ARG A 1 357 ? -21.200 -3.095 21.792 1.00 96.56 357 ARG A N 1
ATOM 2723 C CA . ARG A 1 357 ? -19.940 -3.320 22.507 1.00 96.56 357 ARG A CA 1
ATOM 2724 C C . ARG A 1 357 ? -18.882 -3.795 21.526 1.00 96.56 357 ARG A C 1
ATOM 2726 O O . ARG A 1 357 ? -19.093 -4.778 20.821 1.00 96.56 357 ARG A O 1
ATOM 2733 N N . VAL A 1 358 ? -17.737 -3.129 21.541 1.00 97.12 358 VAL A N 1
ATOM 2734 C CA . VAL A 1 358 ? -16.591 -3.432 20.684 1.00 97.12 358 VAL A CA 1
ATOM 2735 C C . VAL A 1 358 ? -15.420 -3.858 21.563 1.00 97.12 358 VAL A C 1
ATOM 2737 O O . VAL A 1 358 ? -15.125 -3.210 22.564 1.00 97.12 358 VAL A O 1
ATOM 2740 N N . THR A 1 359 ? -14.755 -4.946 21.182 1.00 97.75 359 THR A N 1
ATOM 2741 C CA . THR A 1 359 ? -13.558 -5.468 21.855 1.00 97.75 359 THR A CA 1
ATOM 2742 C C . THR A 1 359 ? -12.394 -5.452 20.876 1.00 97.75 359 THR A C 1
ATOM 2744 O O . THR A 1 359 ? -12.434 -6.166 19.870 1.00 97.75 359 THR A O 1
ATOM 2747 N N . ILE A 1 360 ? -11.366 -4.663 21.181 1.00 96.88 360 ILE A N 1
ATOM 2748 C CA . ILE A 1 360 ? -10.112 -4.571 20.425 1.00 96.88 360 ILE A CA 1
ATOM 2749 C C . ILE A 1 360 ? -9.024 -5.333 21.179 1.00 96.88 360 ILE A C 1
ATOM 2751 O O . ILE A 1 360 ? -8.916 -5.216 22.399 1.00 96.88 360 ILE A O 1
ATOM 2755 N N . VAL A 1 361 ? -8.218 -6.102 20.448 1.00 95.06 361 VAL A N 1
ATOM 2756 C CA . VAL A 1 361 ? -7.056 -6.844 20.969 1.00 95.06 361 VAL A CA 1
ATOM 2757 C C . VAL A 1 361 ? -5.890 -6.725 19.989 1.00 95.06 361 VAL A C 1
ATOM 2759 O O . VAL A 1 361 ? -6.115 -6.553 18.795 1.00 95.06 361 VAL A O 1
ATOM 2762 N N . GLY A 1 362 ? -4.649 -6.823 20.465 1.00 88.88 362 GLY A N 1
ATOM 2763 C CA . GLY A 1 362 ? -3.436 -6.778 19.628 1.00 88.88 362 GLY A CA 1
ATOM 2764 C C . GLY A 1 362 ? -3.024 -5.384 19.131 1.00 88.88 362 GLY A C 1
ATOM 2765 O O . GLY A 1 362 ? -1.838 -5.108 19.068 1.00 88.88 362 GLY A O 1
ATOM 2766 N N . THR A 1 363 ? -3.978 -4.491 18.859 1.00 89.75 363 THR A N 1
ATOM 2767 C CA . THR A 1 363 ? -3.752 -3.070 18.517 1.00 89.75 363 THR A CA 1
ATOM 2768 C C . THR A 1 363 ? -4.373 -2.172 19.594 1.00 89.75 363 THR A C 1
ATOM 2770 O O . THR A 1 363 ? -5.294 -1.395 19.331 1.00 89.75 363 THR A O 1
ATOM 2773 N N . VAL A 1 364 ? -3.980 -2.384 20.850 1.00 90.06 364 VAL A N 1
ATOM 2774 C CA . VAL A 1 364 ? -4.413 -1.548 21.981 1.00 90.06 364 VAL A CA 1
ATOM 2775 C C . VAL A 1 364 ? -3.344 -0.490 22.266 1.00 90.06 364 VAL A C 1
ATOM 2777 O O . VAL A 1 364 ? -2.169 -0.787 22.057 1.00 90.06 364 VAL A O 1
ATOM 2780 N N . PRO A 1 365 ? -3.704 0.714 22.749 1.00 86.62 365 PRO A N 1
ATOM 2781 C CA . PRO A 1 365 ? -2.714 1.719 23.132 1.00 86.62 365 PRO A CA 1
ATOM 2782 C C . PRO A 1 365 ? -1.731 1.178 24.179 1.00 86.62 365 PRO A C 1
ATOM 2784 O O . PRO A 1 365 ? -2.142 0.464 25.099 1.00 86.62 365 PRO A O 1
ATOM 2787 N N . GLU A 1 366 ? -0.449 1.540 24.065 1.00 86.81 366 GLU A N 1
ATOM 2788 C CA . GLU A 1 366 ? 0.601 1.090 24.994 1.00 86.81 366 GLU A CA 1
ATOM 2789 C C . GLU A 1 366 ? 0.256 1.420 26.451 1.00 86.81 366 GLU A C 1
ATOM 2791 O O . GLU A 1 366 ? 0.387 0.581 27.350 1.00 86.81 366 GLU A O 1
ATOM 2796 N N . GLN A 1 367 ? -0.226 2.647 26.668 1.00 89.12 367 GLN A N 1
ATOM 2797 C CA . GLN A 1 367 ? -0.726 3.134 27.945 1.00 89.12 367 GLN A CA 1
ATOM 2798 C C . GLN A 1 367 ? -2.248 2.923 28.019 1.00 89.12 367 GLN A C 1
ATOM 2800 O O . GLN A 1 367 ? -2.977 3.428 27.162 1.00 89.12 367 GLN A O 1
ATOM 2805 N N . PRO A 1 368 ? -2.767 2.196 29.027 1.00 91.88 368 PRO A N 1
ATOM 2806 C CA . PRO A 1 368 ? -4.200 1.982 29.171 1.00 91.88 368 PRO A CA 1
ATOM 2807 C C . PRO A 1 368 ? -4.976 3.294 29.343 1.00 91.88 368 PRO A C 1
ATOM 2809 O O . PRO A 1 368 ? -4.688 4.078 30.244 1.00 91.88 368 PRO A O 1
ATOM 2812 N N . LEU A 1 369 ? -6.005 3.488 28.516 1.00 93.50 369 LEU A N 1
ATOM 2813 C CA . LEU A 1 369 ? -6.893 4.649 28.571 1.00 93.50 369 LEU A CA 1
ATOM 2814 C C . LEU A 1 369 ? -7.768 4.648 29.834 1.00 93.50 369 LEU A C 1
ATOM 2816 O O . LEU A 1 369 ? -8.206 3.593 30.309 1.00 93.50 369 LEU A O 1
ATOM 2820 N N . GLU A 1 370 ? -8.092 5.840 30.335 1.00 95.50 370 GLU A N 1
ATOM 2821 C CA . GLU A 1 370 ? -8.999 5.996 31.472 1.00 95.50 370 GLU A CA 1
ATOM 2822 C C . GLU A 1 370 ? -10.431 5.531 31.146 1.00 95.50 370 GLU A C 1
ATOM 2824 O O . GLU A 1 370 ? -10.952 5.678 30.037 1.00 95.50 370 GLU A O 1
ATOM 2829 N N . VAL A 1 371 ? -11.101 4.935 32.137 1.00 97.25 371 VAL A N 1
ATOM 2830 C CA . VAL A 1 371 ? -12.469 4.429 31.969 1.00 97.25 371 VAL A CA 1
ATOM 2831 C C . VAL A 1 371 ? -13.460 5.585 32.021 1.00 97.25 371 VAL A C 1
ATOM 2833 O O . VAL A 1 371 ? -13.610 6.239 33.047 1.00 97.25 371 VAL A O 1
ATOM 2836 N N . GLY A 1 372 ? -14.215 5.762 30.938 1.00 96.31 372 GLY A N 1
ATOM 2837 C CA . GLY A 1 372 ? -15.167 6.859 30.769 1.00 96.31 372 GLY A CA 1
ATOM 2838 C C . GLY A 1 372 ? -14.779 7.834 29.662 1.00 96.31 372 GLY A C 1
ATOM 2839 O O . GLY A 1 372 ? -15.687 8.448 29.103 1.00 96.31 372 GLY A O 1
ATOM 2840 N N . THR A 1 373 ? -13.492 7.893 29.300 1.00 95.69 373 THR A N 1
ATOM 2841 C CA . THR A 1 373 ? -12.963 8.716 28.204 1.00 95.69 373 THR A CA 1
ATOM 2842 C C . THR A 1 373 ? -13.693 8.435 26.896 1.00 95.69 373 THR A C 1
ATOM 2844 O O . THR A 1 373 ? -14.077 7.294 26.605 1.00 95.69 373 THR A O 1
ATOM 2847 N N . LEU A 1 374 ? -13.900 9.495 26.121 1.00 97.25 374 LEU A N 1
ATOM 2848 C CA . LEU A 1 374 ? -14.476 9.442 24.789 1.00 97.25 374 LEU A CA 1
ATOM 2849 C C . LEU A 1 374 ? -13.367 9.527 23.746 1.00 97.25 374 LEU A C 1
ATOM 2851 O O . LEU A 1 374 ? -12.463 10.350 23.868 1.00 97.25 374 LEU A O 1
ATOM 2855 N N . ILE A 1 375 ? -13.450 8.664 22.738 1.00 96.19 375 ILE A N 1
ATOM 2856 C CA . ILE A 1 375 ? -12.480 8.586 21.648 1.00 96.19 375 ILE A CA 1
ATOM 2857 C C . ILE A 1 375 ? -13.184 8.422 20.299 1.00 96.19 375 ILE A C 1
ATOM 2859 O O . ILE A 1 375 ? -14.163 7.682 20.199 1.00 96.19 375 ILE A O 1
ATOM 2863 N N . CYS A 1 376 ? -12.683 9.083 19.260 1.00 96.25 376 CYS A N 1
ATOM 2864 C CA . CYS A 1 376 ? -13.042 8.857 17.866 1.00 96.25 376 CYS A CA 1
ATOM 2865 C C . CYS A 1 376 ? -12.028 7.905 17.227 1.00 96.25 376 CYS A C 1
ATOM 2867 O O . CYS A 1 376 ? -10.828 8.026 17.465 1.00 96.25 376 CYS A O 1
ATOM 2869 N N . GLY A 1 377 ? -12.497 6.956 16.423 1.00 95.31 377 GLY A N 1
ATOM 2870 C CA . GLY A 1 377 ? -11.630 6.027 15.699 1.00 95.31 377 GLY A CA 1
ATOM 2871 C C . GLY A 1 377 ? -12.424 5.000 14.904 1.00 95.31 377 GLY A C 1
ATOM 2872 O O . GLY A 1 377 ? -13.641 5.132 14.740 1.00 95.31 377 GLY A O 1
ATOM 2873 N N . ARG A 1 378 ? -11.734 3.971 14.408 1.00 96.38 378 ARG A N 1
ATOM 2874 C CA . ARG A 1 378 ? -12.280 3.005 13.447 1.00 96.38 378 ARG A CA 1
ATOM 2875 C C . ARG A 1 378 ? -11.928 1.557 13.831 1.00 96.38 378 ARG A C 1
ATOM 2877 O O . ARG A 1 378 ? -10.939 1.004 13.357 1.00 96.38 378 ARG A O 1
ATOM 2884 N N . PRO A 1 379 ? -12.739 0.904 14.685 1.00 96.94 379 PRO A N 1
ATOM 2885 C CA . PRO A 1 379 ? -12.551 -0.504 15.012 1.00 96.94 379 PRO A CA 1
ATOM 2886 C C . PRO A 1 379 ? -12.920 -1.408 13.825 1.00 96.94 379 PRO A C 1
ATOM 2888 O O . PRO A 1 379 ? -14.094 -1.598 13.510 1.00 96.94 379 PRO A O 1
ATOM 2891 N N . LEU A 1 380 ? -11.918 -2.007 13.187 1.00 97.56 380 LEU A N 1
ATOM 2892 C CA . LEU A 1 380 ? -12.079 -2.924 12.060 1.00 97.56 380 LEU A CA 1
ATOM 2893 C C . LEU A 1 380 ? -12.334 -4.362 12.551 1.00 97.56 380 LEU A C 1
ATOM 2895 O O . LEU A 1 380 ? -11.546 -4.878 13.351 1.00 97.56 380 LEU A O 1
ATOM 2899 N N . PRO A 1 381 ? -13.411 -5.042 12.115 1.00 96.94 381 PRO A N 1
ATOM 2900 C CA . PRO A 1 381 ? -13.763 -6.372 12.608 1.00 96.94 381 PRO A CA 1
ATOM 2901 C C . PRO A 1 381 ? -12.822 -7.459 12.071 1.00 96.94 381 PRO A C 1
ATOM 2903 O O . PRO A 1 381 ? -12.598 -7.566 10.871 1.00 96.94 381 PRO A O 1
ATOM 2906 N N . VAL A 1 382 ? -12.333 -8.330 12.956 1.00 96.31 382 VAL A N 1
ATOM 2907 C CA . VAL A 1 382 ? -11.531 -9.524 12.645 1.00 96.31 382 VAL A CA 1
ATOM 2908 C C . VAL A 1 382 ? -12.088 -10.716 13.430 1.00 96.31 382 VAL A C 1
ATOM 2910 O O . VAL A 1 382 ? -11.857 -10.899 14.633 1.00 96.31 382 VAL A O 1
ATOM 2913 N N . GLY A 1 383 ? -12.884 -11.536 12.739 1.00 91.12 383 GLY A N 1
ATOM 2914 C CA . GLY A 1 383 ? -13.565 -12.699 13.311 1.00 91.12 383 GLY A CA 1
ATOM 2915 C C . GLY A 1 383 ? -14.637 -12.321 14.339 1.00 91.12 383 GLY A C 1
ATOM 2916 O O . GLY A 1 383 ? -15.778 -12.055 13.974 1.00 91.12 383 GLY A O 1
ATOM 2917 N N . GLN A 1 384 ? -14.289 -12.369 15.627 1.00 90.88 384 GLN A N 1
ATOM 2918 C CA . GLN A 1 384 ? -15.159 -12.000 16.762 1.00 90.88 384 GLN A CA 1
ATOM 2919 C C . GLN A 1 384 ? -14.587 -10.836 17.595 1.00 90.88 384 GLN A C 1
ATOM 2921 O O . GLN A 1 384 ? -15.161 -10.455 18.610 1.00 90.88 384 GLN A O 1
ATOM 2926 N N . THR A 1 385 ? -13.439 -10.292 17.187 1.00 95.12 385 THR A N 1
ATOM 2927 C CA . THR A 1 385 ? -12.750 -9.166 17.839 1.00 95.12 385 THR A CA 1
ATOM 2928 C C . THR A 1 385 ? -12.520 -8.056 16.821 1.00 95.12 385 THR A C 1
ATOM 2930 O O . THR A 1 385 ? -12.887 -8.214 15.662 1.00 95.12 385 THR A O 1
ATOM 2933 N N . HIS A 1 386 ? -11.918 -6.947 17.234 1.00 97.19 386 HIS A N 1
ATOM 2934 C CA . HIS A 1 386 ? -11.590 -5.828 16.358 1.00 97.19 386 HIS A CA 1
ATOM 2935 C C . HIS A 1 386 ? -10.100 -5.476 16.444 1.00 97.19 386 HIS A C 1
ATOM 2937 O O . HIS A 1 386 ? -9.386 -5.915 17.355 1.00 97.19 386 HIS A O 1
ATOM 2943 N N . ARG A 1 387 ? -9.640 -4.691 15.474 1.00 96.50 387 ARG A N 1
ATOM 2944 C CA . ARG A 1 387 ? -8.338 -4.014 15.419 1.00 96.50 387 ARG A CA 1
ATOM 2945 C C . ARG A 1 387 ? -8.575 -2.520 15.195 1.00 96.50 387 ARG A C 1
ATOM 2947 O O . ARG A 1 387 ? -9.674 -2.142 14.810 1.00 96.50 387 ARG A O 1
ATOM 2954 N N . SER A 1 388 ? -7.584 -1.680 15.452 1.00 94.12 388 SER A N 1
ATOM 2955 C CA . SER A 1 388 ? -7.626 -0.241 15.171 1.00 94.12 388 SER A CA 1
ATOM 2956 C C . SER A 1 388 ? -6.226 0.179 14.752 1.00 94.12 388 SER A C 1
ATOM 2958 O O . SER A 1 388 ? -5.359 0.338 15.607 1.00 94.12 388 SER A O 1
ATOM 2960 N N . TYR A 1 389 ? -5.989 0.258 13.443 1.00 93.56 389 TYR A N 1
ATOM 2961 C CA . TYR A 1 389 ? -4.674 0.588 12.884 1.00 93.56 389 TYR A CA 1
ATOM 2962 C C . TYR A 1 389 ? -4.480 2.106 12.790 1.00 93.56 389 TYR A C 1
ATOM 2964 O O . TYR A 1 389 ? -3.446 2.607 13.209 1.00 93.56 389 TYR A O 1
ATOM 2972 N N . GLY A 1 390 ? -5.519 2.853 12.397 1.00 90.19 390 GLY A N 1
ATOM 2973 C CA . GLY A 1 390 ? -5.541 4.323 12.393 1.00 90.19 390 GLY A CA 1
ATOM 2974 C C . GLY A 1 390 ? -5.482 5.026 13.753 1.00 90.19 390 GLY A C 1
ATOM 2975 O O . GLY A 1 390 ? -5.667 6.235 13.813 1.00 90.19 390 GLY A O 1
ATOM 2976 N N . GLY A 1 391 ? -5.285 4.301 14.859 1.00 89.25 391 GLY A N 1
ATOM 2977 C CA . GLY A 1 391 ? -5.271 4.883 16.202 1.00 89.25 391 GLY A CA 1
ATOM 2978 C C . GLY A 1 391 ? -6.634 5.403 16.687 1.00 89.25 391 GLY A C 1
ATOM 2979 O O . GLY A 1 391 ? -7.690 4.884 16.309 1.00 89.25 391 GLY A O 1
ATOM 2980 N N . PHE A 1 392 ? -6.588 6.386 17.592 1.00 91.00 392 PHE A N 1
ATOM 2981 C CA . PHE A 1 392 ? -7.743 7.026 18.228 1.00 91.00 392 PHE A CA 1
ATOM 2982 C C . PHE A 1 392 ? -7.440 8.489 18.569 1.00 91.00 392 PHE A C 1
ATOM 2984 O O . PHE A 1 392 ? -6.349 8.791 19.045 1.00 91.00 392 PHE A O 1
ATOM 2991 N N . LEU A 1 393 ? -8.439 9.361 18.427 1.00 91.00 393 LEU A N 1
ATOM 2992 C CA . LEU A 1 393 ? -8.404 10.751 18.893 1.00 91.00 393 LEU A CA 1
ATOM 2993 C C . LEU A 1 393 ? -9.299 10.930 20.126 1.00 91.00 393 LEU A C 1
ATOM 2995 O O . LEU A 1 393 ? -10.402 10.383 20.124 1.00 91.00 393 LEU A O 1
ATOM 2999 N N . PRO A 1 394 ? -8.891 11.672 21.171 1.00 91.19 394 PRO A N 1
ATOM 3000 C CA . PRO A 1 394 ? -9.786 12.030 22.273 1.00 91.19 394 PRO A CA 1
ATOM 3001 C C . PRO A 1 394 ? -10.923 12.939 21.775 1.00 91.19 394 PRO A C 1
ATOM 3003 O O . PRO A 1 394 ? -10.757 13.661 20.802 1.00 91.19 394 PRO A O 1
ATOM 3006 N N . VAL A 1 395 ? -12.092 12.909 22.419 1.00 92.62 395 VAL A N 1
ATOM 3007 C CA . VAL A 1 395 ? -13.252 13.743 22.042 1.00 92.62 395 VAL A CA 1
ATOM 3008 C C . VAL A 1 395 ? -13.879 14.344 23.299 1.00 92.62 395 VAL A C 1
ATOM 3010 O O . VAL A 1 395 ? -14.127 13.620 24.260 1.00 92.62 395 VAL A O 1
ATOM 3013 N N . ASP A 1 396 ? -14.175 15.643 23.302 1.00 91.25 396 ASP A N 1
ATOM 3014 C CA . ASP A 1 396 ? -14.938 16.270 24.389 1.00 91.25 396 ASP A CA 1
ATOM 3015 C C . ASP A 1 396 ? -16.448 15.966 24.294 1.00 91.25 396 ASP A C 1
ATOM 3017 O O . ASP A 1 396 ? -16.990 15.754 23.205 1.00 91.25 396 ASP A O 1
ATOM 3021 N N . GLU A 1 397 ? -17.164 15.987 25.426 1.00 91.62 397 GLU A N 1
ATOM 3022 C CA . GLU A 1 397 ? -18.611 15.734 25.437 1.00 91.62 397 GLU A CA 1
ATOM 3023 C C . GLU A 1 397 ? -19.413 16.738 24.583 1.00 91.62 397 GLU A C 1
ATOM 3025 O O . GLU A 1 397 ? -20.465 16.374 24.055 1.00 91.62 397 GLU A O 1
ATOM 3030 N N . THR A 1 398 ? -18.920 17.967 24.390 1.00 92.06 398 THR A N 1
ATOM 3031 C CA . THR A 1 398 ? -19.568 18.988 23.546 1.00 92.06 398 THR A CA 1
ATOM 3032 C C . THR A 1 398 ? -19.466 18.709 22.044 1.00 92.06 398 THR A C 1
ATOM 3034 O O . THR A 1 398 ? -20.327 19.163 21.290 1.00 92.06 398 THR A O 1
ATOM 3037 N N . MET A 1 399 ? -18.472 17.931 21.601 1.00 91.75 399 MET A N 1
ATOM 3038 C CA . MET A 1 399 ? -18.216 17.649 20.180 1.00 91.75 399 MET A CA 1
ATOM 3039 C C . MET A 1 399 ? -18.894 16.369 19.666 1.00 91.75 399 MET A C 1
ATOM 3041 O O . MET A 1 399 ? -18.905 16.130 18.458 1.00 91.75 399 MET A O 1
ATOM 3045 N N . ILE A 1 400 ? -19.475 15.550 20.557 1.00 94.25 400 ILE A N 1
ATOM 3046 C CA . ILE A 1 400 ? -20.020 14.216 20.235 1.00 94.25 400 ILE A CA 1
ATOM 3047 C C . ILE A 1 400 ? -20.929 14.237 19.003 1.00 94.25 400 ILE A C 1
ATOM 3049 O O . ILE A 1 400 ? -20.714 13.452 18.081 1.00 94.25 400 ILE A O 1
ATOM 3053 N N . ASP A 1 401 ? -21.952 15.095 18.990 1.00 94.38 401 ASP A N 1
ATOM 3054 C CA . ASP A 1 401 ? -22.979 15.065 17.943 1.00 94.38 401 ASP A CA 1
ATOM 3055 C C . ASP A 1 401 ? -22.407 15.478 16.575 1.00 94.38 401 ASP A C 1
ATOM 3057 O O . ASP A 1 401 ? -22.715 14.831 15.573 1.00 94.38 401 ASP A O 1
ATOM 3061 N N . GLY A 1 402 ? -21.514 16.476 16.545 1.00 93.81 402 GLY A N 1
ATOM 3062 C CA . GLY A 1 402 ? -20.835 16.932 15.328 1.00 93.81 402 GLY A CA 1
ATOM 3063 C C . GLY A 1 402 ? -19.903 15.867 14.748 1.00 93.81 402 GLY A C 1
ATOM 3064 O O . GLY A 1 402 ? -20.050 15.492 13.586 1.00 93.81 402 GLY A O 1
ATOM 3065 N N . VAL A 1 403 ? -19.022 15.291 15.575 1.00 94.94 403 VAL A N 1
ATOM 3066 C CA . VAL A 1 403 ? -18.106 14.218 15.145 1.00 94.94 403 VAL A CA 1
ATOM 3067 C C . VAL A 1 403 ? -18.886 12.976 14.699 1.00 94.94 403 VAL A C 1
ATOM 3069 O O . VAL A 1 403 ? -18.540 12.354 13.695 1.00 94.94 403 VAL A O 1
ATOM 3072 N N . LEU A 1 404 ? -19.979 12.620 15.387 1.00 95.81 404 LEU A N 1
ATOM 3073 C CA . LEU A 1 404 ? -20.846 11.510 14.982 1.00 95.81 404 LEU A CA 1
ATOM 3074 C C . LEU A 1 404 ? -21.568 11.769 13.652 1.00 95.81 404 LEU A C 1
ATOM 3076 O O . LEU A 1 404 ? -21.781 10.812 12.902 1.00 95.81 404 LEU A O 1
ATOM 3080 N N . GLU A 1 405 ? -21.995 13.002 13.365 1.00 95.94 405 GLU A N 1
ATOM 3081 C CA . GLU A 1 405 ? -22.603 13.384 12.083 1.00 95.94 405 GLU A CA 1
ATOM 3082 C C . GLU A 1 405 ? -21.569 13.367 10.950 1.00 95.94 405 GLU A C 1
ATOM 3084 O O . GLU A 1 405 ? -21.804 12.724 9.924 1.00 95.94 405 GLU A O 1
ATOM 3089 N N . ALA A 1 406 ? -20.390 13.952 11.169 1.00 95.38 406 ALA A N 1
ATOM 3090 C CA . ALA A 1 406 ? -19.290 13.931 10.212 1.00 95.38 406 ALA A CA 1
ATOM 3091 C C . ALA A 1 406 ? -18.852 12.499 9.870 1.00 95.38 406 ALA A C 1
ATOM 3093 O O . ALA A 1 406 ? -18.817 12.136 8.694 1.00 95.38 406 ALA A O 1
ATOM 3094 N N . CYS A 1 407 ? -18.629 11.640 10.870 1.00 95.31 407 CYS A N 1
ATOM 3095 C CA . CYS A 1 407 ? -18.294 10.229 10.651 1.00 95.31 407 CYS A CA 1
ATOM 3096 C C . CYS A 1 407 ? -19.383 9.472 9.869 1.00 95.31 407 CYS A C 1
ATOM 3098 O O . CYS A 1 407 ? -19.077 8.613 9.042 1.00 95.31 407 CYS A O 1
ATOM 3100 N N . ALA A 1 408 ? -20.662 9.800 10.089 1.00 94.88 408 ALA A N 1
ATOM 3101 C CA . ALA A 1 408 ? -21.774 9.188 9.362 1.00 94.88 408 ALA A CA 1
ATOM 3102 C C . ALA A 1 408 ? -21.860 9.628 7.888 1.00 94.88 408 ALA A C 1
ATOM 3104 O O . ALA A 1 408 ? -22.471 8.919 7.089 1.00 94.88 408 ALA A O 1
ATOM 3105 N N . SER A 1 409 ? -21.241 10.754 7.513 1.00 95.44 409 SER A N 1
ATOM 3106 C CA . SER A 1 409 ? -21.178 11.209 6.117 1.00 95.44 409 SER A CA 1
ATOM 3107 C C . SER A 1 409 ? -20.266 10.347 5.233 1.00 95.44 409 SER A C 1
ATOM 3109 O O . SER A 1 409 ? -20.470 10.312 4.020 1.00 95.44 409 SER A O 1
ATOM 3111 N N . ARG A 1 410 ? -19.255 9.685 5.828 1.00 93.75 410 ARG A N 1
ATOM 3112 C CA . ARG A 1 410 ? -18.116 9.034 5.144 1.00 93.75 410 ARG A CA 1
ATOM 3113 C C . ARG A 1 410 ? -17.400 9.921 4.101 1.00 93.75 410 ARG A C 1
ATOM 3115 O O . ARG A 1 410 ? -16.703 9.406 3.236 1.00 93.75 410 ARG A O 1
ATOM 3122 N N . ASN A 1 411 ? -17.558 11.244 4.159 1.00 94.44 411 ASN A N 1
ATOM 3123 C CA . ASN A 1 411 ? -16.919 12.175 3.234 1.00 94.44 411 ASN A CA 1
ATOM 3124 C C . ASN A 1 411 ? -15.574 12.655 3.801 1.00 94.44 411 ASN A C 1
ATOM 3126 O O . ASN A 1 411 ? -15.557 13.230 4.887 1.00 94.44 411 ASN A O 1
ATOM 3130 N N . LEU A 1 412 ? -14.482 12.467 3.048 1.00 93.88 412 LEU A N 1
ATOM 3131 C CA . LEU A 1 412 ? -13.113 12.803 3.468 1.00 93.88 412 LEU A CA 1
ATOM 3132 C C . LEU A 1 412 ? -12.986 14.218 4.039 1.00 93.88 412 LEU A C 1
ATOM 3134 O O . LEU A 1 412 ? -12.597 14.350 5.194 1.00 93.88 412 LEU A O 1
ATOM 3138 N N . ALA A 1 413 ? -13.371 15.254 3.288 1.00 91.56 413 ALA A N 1
ATOM 3139 C CA . ALA A 1 413 ? -13.243 16.641 3.744 1.00 91.56 413 ALA A CA 1
ATOM 3140 C C . ALA A 1 413 ? -14.093 16.916 4.998 1.00 91.56 413 ALA A C 1
ATOM 3142 O O . ALA A 1 413 ? -13.616 17.493 5.969 1.00 91.56 413 ALA A O 1
ATOM 3143 N N . THR A 1 414 ? -15.335 16.420 5.033 1.00 93.06 414 THR A N 1
ATOM 3144 C CA . THR A 1 414 ? -16.225 16.583 6.197 1.00 93.06 414 THR A CA 1
ATOM 3145 C C . THR A 1 414 ? -15.655 15.913 7.453 1.00 93.06 414 THR A C 1
ATOM 3147 O O . THR A 1 414 ? -15.763 16.465 8.547 1.00 93.06 414 THR A O 1
ATOM 3150 N N . VAL A 1 415 ? -15.038 14.735 7.314 1.00 93.69 415 VAL A N 1
ATOM 3151 C CA . VAL A 1 415 ? -14.388 14.029 8.427 1.00 93.69 415 VAL A CA 1
ATOM 3152 C C . VAL A 1 415 ? -13.089 14.724 8.833 1.00 93.69 415 VAL A C 1
ATOM 3154 O O . VAL A 1 415 ? -12.920 14.980 10.019 1.00 93.69 415 VAL A O 1
ATOM 3157 N N . ALA A 1 416 ? -12.220 15.095 7.890 1.00 91.75 416 ALA A N 1
ATOM 3158 C CA . ALA A 1 416 ? -10.972 15.810 8.161 1.00 91.75 416 ALA A CA 1
ATOM 3159 C C . ALA A 1 416 ? -11.220 17.123 8.930 1.00 91.75 416 ALA A C 1
ATOM 3161 O O . ALA A 1 416 ? -10.696 17.293 10.030 1.00 91.75 416 ALA A O 1
ATOM 3162 N N . ILE A 1 417 ? -12.114 17.987 8.432 1.00 87.88 417 ILE A N 1
ATOM 3163 C CA . ILE A 1 417 ? -12.506 19.242 9.099 1.00 87.88 417 ILE A CA 1
ATOM 3164 C C . ILE A 1 417 ? -13.152 18.974 10.470 1.00 87.88 417 ILE A C 1
ATOM 3166 O O . ILE A 1 417 ? -12.907 19.691 11.435 1.00 87.88 417 ILE A O 1
ATOM 3170 N N . SER A 1 418 ? -13.986 17.939 10.613 1.00 89.94 418 SER A N 1
ATOM 3171 C CA . SER A 1 418 ? -14.589 17.642 11.921 1.00 89.94 418 SER A CA 1
ATOM 3172 C C . SER A 1 418 ? -13.588 17.089 12.939 1.00 89.94 418 SER A C 1
ATOM 3174 O O . SER A 1 418 ? -13.862 17.160 14.138 1.00 89.94 418 SER A O 1
ATOM 3176 N N . LEU A 1 419 ? -12.474 16.506 12.490 1.00 87.44 419 LEU A N 1
ATOM 3177 C CA . LEU A 1 419 ? -11.400 16.041 13.362 1.00 87.44 419 LEU A CA 1
ATOM 3178 C C . LEU A 1 419 ? -10.378 17.149 13.657 1.00 87.44 419 LEU A C 1
ATOM 3180 O O . LEU A 1 419 ? -9.789 17.105 14.732 1.00 87.44 419 LEU A O 1
ATOM 3184 N N . SER A 1 420 ? -10.220 18.174 12.804 1.00 82.31 420 SER A N 1
ATOM 3185 C CA . SER A 1 420 ? -9.405 19.361 13.133 1.00 82.31 420 SER A CA 1
ATOM 3186 C C . SER A 1 420 ? -9.936 20.086 14.373 1.00 82.31 420 SER A C 1
ATOM 3188 O O . SER A 1 420 ? -9.175 20.417 15.278 1.00 82.31 420 SER A O 1
ATOM 3190 N N . GLN A 1 421 ? -11.264 20.211 14.475 1.00 81.44 421 GLN A N 1
ATOM 3191 C CA . GLN A 1 421 ? -11.965 20.864 15.591 1.00 81.44 421 GLN A CA 1
ATOM 3192 C C . GLN A 1 421 ? -11.672 20.241 16.964 1.00 81.44 421 GLN A C 1
ATOM 3194 O O . GLN A 1 421 ? -11.826 20.903 17.991 1.00 81.44 421 GLN A O 1
ATOM 3199 N N . ILE A 1 422 ? -11.224 18.980 16.998 1.00 81.44 422 ILE A N 1
ATOM 3200 C CA . ILE A 1 422 ? -10.778 18.327 18.232 1.00 81.44 422 ILE A CA 1
ATOM 3201 C C . ILE A 1 422 ? -9.503 18.986 18.767 1.00 81.44 422 ILE A C 1
ATOM 3203 O O . ILE A 1 422 ? -9.365 19.166 19.978 1.00 81.44 422 ILE A O 1
ATOM 3207 N N . PHE A 1 423 ? -8.591 19.357 17.871 1.00 73.81 423 PHE A N 1
ATOM 3208 C CA . PHE A 1 423 ? -7.328 19.995 18.213 1.00 73.81 423 PHE A CA 1
ATOM 3209 C C . PHE A 1 423 ? -7.511 21.486 18.510 1.00 73.81 423 PHE A C 1
ATOM 3211 O O . PHE A 1 423 ? -6.966 21.945 19.511 1.00 73.81 423 PHE A O 1
ATOM 3218 N N . ASP A 1 424 ? -8.375 22.194 17.764 1.00 69.25 424 ASP A N 1
ATOM 3219 C CA . ASP A 1 424 ? -8.784 23.576 18.083 1.00 69.25 424 ASP A CA 1
ATOM 3220 C C . ASP A 1 424 ? -9.231 23.692 19.555 1.00 69.25 424 ASP A C 1
ATOM 3222 O O . ASP A 1 424 ? -8.803 24.576 20.301 1.00 69.25 424 ASP A O 1
ATOM 3226 N N . ALA A 1 425 ? -10.084 22.761 20.003 1.00 62.69 425 ALA A N 1
ATOM 3227 C CA . ALA A 1 425 ? -10.605 22.739 21.367 1.00 62.69 425 ALA A CA 1
ATOM 3228 C C . ALA A 1 425 ? -9.522 22.451 22.424 1.00 62.69 425 ALA A C 1
ATOM 3230 O O . ALA A 1 425 ? -9.603 22.979 23.537 1.00 62.69 425 ALA A O 1
ATOM 3231 N N . ALA A 1 426 ? -8.516 21.637 22.089 1.00 63.41 426 ALA A N 1
ATOM 3232 C CA . ALA A 1 426 ? -7.391 21.332 22.968 1.00 63.41 426 ALA A CA 1
ATOM 3233 C C . ALA A 1 426 ? -6.433 22.528 23.100 1.00 63.41 426 ALA A C 1
ATOM 3235 O O . ALA A 1 426 ? -6.136 22.939 24.221 1.00 63.41 426 ALA A O 1
ATOM 3236 N N . GLU A 1 427 ? -6.032 23.153 21.987 1.00 62.28 427 GLU A N 1
ATOM 3237 C CA . GLU A 1 427 ? -5.181 24.351 22.007 1.00 62.28 427 GLU A CA 1
ATOM 3238 C C . GLU A 1 427 ? -5.861 25.519 22.732 1.00 62.28 427 GLU A C 1
ATOM 3240 O O . GLU A 1 427 ? -5.234 26.190 23.553 1.00 62.28 427 GLU A O 1
ATOM 3245 N N . MET A 1 428 ? -7.165 25.736 22.509 1.00 58.31 428 MET A N 1
ATOM 3246 C CA . MET A 1 428 ? -7.924 26.747 23.251 1.00 58.31 428 MET A CA 1
ATOM 3247 C C . MET A 1 428 ? -7.953 26.468 24.761 1.00 58.31 428 MET A C 1
ATOM 3249 O O . MET A 1 428 ? -7.886 27.411 25.551 1.00 58.31 428 MET A O 1
ATOM 3253 N N . ALA A 1 429 ? -8.053 25.201 25.177 1.00 58.78 429 ALA A N 1
ATOM 3254 C CA . ALA A 1 429 ? -8.034 24.828 26.589 1.00 58.78 429 ALA A CA 1
ATOM 3255 C C . ALA A 1 429 ? -6.651 25.057 27.224 1.00 58.78 429 ALA A C 1
ATOM 3257 O O . ALA A 1 429 ? -6.575 25.657 28.298 1.00 58.78 429 ALA A O 1
ATOM 3258 N N . ASP A 1 430 ? -5.570 24.659 26.551 1.00 59.81 430 ASP A N 1
ATOM 3259 C CA . ASP A 1 430 ? -4.201 24.866 27.035 1.00 59.81 430 ASP A CA 1
ATOM 3260 C C . ASP A 1 430 ? -3.817 26.356 27.065 1.00 59.81 430 ASP A C 1
ATOM 3262 O O . ASP A 1 430 ? -3.203 26.814 28.032 1.00 59.81 430 ASP A O 1
ATOM 3266 N N . ALA A 1 431 ? -4.255 27.151 26.083 1.00 56.22 431 ALA A N 1
ATOM 3267 C CA . ALA A 1 431 ? -4.090 28.605 26.093 1.00 56.22 431 ALA A CA 1
ATOM 3268 C C . ALA A 1 431 ? -4.837 29.260 27.271 1.00 56.22 431 ALA A C 1
ATOM 3270 O O . ALA A 1 431 ? -4.259 30.071 27.996 1.00 56.22 431 ALA A O 1
ATOM 3271 N N . LEU A 1 432 ? -6.090 28.865 27.527 1.00 47.47 432 LEU A N 1
ATOM 3272 C CA . LEU A 1 432 ? -6.867 29.342 28.680 1.00 47.47 432 LEU A CA 1
ATOM 3273 C C . LEU A 1 432 ? -6.233 28.945 30.025 1.00 47.47 432 LEU A C 1
ATOM 3275 O O . LEU A 1 432 ? -6.272 29.730 30.972 1.00 47.47 432 LEU A O 1
ATOM 3279 N N . LEU A 1 433 ? -5.626 27.757 30.116 1.00 49.56 433 LEU A N 1
ATOM 3280 C CA . LEU A 1 433 ? -4.889 27.306 31.303 1.00 49.56 433 LEU A CA 1
ATOM 3281 C C . LEU A 1 433 ? -3.555 28.049 31.486 1.00 49.56 433 LEU A C 1
ATOM 3283 O O . LEU A 1 433 ? -3.154 28.311 32.621 1.00 49.56 433 LEU A O 1
ATOM 3287 N N . ALA A 1 434 ? -2.884 28.431 30.398 1.00 56.34 434 ALA A N 1
ATOM 3288 C CA . ALA A 1 434 ? -1.684 29.264 30.441 1.00 56.34 434 ALA A CA 1
ATOM 3289 C C . ALA A 1 434 ? -1.985 30.725 30.843 1.00 56.34 434 ALA A C 1
ATOM 3291 O O . ALA A 1 434 ? -1.131 31.386 31.443 1.00 56.34 434 ALA A O 1
ATOM 3292 N N . GLU A 1 435 ? -3.193 31.225 30.552 1.00 50.59 435 GLU A N 1
ATOM 3293 C CA . GLU A 1 435 ? -3.639 32.583 30.895 1.00 50.59 435 GLU A CA 1
ATOM 3294 C C . GLU A 1 435 ? -4.227 32.747 32.316 1.00 50.59 435 GLU A C 1
ATOM 3296 O O . GLU A 1 435 ? -4.352 33.890 32.769 1.00 50.59 435 GLU A O 1
ATOM 3301 N N . ASP A 1 436 ? -4.517 31.669 33.065 1.00 45.31 436 ASP A N 1
ATOM 3302 C CA . ASP A 1 436 ? -4.968 31.739 34.475 1.00 45.31 436 ASP A CA 1
ATOM 3303 C C . ASP A 1 436 ? -3.964 31.130 35.487 1.00 45.31 436 ASP A C 1
ATOM 3305 O O . ASP A 1 436 ? -4.111 29.989 35.934 1.00 45.31 436 ASP A O 1
ATOM 3309 N N . PRO A 1 437 ? -2.964 31.906 35.962 1.00 42.03 437 PRO A N 1
ATOM 3310 C CA . PRO A 1 437 ? -2.040 31.471 37.012 1.00 42.03 437 PRO A CA 1
ATOM 3311 C C . PRO A 1 437 ? -2.658 31.364 38.421 1.00 42.03 437 PRO A C 1
ATOM 3313 O O . PRO A 1 437 ? -1.910 31.193 39.389 1.00 42.03 437 PRO A O 1
ATOM 3316 N N . LEU A 1 438 ? -3.973 31.566 38.597 1.00 50.28 438 LEU A N 1
ATOM 3317 C CA . LEU A 1 438 ? -4.589 31.830 39.901 1.00 50.28 438 LEU A CA 1
ATOM 3318 C C . LEU A 1 438 ? -5.793 30.939 40.230 1.00 50.28 438 LEU A C 1
ATOM 3320 O O . LEU A 1 438 ? -6.856 31.427 40.620 1.00 50.28 438 LEU A O 1
ATOM 3324 N N . GLN A 1 439 ? -5.569 29.622 40.287 1.00 39.12 439 GLN A N 1
ATOM 3325 C CA . GLN A 1 439 ? -6.418 28.744 41.104 1.00 39.12 439 GLN A CA 1
ATOM 3326 C C . GLN A 1 439 ? -5.656 27.631 41.844 1.00 39.12 439 GLN A C 1
ATOM 3328 O O . GLN A 1 439 ? -5.728 26.449 41.523 1.00 39.12 439 GLN A O 1
ATOM 3333 N N . VAL A 1 440 ? -4.989 28.033 42.932 1.00 31.92 440 VAL A N 1
ATOM 3334 C CA . VAL A 1 440 ? -4.614 27.150 44.050 1.00 31.92 440 VAL A CA 1
ATOM 3335 C C . VAL A 1 440 ? -5.407 27.554 45.296 1.00 31.92 440 VAL A C 1
ATOM 3337 O O . VAL A 1 440 ? -5.333 28.714 45.715 1.00 31.92 440 VAL A O 1
ATOM 3340 N N . PRO A 1 441 ? -6.134 26.605 45.903 1.00 37.81 441 PRO A N 1
ATOM 3341 C CA . PRO A 1 441 ? -6.314 26.526 47.355 1.00 37.81 441 PRO A CA 1
ATOM 3342 C C . PRO A 1 441 ? -5.360 25.504 47.998 1.00 37.81 441 PRO A C 1
ATOM 3344 O O . PRO A 1 441 ? -5.378 24.330 47.568 1.00 37.81 441 PRO A O 1
#